Protein AF-0000000087743343 (afdb_homodimer)

Sequence (502 aa):
MPRVLLITAYDGTGYNGSAYQPEAVTIEGVLKKAIKGLTGHEPELIGASRTDAGVHACGNLFVFDTQASIPPDKFSYALNSMLPDDIRIMKSMEVDPSFHPRHCNSVKTYQYRIWNDDVMLPVKRYYAWHCSFNLDIEKMQQAAEYLVGTHDFTSFCNTATQTPDHVRTVISVNVFREGKEVVIEVKGKGFLYNMVRIMAGTLAMIGRSKGSPEDIQAMIEARNRSAAGPTAPANGLCLMKYEFPDKEVVIMPRVLLITAYDGTGYNGSAYQPEAVTIEGVLKKAIKGLTGHEPELIGASRTDAGVHACGNLFVFDTQASIPPDKFSYALNSMLPDDIRIMKSMEVDPSFHPRHCNSVKTYQYRIWNDDVMLPVKRYYAWHCSFNLDIEKMQQAAEYLVGTHDFTSFCNTATQTPDHVRTVISVNVFREGKEVVIEVKGKGFLYNMVRIMAGTLAMIGRSKGSPEDIQAMIEARNRSAAGPTAPANGLCLMKYEFPDKEVVI

InterPro domains:
  IPR001406 Pseudouridine synthase I, TruA [MF_00171] (2-244)
  IPR001406 Pseudouridine synthase I, TruA [PIRSF001430] (1-247)
  IPR001406 Pseudouridine synthase I, TruA [PTHR11142] (3-244)
  IPR001406 Pseudouridine synthase I, TruA [TIGR00071] (4-239)
  IPR001406 Pseudouridine synthase I, TruA [cd02570] (6-244)
  IPR020094 Pseudouridine synthase TruA/RsuA/RluB/E/F, N-terminal [G3DSA:3.30.70.580] (1-104)
  IPR020095 Pseudouridine synthase I, TruA, C-terminal [G3DSA:3.30.70.660] (106-242)
  IPR020097 Pseudouridine synthase I, TruA, alpha/beta domain [PF01416] (8-101)
  IPR020097 Pseudouridine synthase I, TruA, alpha/beta domain [PF01416] (143-245)
  IPR020103 Pseudouridine synthase, catalytic domain superfamily [SSF55120] (1-247)

Organism: Butyrivibrio fibrisolvens (NCBI:txid831)

Solvent-accessible surface area (backbone atoms only — not comparable to full-atom values): 25162 Å² total; per-residue (Å²): 109,56,23,32,38,34,34,30,19,25,42,19,71,86,25,63,13,31,53,68,45,98,90,50,62,15,52,42,44,54,49,40,52,44,46,19,70,73,61,74,45,80,55,67,73,45,65,46,67,78,42,53,49,24,25,28,26,63,29,41,42,37,35,32,60,45,84,56,86,69,54,42,60,45,45,19,63,60,44,44,75,66,43,57,78,43,40,34,40,70,40,26,31,70,49,62,76,81,66,45,72,72,78,47,74,40,38,39,34,36,39,34,30,28,36,48,39,83,53,70,52,25,82,41,58,70,54,24,35,72,33,59,59,73,64,39,54,65,49,23,33,57,21,33,55,64,60,42,40,77,43,52,41,41,16,36,26,49,84,84,54,82,67,92,68,49,68,38,38,28,72,42,49,48,52,48,74,61,86,56,28,39,37,41,35,39,29,23,63,54,76,54,55,59,18,69,33,18,49,52,23,27,35,50,38,31,15,58,62,61,60,54,43,72,48,45,51,55,22,42,72,59,54,32,44,85,61,39,46,54,72,38,66,39,34,12,33,30,37,50,32,38,32,26,81,87,64,83,44,76,86,109,55,24,32,38,34,35,29,19,25,42,19,72,86,24,64,12,30,54,68,44,96,89,50,62,15,52,42,44,55,48,39,52,44,47,18,70,74,60,72,45,80,55,67,71,45,66,44,65,79,42,53,49,23,26,29,26,64,26,41,41,38,34,31,60,44,82,55,85,70,54,41,62,46,45,20,61,60,45,45,75,67,44,57,77,44,42,33,41,70,41,26,31,69,49,61,76,82,66,44,72,74,78,47,74,42,37,38,34,35,38,34,29,31,38,48,39,82,53,70,54,26,82,42,58,71,53,24,34,73,34,56,59,72,65,38,55,66,51,24,31,56,22,33,54,63,60,41,41,77,42,52,41,40,15,35,28,49,84,85,54,84,68,92,68,49,68,38,40,29,72,42,47,48,51,49,74,60,86,56,29,39,36,42,37,39,31,25,64,55,78,55,54,58,19,69,33,17,49,48,24,28,35,50,37,30,14,59,62,60,60,54,43,70,49,46,51,54,22,40,72,59,54,33,44,84,61,40,45,56,72,39,66,39,34,12,33,30,37,50,32,37,32,26,80,89,65,81,44,78,83

Structure (mmCIF, N/CA/C/O backbone):
data_AF-0000000087743343-model_v1
#
loop_
_entity.id
_entity.type
_entity.pdbx_description
1 polymer 'tRNA pseudouridine synthase A'
#
loop_
_atom_site.group_PDB
_atom_site.id
_atom_site.type_symbol
_atom_site.label_atom_id
_atom_site.label_alt_id
_atom_site.label_comp_id
_atom_site.label_asym_id
_atom_site.label_entity_id
_atom_site.label_seq_id
_atom_site.pdbx_PDB_ins_code
_atom_site.Cartn_x
_atom_site.Cartn_y
_atom_site.Cartn_z
_atom_site.occupancy
_atom_site.B_iso_or_equiv
_atom_site.auth_seq_id
_atom_site.auth_comp_id
_atom_site.auth_asym_id
_atom_site.auth_atom_id
_atom_site.pdbx_PDB_model_num
ATOM 1 N N . MET A 1 1 ? -14.266 -36.812 -7.613 1 87.62 1 MET A N 1
ATOM 2 C CA . MET A 1 1 ? -13.883 -35.812 -6.629 1 87.62 1 MET A CA 1
ATOM 3 C C . MET A 1 1 ? -13.578 -34.469 -7.305 1 87.62 1 MET A C 1
ATOM 5 O O . MET A 1 1 ? -12.719 -34.406 -8.18 1 87.62 1 MET A O 1
ATOM 9 N N . PRO A 1 2 ? -14.359 -33.531 -7.012 1 93.62 2 PRO A N 1
ATOM 10 C CA . PRO A 1 2 ? -14.148 -32.25 -7.676 1 93.62 2 PRO A CA 1
ATOM 11 C C . PRO A 1 2 ? -12.789 -31.641 -7.348 1 93.62 2 PRO A C 1
ATOM 13 O O . PRO A 1 2 ? -12.297 -31.781 -6.227 1 93.62 2 PRO A O 1
ATOM 16 N N . ARG A 1 3 ? -12.188 -31.078 -8.398 1 96.31 3 ARG A N 1
ATOM 17 C CA . ARG A 1 3 ? -10.969 -30.312 -8.211 1 96.31 3 ARG A CA 1
ATOM 18 C C . ARG A 1 3 ? -11.273 -28.828 -8.047 1 96.31 3 ARG A C 1
ATOM 20 O O . ARG A 1 3 ? -11.922 -28.219 -8.906 1 96.31 3 ARG A O 1
ATOM 27 N N . VAL A 1 4 ? -10.82 -28.266 -6.934 1 97.12 4 VAL A N 1
ATOM 28 C CA . VAL A 1 4 ? -11.094 -26.875 -6.594 1 97.12 4 VAL A CA 1
ATOM 29 C C . VAL A 1 4 ? -9.836 -26.031 -6.789 1 97.12 4 VAL A C 1
ATOM 31 O O . VAL A 1 4 ? -8.758 -26.406 -6.324 1 97.12 4 VAL A O 1
ATOM 34 N N . LEU A 1 5 ? -9.977 -24.938 -7.535 1 97 5 LEU A N 1
ATOM 35 C CA . LEU A 1 5 ? -8.922 -23.938 -7.699 1 97 5 LEU A CA 1
ATOM 36 C C . LEU A 1 5 ? -9.172 -22.734 -6.809 1 97 5 LEU A C 1
ATOM 38 O O . LEU A 1 5 ? -10.289 -22.203 -6.77 1 97 5 LEU A O 1
ATOM 42 N N . LEU A 1 6 ? -8.18 -22.375 -6.086 1 98 6 LEU A N 1
ATOM 43 C CA . LEU A 1 6 ? -8.211 -21.172 -5.246 1 98 6 LEU A CA 1
ATOM 44 C C . LEU A 1 6 ? -7.301 -20.094 -5.812 1 98 6 LEU A C 1
ATOM 46 O O . LEU A 1 6 ? -6.102 -20.312 -6.004 1 98 6 LEU A O 1
ATOM 50 N N . ILE A 1 7 ? -7.84 -18.938 -6.168 1 98.25 7 ILE A N 1
ATOM 51 C CA . ILE A 1 7 ? -7.035 -17.75 -6.406 1 98.25 7 ILE A CA 1
ATOM 52 C C . ILE A 1 7 ? -6.727 -17.047 -5.082 1 98.25 7 ILE A C 1
ATOM 54 O O . ILE A 1 7 ? -7.617 -16.484 -4.445 1 98.25 7 ILE A O 1
ATOM 58 N N . THR A 1 8 ? -5.469 -17.062 -4.73 1 98.69 8 THR A N 1
ATOM 59 C CA . THR A 1 8 ? -5.09 -16.703 -3.365 1 98.69 8 THR A CA 1
ATOM 60 C C . THR A 1 8 ? -4.211 -15.461 -3.35 1 98.69 8 THR A C 1
ATOM 62 O O . THR A 1 8 ? -3.225 -15.383 -4.086 1 98.69 8 THR A O 1
ATOM 65 N N . ALA A 1 9 ? -4.617 -14.492 -2.57 1 98.88 9 ALA A N 1
ATOM 66 C CA . ALA A 1 9 ? -3.799 -13.312 -2.303 1 98.88 9 ALA A CA 1
ATOM 67 C C . ALA A 1 9 ? -3.234 -13.352 -0.885 1 98.88 9 ALA A C 1
ATOM 69 O O . ALA A 1 9 ? -3.861 -13.898 0.026 1 98.88 9 ALA A O 1
ATOM 70 N N . TYR A 1 10 ? -2.023 -12.812 -0.73 1 98.94 10 TYR A N 1
ATOM 71 C CA . TYR A 1 10 ? -1.461 -12.773 0.615 1 98.94 10 TYR A CA 1
ATOM 72 C C . TYR A 1 10 ? -0.402 -11.68 0.73 1 98.94 10 TYR A C 1
ATOM 74 O O . TYR A 1 10 ? 0.242 -11.32 -0.26 1 98.94 10 TYR A O 1
ATOM 82 N N . ASP A 1 11 ? -0.347 -11.086 1.895 1 98.88 11 ASP A N 1
ATOM 83 C CA . ASP A 1 11 ? 0.813 -10.352 2.389 1 98.88 11 ASP A CA 1
ATOM 84 C C . ASP A 1 11 ? 1.876 -11.305 2.93 1 98.88 11 ASP A C 1
ATOM 86 O O . ASP A 1 11 ? 1.701 -11.898 3.998 1 98.88 11 ASP A O 1
ATOM 90 N N . GLY A 1 12 ? 2.959 -11.43 2.205 1 98.88 12 GLY A N 1
ATOM 91 C CA . GLY A 1 12 ? 3.957 -12.438 2.527 1 98.88 12 GLY A CA 1
ATOM 92 C C . GLY A 1 12 ? 4.898 -12.008 3.635 1 98.88 12 GLY A C 1
ATOM 93 O O . GLY A 1 12 ? 5.789 -12.766 4.027 1 98.88 12 GLY A O 1
ATOM 94 N N . THR A 1 13 ? 4.738 -10.906 4.246 1 98.56 13 THR A N 1
ATOM 95 C CA . THR A 1 13 ? 5.66 -10.297 5.195 1 98.56 13 THR A CA 1
ATOM 96 C C . THR A 1 13 ? 5.953 -11.242 6.352 1 98.56 13 THR A C 1
ATOM 98 O O . THR A 1 13 ? 7.102 -11.375 6.781 1 98.56 13 THR A O 1
ATOM 101 N N . GLY A 1 14 ? 4.98 -11.914 6.82 1 98.06 14 GLY A N 1
ATOM 102 C CA . GLY A 1 14 ? 5.133 -12.711 8.023 1 98.06 14 GLY A CA 1
ATOM 103 C C . GLY A 1 14 ? 5.301 -14.195 7.738 1 98.06 14 GLY A C 1
ATOM 104 O O . GLY A 1 14 ? 5.148 -15.023 8.641 1 98.06 14 GLY A O 1
ATOM 105 N N . TYR A 1 15 ? 5.625 -14.539 6.496 1 98.75 15 TYR A N 1
ATOM 106 C CA . TYR A 1 15 ? 5.637 -15.953 6.129 1 98.75 15 TYR A CA 1
ATOM 107 C C . TYR A 1 15 ? 6.996 -16.359 5.578 1 98.75 15 TYR A C 1
ATOM 109 O O . TYR A 1 15 ? 7.719 -15.539 5.012 1 98.75 15 TYR A O 1
ATOM 117 N N . ASN A 1 16 ? 7.336 -17.578 5.711 1 98.44 16 ASN A N 1
ATOM 118 C CA . ASN A 1 16 ? 8.586 -18.156 5.219 1 98.44 16 ASN A CA 1
ATOM 119 C C . ASN A 1 16 ? 8.414 -18.75 3.826 1 98.44 16 ASN A C 1
ATOM 121 O O . ASN A 1 16 ? 8.828 -19.891 3.578 1 98.44 16 ASN A O 1
ATOM 125 N N . GLY A 1 17 ? 7.691 -17.969 2.969 1 98.19 17 GLY A N 1
ATOM 126 C CA . GLY A 1 17 ? 7.422 -18.438 1.615 1 98.19 17 GLY A CA 1
ATOM 127 C C . GLY A 1 17 ? 6.051 -19.062 1.461 1 98.19 17 GLY A C 1
ATOM 128 O O . GLY A 1 17 ? 5.297 -19.156 2.43 1 98.19 17 GLY A O 1
ATOM 129 N N . SER A 1 18 ? 5.746 -19.422 0.253 1 98.38 18 SER A N 1
ATOM 130 C CA . SER A 1 18 ? 4.422 -19.969 -0.001 1 98.38 18 SER A CA 1
ATOM 131 C C . SER A 1 18 ? 4.402 -21.484 0.21 1 98.38 18 SER A C 1
ATOM 133 O O . SER A 1 18 ? 3.42 -22.031 0.719 1 98.38 18 SER A O 1
ATOM 135 N N . ALA A 1 19 ? 5.504 -22.188 -0.153 1 97.12 19 ALA A N 1
ATOM 136 C CA . ALA A 1 19 ? 5.555 -23.641 -0.118 1 97.12 19 ALA A CA 1
ATOM 137 C C . ALA A 1 19 ? 5.602 -24.156 1.318 1 97.12 19 ALA A C 1
ATOM 139 O O . ALA A 1 19 ? 6.301 -23.594 2.162 1 97.12 19 ALA A O 1
ATOM 140 N N . TYR A 1 20 ? 4.992 -25.266 1.541 1 97.31 20 TYR A N 1
ATOM 141 C CA . TYR A 1 20 ? 4.875 -25.859 2.867 1 97.31 20 TYR A CA 1
ATOM 142 C C . TYR A 1 20 ? 6.246 -26.25 3.408 1 97.31 20 TYR A C 1
ATOM 144 O O . TYR A 1 20 ? 7.074 -26.812 2.682 1 97.31 20 TYR A O 1
ATOM 152 N N . GLN A 1 21 ? 6.484 -25.922 4.605 1 94.56 21 GLN A N 1
ATOM 153 C CA . GLN A 1 21 ? 7.621 -26.328 5.422 1 94.56 21 GLN A CA 1
ATOM 154 C C . GLN A 1 21 ? 7.18 -26.719 6.828 1 94.56 21 GLN A C 1
ATOM 156 O O . GLN A 1 21 ? 6.59 -25.906 7.551 1 94.56 21 GLN A O 1
ATOM 161 N N . PRO A 1 22 ? 7.477 -27.875 7.293 1 93.31 22 PRO A N 1
ATOM 162 C CA . PRO A 1 22 ? 6.965 -28.359 8.578 1 93.31 22 PRO A CA 1
ATOM 163 C C . PRO A 1 22 ? 7.398 -27.484 9.75 1 93.31 22 PRO A C 1
ATOM 165 O O . PRO A 1 22 ? 6.664 -27.359 10.734 1 93.31 22 PRO A O 1
ATOM 168 N N . GLU A 1 23 ? 8.492 -26.828 9.68 1 95.25 23 GLU A N 1
ATOM 169 C CA . GLU A 1 23 ? 9.062 -26.125 10.828 1 95.25 23 GLU A CA 1
ATOM 170 C C . GLU A 1 23 ? 8.844 -24.625 10.727 1 95.25 23 GLU A C 1
ATOM 172 O O . GLU A 1 23 ? 9.391 -23.859 11.523 1 95.25 23 GLU A O 1
ATOM 177 N N . ALA A 1 24 ? 8.109 -24.25 9.758 1 97.31 24 ALA A N 1
ATOM 178 C CA . ALA A 1 24 ? 7.949 -22.812 9.555 1 97.31 24 ALA A CA 1
ATOM 179 C C . ALA A 1 24 ? 6.52 -22.484 9.133 1 97.31 24 ALA A C 1
ATOM 181 O O . ALA A 1 24 ? 5.805 -23.344 8.602 1 97.31 24 ALA A O 1
ATOM 182 N N . VAL A 1 25 ? 6.09 -21.266 9.414 1 98.19 25 VAL A N 1
ATOM 183 C CA . VAL A 1 25 ? 4.781 -20.797 8.977 1 98.19 25 VAL A CA 1
ATOM 184 C C . VAL A 1 25 ? 4.852 -20.359 7.512 1 98.19 25 VAL A C 1
ATOM 186 O O . VAL A 1 25 ? 5.637 -19.484 7.152 1 98.19 25 VAL A O 1
ATOM 189 N N . THR A 1 26 ? 4.098 -21.031 6.664 1 98.69 26 THR A N 1
ATOM 190 C CA . THR A 1 26 ? 4.051 -20.75 5.23 1 98.69 26 THR A CA 1
ATOM 191 C C . THR A 1 26 ? 2.613 -20.531 4.77 1 98.69 26 THR A C 1
ATOM 193 O O . THR A 1 26 ? 1.667 -20.844 5.496 1 98.69 26 THR A O 1
ATOM 196 N N . ILE A 1 27 ? 2.432 -19.953 3.598 1 98.81 27 ILE A N 1
ATOM 197 C CA . ILE A 1 27 ? 1.108 -19.719 3.025 1 98.81 27 ILE A CA 1
ATOM 198 C C . ILE A 1 27 ? 0.376 -21.047 2.873 1 98.81 27 ILE A C 1
ATOM 200 O O . ILE A 1 27 ? -0.759 -21.203 3.332 1 98.81 27 ILE A O 1
ATOM 204 N N . GLU A 1 28 ? 1.084 -22 2.238 1 98.56 28 GLU A N 1
ATOM 205 C CA . GLU A 1 28 ? 0.5 -23.312 2.006 1 98.56 28 GLU A CA 1
ATOM 206 C C . GLU A 1 28 ? 0.12 -24 3.32 1 98.56 28 GLU A C 1
ATOM 208 O O . GLU A 1 28 ? -0.923 -24.641 3.41 1 98.56 28 GLU A O 1
ATOM 213 N N . GLY A 1 29 ? 1.007 -23.859 4.328 1 98.38 29 GLY A N 1
ATOM 214 C CA . GLY A 1 29 ? 0.703 -24.438 5.625 1 98.38 29 GLY A CA 1
ATOM 215 C C . GLY A 1 29 ? -0.584 -23.906 6.23 1 98.38 29 GLY A C 1
ATOM 216 O O . GLY A 1 29 ? -1.401 -24.688 6.734 1 98.38 29 GLY A O 1
ATOM 217 N N . VAL A 1 30 ? -0.794 -22.625 6.16 1 98.69 30 VAL A N 1
ATOM 218 C CA . VAL A 1 30 ? -1.994 -22 6.703 1 98.69 30 VAL A CA 1
ATOM 219 C C . VAL A 1 30 ? -3.215 -22.438 5.898 1 98.69 30 VAL A C 1
ATOM 221 O O . VAL A 1 30 ? -4.27 -22.734 6.469 1 98.69 30 VAL A O 1
ATOM 224 N N . LEU A 1 31 ? -3.064 -22.547 4.59 1 98.69 31 LEU A N 1
ATOM 225 C CA . LEU A 1 31 ? -4.156 -22.969 3.723 1 98.69 31 LEU A CA 1
ATOM 226 C C . LEU A 1 31 ? -4.562 -24.406 4.035 1 98.69 31 LEU A C 1
ATOM 228 O O . LEU A 1 31 ? -5.75 -24.719 4.133 1 98.69 31 LEU A O 1
ATOM 232 N N . LYS A 1 32 ? -3.551 -25.281 4.172 1 98.19 32 LYS A N 1
ATOM 233 C CA . LYS A 1 32 ? -3.822 -26.688 4.48 1 98.19 32 LYS A CA 1
ATOM 234 C C . LYS A 1 32 ? -4.613 -26.812 5.777 1 98.19 32 LYS A C 1
ATOM 236 O O . LYS A 1 32 ? -5.574 -27.594 5.852 1 98.19 32 LYS A O 1
ATOM 241 N N . LYS A 1 33 ? -4.199 -26.062 6.742 1 98.06 33 LYS A N 1
ATOM 242 C CA . LYS A 1 33 ? -4.883 -26.094 8.031 1 98.06 33 LYS A CA 1
ATOM 243 C C . LYS A 1 33 ? -6.336 -25.641 7.891 1 98.06 33 LYS A C 1
ATOM 245 O O . LYS A 1 33 ? -7.242 -26.266 8.438 1 98.06 33 LYS A O 1
ATOM 250 N N . ALA A 1 34 ? -6.562 -24.547 7.184 1 98.44 34 ALA A N 1
ATOM 251 C CA . ALA A 1 34 ? -7.91 -24.016 6.992 1 98.44 34 ALA A CA 1
ATOM 252 C C . ALA A 1 34 ? -8.781 -25.016 6.227 1 98.44 34 ALA A C 1
ATOM 254 O O . ALA A 1 34 ? -9.938 -25.234 6.59 1 98.44 34 ALA A O 1
ATOM 255 N N . ILE A 1 35 ? -8.25 -25.609 5.172 1 98.25 35 ILE A N 1
ATOM 256 C CA . ILE A 1 35 ? -9 -26.562 4.352 1 98.25 35 ILE A CA 1
ATOM 257 C C . ILE A 1 35 ? -9.344 -27.797 5.176 1 98.25 35 ILE A C 1
ATOM 259 O O . ILE A 1 35 ? -10.469 -28.297 5.113 1 98.25 35 ILE A O 1
ATOM 263 N N . LYS A 1 36 ? -8.383 -28.25 5.93 1 97.81 36 LYS A N 1
ATOM 264 C CA . LYS A 1 36 ? -8.633 -29.391 6.805 1 97.81 36 LYS A CA 1
ATOM 265 C C . LYS A 1 36 ? -9.758 -29.094 7.793 1 97.81 36 LYS A C 1
ATOM 267 O O . LYS A 1 36 ? -10.617 -29.938 8.031 1 97.81 36 LYS A O 1
ATOM 272 N N . GLY A 1 37 ? -9.68 -27.938 8.312 1 97.38 37 GLY A N 1
ATOM 273 C CA . GLY A 1 37 ? -10.727 -27.531 9.242 1 97.38 37 GLY A CA 1
ATOM 274 C C . GLY A 1 37 ? -12.102 -27.516 8.602 1 97.38 37 GLY A C 1
ATOM 275 O O . GLY A 1 37 ? -13.094 -27.859 9.25 1 97.38 37 GLY A O 1
ATOM 276 N N . LEU A 1 38 ? -12.18 -27.109 7.414 1 96.44 38 LEU A N 1
ATOM 277 C CA . LEU A 1 38 ? -13.438 -26.953 6.695 1 96.44 38 LEU A CA 1
ATOM 278 C C . LEU A 1 38 ? -13.945 -28.297 6.188 1 96.44 38 LEU A C 1
ATOM 280 O O . LEU A 1 38 ? -15.148 -28.562 6.234 1 96.44 38 LEU A O 1
ATOM 284 N N . THR A 1 39 ? -13.062 -29.188 5.734 1 96.19 39 THR A N 1
ATOM 285 C CA . THR A 1 39 ? -13.484 -30.391 5.008 1 96.19 39 THR A CA 1
ATOM 286 C C . THR A 1 39 ? -13.359 -31.625 5.883 1 96.19 39 THR A C 1
ATOM 288 O O . THR A 1 39 ? -13.922 -32.688 5.566 1 96.19 39 THR A O 1
ATOM 291 N N . GLY A 1 40 ? -12.484 -31.5 6.867 1 95.5 40 GLY A N 1
ATOM 292 C CA . GLY A 1 40 ? -12.25 -32.656 7.738 1 95.5 40 GLY A CA 1
ATOM 293 C C . GLY A 1 40 ? -11.117 -33.531 7.27 1 95.5 40 GLY A C 1
ATOM 294 O O . GLY A 1 40 ? -10.758 -34.5 7.945 1 95.5 40 GLY A O 1
ATOM 295 N N . HIS A 1 41 ? -10.539 -33.219 6.105 1 93.94 41 HIS A N 1
ATOM 296 C CA . HIS A 1 41 ? -9.445 -34.031 5.555 1 93.94 41 HIS A CA 1
ATOM 297 C C . HIS A 1 41 ? -8.258 -33.156 5.172 1 93.94 41 HIS A C 1
ATOM 299 O O . HIS A 1 41 ? -8.438 -32.031 4.73 1 93.94 41 HIS A O 1
ATOM 305 N N . GLU A 1 42 ? -7.105 -33.719 5.344 1 94.31 42 GLU A N 1
ATOM 306 C CA . GLU A 1 42 ? -5.898 -33.031 4.906 1 94.31 42 GLU A CA 1
ATOM 307 C C . GLU A 1 42 ? -5.809 -32.969 3.385 1 94.31 42 GLU A C 1
ATOM 309 O O . GLU A 1 42 ? -5.762 -34.031 2.723 1 94.31 42 GLU A O 1
ATOM 314 N N . PRO A 1 43 ? -5.758 -31.844 2.881 1 95.38 43 PRO A N 1
ATOM 315 C CA . PRO A 1 43 ? -5.707 -31.766 1.419 1 95.38 43 PRO A CA 1
ATOM 316 C C . PRO A 1 43 ? -4.305 -31.984 0.861 1 95.38 43 PRO A C 1
ATOM 318 O O . PRO A 1 43 ? -3.314 -31.672 1.521 1 95.38 43 PRO A O 1
ATOM 321 N N . GLU A 1 44 ? -4.238 -32.625 -0.24 1 95.75 44 GLU A N 1
ATOM 322 C CA . GLU A 1 44 ? -3.049 -32.5 -1.075 1 95.75 44 GLU A CA 1
ATOM 323 C C . GLU A 1 44 ? -3.082 -31.219 -1.89 1 95.75 44 GLU A C 1
ATOM 325 O O . GLU A 1 44 ? -3.709 -31.156 -2.949 1 95.75 44 GLU A O 1
ATOM 330 N N . LEU A 1 45 ? -2.455 -30.266 -1.394 1 96.81 45 LEU A N 1
ATOM 331 C CA . LEU A 1 45 ? -2.492 -28.938 -2.006 1 96.81 45 LEU A CA 1
ATOM 332 C C . LEU A 1 45 ? -1.368 -28.781 -3.025 1 96.81 45 LEU A C 1
ATOM 334 O O . LEU A 1 45 ? -0.213 -29.094 -2.736 1 96.81 45 LEU A O 1
ATOM 338 N N . ILE A 1 46 ? -1.731 -28.391 -4.223 1 95.75 46 ILE A N 1
ATOM 339 C CA . ILE A 1 46 ? -0.771 -28.141 -5.289 1 95.75 46 ILE A CA 1
ATOM 340 C C . ILE A 1 46 ? -0.708 -26.641 -5.582 1 95.75 46 ILE A C 1
ATOM 342 O O . ILE A 1 46 ? -1.699 -26.031 -6.012 1 95.75 46 ILE A O 1
ATOM 346 N N . GLY A 1 47 ? 0.409 -26.062 -5.363 1 95.81 47 GLY A N 1
ATOM 347 C CA . GLY A 1 47 ? 0.599 -24.656 -5.676 1 95.81 47 GLY A CA 1
ATOM 348 C C . GLY A 1 47 ? 1.138 -24.422 -7.074 1 95.81 47 GLY A C 1
ATOM 349 O O . GLY A 1 47 ? 1.939 -25.203 -7.578 1 95.81 47 GLY A O 1
ATOM 350 N N . ALA A 1 48 ? 0.761 -23.281 -7.633 1 95.5 48 ALA A N 1
ATOM 351 C CA . ALA A 1 48 ? 1.196 -22.953 -8.984 1 95.5 48 ALA A CA 1
ATOM 352 C C . ALA A 1 48 ? 2.584 -22.312 -8.977 1 95.5 48 ALA A C 1
ATOM 354 O O . ALA A 1 48 ? 3.396 -22.578 -9.867 1 95.5 48 ALA A O 1
ATOM 355 N N . SER A 1 49 ? 2.822 -21.453 -8.031 1 95.19 49 SER A N 1
ATOM 356 C CA . SER A 1 49 ? 4.102 -20.766 -7.914 1 95.19 49 SER A CA 1
ATOM 357 C C . SER A 1 49 ? 4.621 -20.797 -6.48 1 95.19 49 SER A C 1
ATOM 359 O O . S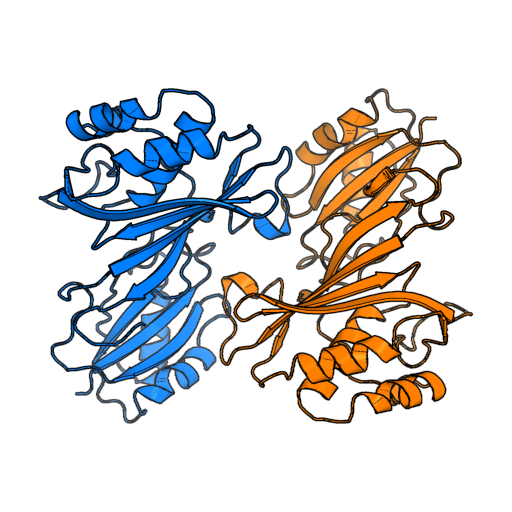ER A 1 49 ? 3.852 -20.656 -5.531 1 95.19 49 SER A O 1
ATOM 361 N N . ARG A 1 50 ? 5.875 -21 -6.371 1 94.5 50 ARG A N 1
ATOM 362 C CA . ARG A 1 50 ? 6.547 -20.891 -5.078 1 94.5 50 ARG A CA 1
ATOM 363 C C . ARG A 1 50 ? 7.137 -19.5 -4.883 1 94.5 50 ARG A C 1
ATOM 365 O O . ARG A 1 50 ? 7.988 -19.062 -5.66 1 94.5 50 ARG A O 1
ATOM 372 N N . THR A 1 51 ? 6.629 -18.781 -3.943 1 97.94 51 THR A N 1
ATOM 373 C CA . THR A 1 51 ? 7.172 -17.453 -3.635 1 97.94 51 THR A CA 1
ATOM 374 C C . THR A 1 51 ? 8.109 -17.531 -2.432 1 97.94 51 THR A C 1
ATOM 376 O O . THR A 1 51 ? 7.855 -18.266 -1.482 1 97.94 51 THR A O 1
ATOM 379 N N . ASP A 1 52 ? 9.141 -16.688 -2.418 1 97.38 52 ASP A N 1
ATOM 380 C CA . ASP A 1 52 ? 10.117 -16.609 -1.335 1 97.38 52 ASP A CA 1
ATOM 381 C C . ASP A 1 52 ? 9.5 -16 -0.079 1 97.38 52 ASP A C 1
ATOM 383 O O . ASP A 1 52 ? 8.414 -15.414 -0.136 1 97.38 52 ASP A O 1
ATOM 387 N N . ALA A 1 53 ? 10.242 -16.266 1.007 1 98.31 53 ALA A N 1
ATOM 388 C CA . ALA A 1 53 ? 9.891 -15.555 2.234 1 98.31 53 ALA A CA 1
ATOM 389 C C . ALA A 1 53 ? 9.805 -14.055 1.997 1 98.31 53 ALA A C 1
ATOM 391 O O . ALA A 1 53 ? 10.695 -13.461 1.379 1 98.31 53 ALA A O 1
ATOM 392 N N . GLY A 1 54 ? 8.664 -13.477 2.41 1 98.69 54 GLY A N 1
ATOM 393 C CA . GLY A 1 54 ? 8.516 -12.031 2.332 1 98.69 54 GLY A CA 1
ATOM 394 C C . GLY A 1 54 ? 7.859 -11.562 1.046 1 98.69 54 GLY A C 1
ATOM 395 O O . GLY A 1 54 ? 7.48 -10.398 0.923 1 98.69 54 GLY A O 1
ATOM 396 N N . VAL A 1 55 ? 7.727 -12.445 0.035 1 98.94 55 VAL A N 1
ATOM 397 C CA . VAL A 1 55 ? 7.145 -12.07 -1.249 1 98.94 55 VAL A CA 1
ATOM 398 C C . VAL A 1 55 ? 5.621 -12.148 -1.165 1 98.94 55 VAL A C 1
ATOM 400 O O . VAL A 1 55 ? 5.074 -13.039 -0.511 1 98.94 55 VAL A O 1
ATOM 403 N N . HIS A 1 56 ? 4.977 -11.234 -1.812 1 98.94 56 HIS A N 1
ATOM 404 C CA . HIS A 1 56 ? 3.525 -11.102 -1.77 1 98.94 56 HIS A CA 1
ATOM 405 C C . HIS A 1 56 ? 2.881 -11.719 -3.006 1 98.94 56 HIS A C 1
ATOM 407 O O . HIS A 1 56 ? 3.57 -12.055 -3.971 1 98.94 56 HIS A O 1
ATOM 413 N N . ALA A 1 57 ? 1.543 -11.82 -2.928 1 98.88 57 ALA A N 1
ATOM 414 C CA . ALA A 1 57 ? 0.793 -12.25 -4.105 1 98.88 57 ALA A CA 1
ATOM 415 C C . ALA A 1 57 ? -0.61 -11.648 -4.109 1 98.88 57 ALA A C 1
ATOM 417 O O . ALA A 1 57 ? -1.271 -11.594 -3.07 1 98.88 57 ALA A O 1
ATOM 418 N N . CYS A 1 58 ? -1.027 -11.203 -5.25 1 98.31 58 CYS A N 1
ATOM 419 C CA . CYS A 1 58 ? -2.408 -10.789 -5.473 1 98.31 58 CYS A CA 1
ATOM 420 C C . CYS A 1 58 ? -3.232 -11.922 -6.066 1 98.31 58 CYS A C 1
ATOM 422 O O . CYS A 1 58 ? -4.461 -11.922 -5.977 1 98.31 58 CYS A O 1
ATOM 424 N N . GLY A 1 59 ? -2.479 -12.914 -6.656 1 97.44 59 GLY A N 1
ATOM 425 C CA . GLY A 1 59 ? -3.184 -14.016 -7.293 1 97.44 59 GLY A CA 1
ATOM 426 C C . GLY A 1 59 ? -2.316 -15.242 -7.5 1 97.44 59 GLY A C 1
ATOM 427 O O . GLY A 1 59 ? -2.078 -15.656 -8.641 1 97.44 59 GLY A O 1
ATOM 428 N N . ASN A 1 60 ? -1.876 -15.906 -6.477 1 98.12 60 ASN A N 1
ATOM 429 C CA . ASN A 1 60 ? -1.283 -17.234 -6.578 1 98.12 60 ASN A CA 1
ATOM 430 C C . ASN A 1 60 ? -2.354 -18.328 -6.633 1 98.12 60 ASN A C 1
ATOM 432 O O . ASN A 1 60 ? -3.492 -18.094 -6.219 1 98.12 60 ASN A O 1
ATOM 436 N N . LEU A 1 61 ? -2.033 -19.438 -7.195 1 97.44 61 LEU A N 1
ATOM 437 C CA . LEU A 1 61 ? -3.049 -20.484 -7.379 1 97.44 61 LEU A CA 1
ATOM 438 C C . LEU A 1 61 ? -2.719 -21.719 -6.551 1 97.44 61 LEU A C 1
ATOM 440 O O . LEU A 1 61 ? -1.561 -22.125 -6.477 1 97.44 61 LEU A O 1
ATOM 444 N N . PHE A 1 62 ? -3.709 -22.234 -5.996 1 97.75 62 PHE A N 1
ATOM 445 C CA . PHE A 1 62 ? -3.65 -23.531 -5.32 1 97.75 62 PHE A CA 1
ATOM 446 C C . PHE A 1 62 ? -4.82 -24.406 -5.738 1 97.75 62 PHE A C 1
ATOM 448 O O . PHE A 1 62 ? -5.945 -23.938 -5.883 1 97.75 62 PHE A O 1
ATOM 455 N N . VAL A 1 63 ? -4.555 -25.688 -5.914 1 96.81 63 VAL A N 1
ATOM 456 C CA . VAL A 1 63 ? -5.617 -26.609 -6.293 1 96.81 63 VAL A CA 1
ATOM 457 C C . VAL A 1 63 ? -5.605 -27.812 -5.359 1 96.81 63 VAL A C 1
ATOM 459 O O . VAL A 1 63 ? -4.547 -28.219 -4.859 1 96.81 63 VAL A O 1
ATOM 462 N N . PHE A 1 64 ? -6.734 -28.328 -5.113 1 97.5 64 PHE A N 1
ATOM 463 C CA . PHE A 1 64 ? -6.879 -29.562 -4.328 1 97.5 64 PHE A CA 1
ATOM 464 C C . PHE A 1 64 ? -8.164 -30.281 -4.699 1 97.5 64 PHE A C 1
ATOM 466 O O . PHE A 1 64 ? -9.078 -29.688 -5.27 1 97.5 64 PHE A O 1
ATOM 473 N N . ASP A 1 65 ? -8.141 -31.547 -4.453 1 96.94 65 ASP A N 1
ATOM 474 C CA . ASP A 1 65 ? -9.336 -32.375 -4.629 1 96.94 65 ASP A CA 1
ATOM 475 C C . ASP A 1 65 ? -10.078 -32.562 -3.305 1 96.94 65 ASP A C 1
ATOM 477 O O . ASP A 1 65 ? -9.453 -32.625 -2.244 1 96.94 65 ASP A O 1
ATOM 481 N N . THR A 1 66 ? -11.383 -32.562 -3.445 1 95.75 66 THR A N 1
ATOM 482 C CA . THR A 1 66 ? -12.117 -32.719 -2.199 1 95.75 66 THR A CA 1
ATOM 483 C C . THR A 1 66 ? -13.445 -33.438 -2.445 1 95.75 66 THR A C 1
ATOM 485 O O . THR A 1 66 ? -14.031 -33.312 -3.52 1 95.75 66 THR A O 1
ATOM 488 N N . GLN A 1 67 ? -13.867 -34.219 -1.399 1 93.88 67 GLN A N 1
ATOM 489 C CA . GLN A 1 67 ? -15.164 -34.906 -1.436 1 93.88 67 GLN A CA 1
ATOM 490 C C . GLN A 1 67 ? -16.203 -34.125 -0.632 1 93.88 67 GLN A C 1
ATOM 492 O O . GLN A 1 67 ? -17.359 -34.562 -0.503 1 93.88 67 GLN A O 1
ATOM 497 N N . ALA A 1 68 ? -15.727 -33 -0.133 1 93.81 68 ALA A N 1
ATOM 498 C CA . ALA A 1 68 ? -16.641 -32.188 0.672 1 93.81 68 ALA A CA 1
ATOM 499 C C . ALA A 1 68 ? -17.828 -31.719 -0.158 1 93.81 68 ALA A C 1
ATOM 501 O O . ALA A 1 68 ? -17.719 -31.578 -1.378 1 93.81 68 ALA A O 1
ATOM 502 N N . SER A 1 69 ? -18.969 -31.422 0.5 1 94.25 69 SER A N 1
ATOM 503 C CA . SER A 1 69 ? -20.203 -31.031 -0.173 1 94.25 69 SER A CA 1
ATOM 504 C C . SER A 1 69 ? -20.219 -29.547 -0.481 1 94.25 69 SER A C 1
ATOM 506 O O . SER A 1 69 ? -21.109 -29.062 -1.193 1 94.25 69 SER A O 1
ATOM 508 N N . ILE A 1 70 ? -19.234 -28.828 0.002 1 95.5 70 ILE A N 1
ATOM 509 C CA . ILE A 1 70 ? -19.188 -27.406 -0.258 1 95.5 70 ILE A CA 1
ATOM 510 C C . ILE A 1 70 ? -19.016 -27.156 -1.755 1 95.5 70 ILE A C 1
ATOM 512 O O . ILE A 1 70 ? -18.094 -27.703 -2.381 1 95.5 70 ILE A O 1
ATOM 516 N N . PRO A 1 71 ? -19.938 -26.359 -2.295 1 97.25 71 PRO A N 1
ATOM 517 C CA . PRO A 1 71 ? -19.734 -26.031 -3.709 1 97.25 71 PRO A CA 1
ATOM 518 C C . PRO A 1 71 ? -18.391 -25.375 -3.98 1 97.25 71 PRO A C 1
ATOM 520 O O . PRO A 1 71 ? -17.953 -24.516 -3.211 1 97.25 71 PRO A O 1
ATOM 523 N N . PRO A 1 72 ? -17.703 -25.734 -5.066 1 97.06 72 PRO A N 1
ATOM 524 C CA . PRO A 1 72 ? -16.359 -25.219 -5.348 1 97.06 72 PRO A CA 1
ATOM 525 C C . PRO A 1 72 ? -16.297 -23.703 -5.359 1 97.06 72 PRO A C 1
ATOM 527 O O . PRO A 1 72 ? -15.305 -23.125 -4.906 1 97.06 72 PRO A O 1
ATOM 530 N N . ASP A 1 73 ? -17.312 -23.031 -5.82 1 97.06 73 ASP A N 1
ATOM 531 C CA . ASP A 1 73 ? -17.297 -21.578 -5.938 1 97.06 73 ASP A CA 1
ATOM 532 C C . ASP A 1 73 ? -17.594 -20.922 -4.594 1 97.06 73 ASP A C 1
ATOM 534 O O . ASP A 1 73 ? -17.531 -19.703 -4.473 1 97.06 73 ASP A O 1
ATOM 538 N N . LYS A 1 74 ? -17.844 -21.703 -3.58 1 97.88 74 LYS A N 1
ATOM 539 C CA . LYS A 1 74 ? -18.156 -21.156 -2.262 1 97.88 74 LYS A CA 1
ATOM 540 C C . LYS A 1 74 ? -17 -21.359 -1.29 1 97.88 74 LYS A C 1
ATOM 542 O O . LYS A 1 74 ? -17.031 -20.875 -0.158 1 97.88 74 LYS A O 1
ATOM 547 N N . PHE A 1 75 ? -15.984 -22.047 -1.747 1 97.94 75 PHE A N 1
ATOM 548 C CA . PHE A 1 75 ? -14.828 -22.297 -0.885 1 97.94 75 PHE A CA 1
ATOM 549 C C . PHE A 1 75 ? -14.156 -20.984 -0.498 1 97.94 75 PHE A C 1
ATOM 551 O O . PHE A 1 75 ? -13.625 -20.844 0.607 1 97.94 75 PHE A O 1
ATOM 558 N N . SER A 1 76 ? -14.156 -20.016 -1.43 1 98.12 76 SER A N 1
ATOM 559 C CA . SER A 1 76 ? -13.555 -18.719 -1.112 1 98.12 76 SER A CA 1
ATOM 560 C C . SER A 1 76 ? -14.203 -18.109 0.123 1 98.12 76 SER A C 1
ATOM 562 O O . SER A 1 76 ? -13.5 -17.688 1.051 1 98.12 76 SER A O 1
ATOM 564 N N . TYR A 1 77 ? -15.492 -18.141 0.144 1 97.44 77 TYR A N 1
ATOM 565 C CA . TYR A 1 77 ? -16.234 -17.594 1.27 1 97.44 77 TYR A CA 1
ATOM 566 C C . TYR A 1 77 ? -15.969 -18.375 2.545 1 97.44 77 TYR A C 1
ATOM 568 O O . TYR A 1 77 ? -15.633 -17.797 3.582 1 97.44 77 TYR A O 1
ATOM 576 N N . ALA A 1 78 ? -16.094 -19.641 2.453 1 98.12 78 ALA A N 1
ATOM 577 C CA . ALA A 1 78 ? -15.953 -20.5 3.615 1 98.12 78 ALA A CA 1
ATOM 578 C C . ALA A 1 78 ? -14.547 -20.422 4.203 1 98.12 78 ALA A C 1
ATOM 580 O O . ALA A 1 78 ? -14.375 -20.297 5.418 1 98.12 78 ALA A O 1
ATOM 581 N N . LEU A 1 79 ? -13.562 -20.453 3.395 1 98.62 79 LEU A N 1
ATOM 582 C CA . LEU A 1 79 ? -12.18 -20.422 3.859 1 98.62 79 LEU A CA 1
ATOM 583 C C . LEU A 1 79 ? -11.828 -19.062 4.445 1 98.62 79 LEU A C 1
ATOM 585 O O . LEU A 1 79 ? -11.078 -18.969 5.422 1 98.62 79 LEU A O 1
ATOM 589 N N . ASN A 1 80 ? -12.32 -18 3.824 1 98.62 80 ASN A N 1
ATOM 590 C CA . ASN A 1 80 ? -11.992 -16.641 4.281 1 98.62 80 ASN A CA 1
ATOM 591 C C . ASN A 1 80 ? -12.523 -16.391 5.688 1 98.62 80 ASN A C 1
ATOM 593 O O . ASN A 1 80 ? -12.023 -15.508 6.391 1 98.62 80 ASN A O 1
ATOM 597 N N . SER A 1 81 ? -13.469 -17.141 6.098 1 97.31 81 SER A N 1
ATOM 598 C CA . SER A 1 81 ? -13.961 -17.016 7.465 1 97.31 81 SER A CA 1
ATOM 599 C C . SER A 1 81 ? -12.977 -17.609 8.469 1 97.31 81 SER A C 1
ATOM 601 O O . SER A 1 81 ? -13.062 -17.328 9.664 1 97.31 81 SER A O 1
ATOM 603 N N . MET A 1 82 ? -12.023 -18.359 7.98 1 97.31 82 MET A N 1
ATOM 604 C CA . MET A 1 82 ? -11.078 -19.062 8.844 1 97.31 82 MET A CA 1
ATOM 605 C C . MET A 1 82 ? -9.672 -18.5 8.688 1 97.31 82 MET A C 1
ATOM 607 O O . MET A 1 82 ? -8.828 -18.656 9.57 1 97.31 82 MET A O 1
ATOM 611 N N . LEU A 1 83 ? -9.422 -17.922 7.652 1 98.75 83 LEU A N 1
ATOM 612 C CA . LEU A 1 83 ? -8.078 -17.453 7.32 1 98.75 83 LEU A CA 1
ATOM 613 C C . LEU A 1 83 ? -7.773 -16.125 8.008 1 98.75 83 LEU A C 1
ATOM 615 O O . LEU A 1 83 ? -8.68 -15.336 8.258 1 98.75 83 LEU A O 1
ATOM 619 N N . PRO A 1 84 ? -6.512 -15.953 8.336 1 98.62 84 PRO A N 1
ATOM 620 C CA . PRO A 1 84 ? -6.141 -14.625 8.812 1 98.62 84 PRO A CA 1
ATOM 621 C C . PRO A 1 84 ? -6.281 -13.547 7.738 1 98.62 84 PRO A C 1
ATOM 623 O O . PRO A 1 84 ? -6.43 -13.867 6.559 1 98.62 84 PRO A O 1
ATOM 626 N N . ASP A 1 85 ? -6.141 -12.258 8.125 1 98.44 85 ASP A N 1
ATOM 627 C CA . ASP A 1 85 ? -6.422 -11.133 7.227 1 98.44 85 ASP A CA 1
ATOM 628 C C . ASP A 1 85 ? -5.301 -10.961 6.203 1 98.44 85 ASP A C 1
ATOM 630 O O . ASP A 1 85 ? -5.473 -10.25 5.207 1 98.44 85 ASP A O 1
ATOM 634 N N . ASP A 1 86 ? -4.188 -11.578 6.461 1 98.81 86 ASP A N 1
ATOM 635 C CA . ASP A 1 86 ? -3.064 -11.398 5.547 1 98.81 86 ASP A CA 1
ATOM 636 C C . ASP A 1 86 ? -3.02 -12.523 4.512 1 98.81 86 ASP A C 1
ATOM 638 O O . ASP A 1 86 ? -2.102 -12.578 3.689 1 98.81 86 ASP A O 1
ATOM 642 N N . ILE A 1 87 ? -3.957 -13.43 4.5 1 98.94 87 ILE A N 1
ATOM 643 C CA . ILE A 1 87 ? -4.207 -14.414 3.455 1 98.94 87 ILE A CA 1
ATOM 644 C C . ILE A 1 87 ? -5.695 -14.438 3.107 1 98.94 87 ILE A C 1
ATOM 646 O O . ILE A 1 87 ? -6.543 -14.57 3.992 1 98.94 87 ILE A O 1
ATOM 650 N N . ARG A 1 88 ? -6.035 -14.344 1.844 1 98.88 88 ARG A N 1
ATOM 651 C CA . ARG A 1 88 ? -7.422 -14.359 1.392 1 98.88 88 ARG A CA 1
ATOM 652 C C . ARG A 1 88 ? -7.57 -15.172 0.111 1 98.88 88 ARG A C 1
ATOM 654 O O . ARG A 1 88 ? -6.684 -15.156 -0.746 1 98.88 88 ARG A O 1
ATOM 661 N N . ILE A 1 89 ? -8.664 -15.859 0.021 1 98.81 89 ILE A N 1
ATOM 662 C CA . ILE A 1 89 ? -9.078 -16.453 -1.245 1 98.81 89 ILE A CA 1
ATOM 663 C C . ILE A 1 89 ? -9.945 -15.469 -2.021 1 98.81 89 ILE A C 1
ATOM 665 O O . ILE A 1 89 ? -11.078 -15.18 -1.621 1 98.81 89 ILE A O 1
ATOM 669 N N . MET A 1 90 ? -9.438 -15.023 -3.09 1 98.25 90 MET A N 1
ATOM 670 C CA . MET A 1 90 ? -10.125 -14 -3.875 1 98.25 90 MET A CA 1
ATOM 671 C C . MET A 1 90 ? -11.281 -14.609 -4.66 1 98.25 90 MET A C 1
ATOM 673 O O . MET A 1 90 ? -12.312 -13.953 -4.863 1 98.25 90 MET A O 1
ATOM 677 N N . LYS A 1 91 ? -11.07 -15.797 -5.113 1 97.69 91 LYS A N 1
ATOM 678 C CA . LYS A 1 91 ? -12.062 -16.562 -5.863 1 97.69 91 LYS A CA 1
ATOM 679 C C . LYS A 1 91 ? -11.781 -18.062 -5.789 1 97.69 91 LYS A C 1
ATOM 681 O O . LYS A 1 91 ? -10.625 -18.469 -5.652 1 97.69 91 LYS A O 1
ATOM 686 N N . SER A 1 92 ? -12.773 -18.859 -5.797 1 97.5 92 SER A N 1
ATOM 687 C CA . SER A 1 92 ? -12.648 -20.312 -5.914 1 97.5 92 SER A CA 1
ATOM 688 C C . SER A 1 92 ? -13.562 -20.859 -7.008 1 97.5 92 SER A C 1
ATOM 690 O O . SER A 1 92 ? -14.625 -20.281 -7.281 1 97.5 92 SER A O 1
ATOM 692 N N . MET A 1 93 ? -13.133 -21.891 -7.637 1 96.62 93 MET A N 1
ATOM 693 C CA . MET A 1 93 ? -13.93 -22.484 -8.711 1 96.62 93 MET A CA 1
ATOM 694 C C . MET A 1 93 ? -13.547 -23.953 -8.93 1 96.62 93 MET A C 1
ATOM 696 O O . MET A 1 93 ? -12.477 -24.391 -8.5 1 96.62 93 MET A O 1
ATOM 700 N N . GLU A 1 94 ? -14.438 -24.641 -9.602 1 96.19 94 GLU A N 1
ATOM 701 C CA . GLU A 1 94 ? -14.109 -25.984 -10.055 1 96.19 94 GLU A CA 1
ATOM 702 C C . GLU A 1 94 ? -13.297 -25.953 -11.344 1 96.19 94 GLU A C 1
ATOM 704 O O . GLU A 1 94 ? -13.562 -25.141 -12.234 1 96.19 94 GLU A O 1
ATOM 709 N N . VAL A 1 95 ? -12.32 -26.812 -11.422 1 94 95 VAL A N 1
ATOM 710 C CA . VAL A 1 95 ? -11.562 -26.953 -12.664 1 94 95 VAL A CA 1
ATOM 711 C C . VAL A 1 95 ? -11.523 -28.422 -13.078 1 94 95 VAL A C 1
ATOM 713 O O . VAL A 1 95 ? -11.969 -29.297 -12.328 1 94 95 VAL A O 1
ATOM 716 N N . ASP A 1 96 ? -11.07 -28.672 -14.289 1 92.56 96 ASP A N 1
ATOM 717 C CA . ASP A 1 96 ? -10.953 -30.047 -14.797 1 92.56 96 ASP A CA 1
ATOM 718 C C . ASP A 1 96 ? -10.078 -30.891 -13.867 1 92.56 96 ASP A C 1
ATOM 720 O O . ASP A 1 96 ? -9.039 -30.438 -13.391 1 92.56 96 ASP A O 1
ATOM 724 N N . PRO A 1 97 ? -10.523 -32.094 -13.609 1 92.06 97 PRO A N 1
ATOM 725 C CA . PRO A 1 97 ? -9.758 -32.969 -12.711 1 92.06 97 PRO A CA 1
ATOM 726 C C . PRO A 1 97 ? -8.312 -33.156 -13.164 1 92.06 97 PRO A C 1
ATOM 728 O O . PRO A 1 97 ? -7.445 -33.5 -12.352 1 92.06 97 PRO A O 1
ATOM 731 N N . SER A 1 98 ? -8.031 -32.938 -14.391 1 90.88 98 SER A N 1
ATOM 732 C CA . SER A 1 98 ? -6.684 -33.125 -14.922 1 90.88 98 SER A CA 1
ATOM 733 C C . SER A 1 98 ? -5.887 -31.828 -14.852 1 90.88 98 SER A C 1
ATOM 735 O O . SER A 1 98 ? -4.684 -31.812 -15.133 1 90.88 98 SER A O 1
ATOM 737 N N . PHE A 1 99 ? -6.547 -30.781 -14.422 1 91.69 99 PHE A N 1
ATOM 738 C CA . PHE A 1 99 ? -5.891 -29.484 -14.375 1 91.69 99 PHE A CA 1
ATOM 739 C C . PHE A 1 99 ? -4.746 -29.5 -13.367 1 91.69 99 PHE A C 1
ATOM 741 O O . PHE A 1 99 ? -4.93 -29.891 -12.211 1 91.69 99 PHE A O 1
ATOM 748 N N . HIS A 1 100 ? -3.574 -29.141 -13.797 1 91.19 100 HIS A N 1
ATOM 749 C CA . HIS A 1 100 ? -2.381 -28.922 -12.984 1 91.19 100 HIS A CA 1
ATOM 750 C C . HIS A 1 100 ? -1.739 -27.578 -13.312 1 91.19 100 HIS A C 1
ATOM 752 O O . HIS A 1 100 ? -1.269 -27.359 -14.438 1 91.19 100 HIS A O 1
ATOM 758 N N . PRO A 1 101 ? -1.713 -26.703 -12.32 1 88.75 101 PRO A N 1
ATOM 759 C CA . PRO A 1 101 ? -1.312 -25.328 -12.625 1 88.75 101 PRO A CA 1
ATOM 760 C C . PRO A 1 101 ? 0.135 -25.234 -13.102 1 88.75 101 PRO A C 1
ATOM 762 O O . PRO A 1 101 ? 0.492 -24.281 -13.805 1 88.75 101 PRO A O 1
ATOM 765 N N . ARG A 1 102 ? 0.997 -26.219 -12.828 1 87.56 102 ARG A N 1
ATOM 766 C CA . ARG A 1 102 ? 2.4 -26.188 -13.227 1 87.56 102 ARG A CA 1
ATOM 767 C C . ARG A 1 102 ? 2.598 -26.844 -14.594 1 87.56 102 ARG A C 1
ATOM 769 O O . ARG A 1 102 ? 3.67 -26.719 -15.188 1 87.56 102 ARG A O 1
ATOM 776 N N . HIS A 1 103 ? 1.607 -27.547 -15.062 1 86.56 103 HIS A N 1
ATOM 777 C CA . HIS A 1 103 ? 1.738 -28.281 -16.312 1 86.56 103 HIS A CA 1
ATOM 778 C C . HIS A 1 103 ? 0.875 -27.672 -17.406 1 86.56 103 HIS A C 1
ATOM 780 O O . HIS A 1 103 ? 0.67 -28.281 -18.469 1 86.56 103 HIS A O 1
ATOM 786 N N . CYS A 1 104 ? 0.375 -26.516 -17.141 1 85.44 104 CYS A N 1
ATOM 787 C CA . CYS A 1 104 ? -0.412 -25.766 -18.125 1 85.44 104 CYS A CA 1
ATOM 788 C C . CYS A 1 104 ? 0.415 -24.656 -18.766 1 85.44 104 CYS A C 1
ATOM 790 O O . CYS A 1 104 ? 1.443 -24.266 -18.219 1 85.44 104 CYS A O 1
ATOM 792 N N . ASN A 1 105 ? -0.016 -24.375 -19.969 1 90.12 105 ASN A N 1
ATOM 793 C CA . ASN A 1 105 ? 0.523 -23.172 -20.578 1 90.12 105 ASN A CA 1
ATOM 794 C C . ASN A 1 105 ? 0.026 -21.906 -19.875 1 90.12 105 ASN A C 1
ATOM 796 O O . ASN A 1 105 ? -1.102 -21.469 -20.109 1 90.12 105 ASN A O 1
ATOM 800 N N . SER A 1 106 ? 0.844 -21.453 -18.953 1 93.44 106 SER A N 1
ATOM 801 C CA . SER A 1 106 ? 0.436 -20.281 -18.188 1 93.44 106 SER A CA 1
ATOM 802 C C . SER A 1 106 ? 1.441 -19.141 -18.344 1 93.44 106 SER A C 1
ATOM 804 O O . SER A 1 106 ? 2.602 -19.375 -18.688 1 93.44 106 SER A O 1
ATOM 806 N N . VAL A 1 107 ? 0.941 -17.984 -18.25 1 95.69 107 VAL A N 1
ATOM 807 C CA . VAL A 1 107 ? 1.743 -16.766 -18.203 1 95.69 107 VAL A CA 1
ATOM 808 C C . VAL A 1 107 ? 1.564 -16.094 -16.844 1 95.69 107 VAL A C 1
ATOM 810 O O . VAL A 1 107 ? 0.443 -15.969 -16.344 1 95.69 107 VAL A O 1
ATOM 813 N N . LYS A 1 108 ? 2.65 -15.773 -16.25 1 96.31 108 LYS A N 1
ATOM 814 C CA . LYS A 1 108 ? 2.637 -15.086 -14.961 1 96.31 108 LYS A CA 1
ATOM 815 C C . LYS A 1 108 ? 3.086 -13.633 -15.109 1 96.31 108 LYS A C 1
ATOM 817 O O . LYS A 1 108 ? 3.996 -13.336 -15.891 1 96.31 108 LYS A O 1
ATOM 822 N N . THR A 1 109 ? 2.488 -12.844 -14.383 1 98.12 109 THR A N 1
ATOM 823 C CA . THR A 1 109 ? 2.916 -11.453 -14.281 1 98.12 109 THR A CA 1
ATOM 824 C C . THR A 1 109 ? 3.365 -11.125 -12.867 1 98.12 109 THR A C 1
ATOM 826 O O . THR A 1 109 ? 2.645 -11.391 -11.898 1 98.12 109 THR A O 1
ATOM 829 N N . TYR A 1 110 ? 4.543 -10.617 -12.781 1 98.75 110 TYR A N 1
ATOM 830 C CA . TYR A 1 110 ? 5.078 -10.102 -11.531 1 98.75 110 TYR A CA 1
ATOM 831 C C . TYR A 1 110 ? 5.285 -8.594 -11.609 1 98.75 110 TYR A C 1
ATOM 833 O O . TYR A 1 110 ? 5.516 -8.047 -12.688 1 98.75 110 TYR A O 1
ATOM 841 N N . GLN A 1 111 ? 5.152 -7.961 -10.469 1 98.94 111 GLN A N 1
ATOM 842 C CA . GLN A 1 111 ? 5.602 -6.578 -10.328 1 98.94 111 GLN A CA 1
ATOM 843 C C . GLN A 1 111 ? 6.602 -6.441 -9.18 1 98.94 111 GLN A C 1
ATOM 845 O O . GLN A 1 111 ? 6.414 -7.023 -8.109 1 98.94 111 GLN A O 1
ATOM 850 N N . TYR A 1 112 ? 7.652 -5.82 -9.461 1 98.94 112 TYR A N 1
ATOM 851 C CA . TYR A 1 112 ? 8.609 -5.406 -8.438 1 98.94 112 TYR A CA 1
ATOM 852 C C . TYR A 1 112 ? 8.578 -3.895 -8.242 1 98.94 112 TYR A C 1
ATOM 854 O O . TYR A 1 112 ? 8.742 -3.137 -9.203 1 98.94 112 TYR A O 1
ATOM 862 N N . ARG A 1 113 ? 8.398 -3.449 -6.996 1 98.94 113 ARG A N 1
ATOM 863 C CA . ARG A 1 113 ? 8.289 -2.02 -6.73 1 98.94 113 ARG A CA 1
ATOM 864 C C . ARG A 1 113 ? 9.484 -1.516 -5.93 1 98.94 113 ARG A C 1
ATOM 866 O O . ARG A 1 113 ? 9.906 -2.154 -4.961 1 98.94 113 ARG A O 1
ATOM 873 N N . ILE A 1 114 ? 10.008 -0.416 -6.406 1 98.94 114 ILE A N 1
ATOM 874 C CA . ILE A 1 114 ? 11.117 0.271 -5.762 1 98.94 114 ILE A CA 1
ATOM 875 C C . ILE A 1 114 ? 10.68 1.67 -5.332 1 98.94 114 ILE A C 1
ATOM 877 O O . ILE A 1 114 ? 10.234 2.469 -6.156 1 98.94 114 ILE A O 1
ATOM 881 N N . TRP A 1 115 ? 10.688 1.914 -4.062 1 98.88 115 TRP A N 1
ATOM 882 C CA . TRP A 1 115 ? 10.523 3.291 -3.605 1 98.88 115 TRP A CA 1
ATOM 883 C C . TRP A 1 115 ? 11.812 4.082 -3.811 1 98.88 115 TRP A C 1
ATOM 885 O O . TRP A 1 115 ? 12.812 3.848 -3.125 1 98.88 115 TRP A O 1
ATOM 895 N N . ASN A 1 116 ? 11.781 4.977 -4.738 1 98.69 116 ASN A N 1
ATOM 896 C CA . ASN A 1 116 ? 12.977 5.672 -5.207 1 98.69 116 ASN A CA 1
ATOM 897 C C . ASN A 1 116 ? 13.008 7.121 -4.727 1 98.69 116 ASN A C 1
ATOM 899 O O . ASN A 1 116 ? 12.68 8.039 -5.48 1 98.69 116 ASN A O 1
ATOM 903 N N . ASP A 1 117 ? 13.336 7.324 -3.486 1 97.81 117 ASP A N 1
ATOM 904 C CA . ASP A 1 117 ? 13.445 8.609 -2.803 1 97.81 117 ASP A CA 1
ATOM 905 C C . ASP A 1 117 ? 14.445 8.539 -1.653 1 97.81 117 ASP A C 1
ATOM 907 O O . ASP A 1 117 ? 14.891 7.453 -1.273 1 97.81 117 ASP A O 1
ATOM 911 N N . ASP A 1 118 ? 14.812 9.664 -1.117 1 97.19 118 ASP A N 1
ATOM 912 C CA . ASP A 1 118 ? 15.828 9.719 -0.074 1 97.19 118 ASP A CA 1
ATOM 913 C C . ASP A 1 118 ? 15.391 8.945 1.166 1 97.19 118 ASP A C 1
ATOM 915 O O . ASP A 1 118 ? 16.203 8.258 1.795 1 97.19 118 ASP A O 1
ATOM 919 N N . VAL A 1 119 ? 14.117 9.094 1.46 1 98.25 119 VAL A N 1
ATOM 920 C CA . VAL A 1 119 ? 13.586 8.5 2.686 1 98.25 119 VAL A CA 1
ATOM 921 C C . VAL A 1 119 ? 12.469 7.52 2.344 1 98.25 119 VAL A C 1
ATOM 923 O O . VAL A 1 119 ? 11.617 7.801 1.493 1 98.25 119 VAL A O 1
ATOM 926 N N . MET A 1 120 ? 12.477 6.355 2.969 1 98.62 120 MET A N 1
ATOM 927 C CA . MET A 1 120 ? 11.422 5.359 2.785 1 98.62 120 MET A CA 1
ATOM 928 C C . MET A 1 120 ? 10.094 5.863 3.326 1 98.62 120 MET A C 1
ATOM 930 O O . MET A 1 120 ? 10.016 6.324 4.469 1 98.62 120 MET A O 1
ATOM 934 N N . LEU A 1 121 ? 9.109 5.875 2.51 1 98.69 121 LEU A N 1
ATOM 935 C CA . LEU A 1 121 ? 7.766 6.203 2.975 1 98.69 121 LEU A CA 1
ATOM 936 C C . LEU A 1 121 ? 7.199 5.082 3.84 1 98.69 121 LEU A C 1
ATOM 938 O O . LEU A 1 121 ? 7.078 3.941 3.385 1 98.69 121 LEU A O 1
ATOM 942 N N . PRO A 1 122 ? 6.801 5.379 5 1 98.81 122 PRO A N 1
ATOM 943 C CA . PRO A 1 122 ? 6.426 4.332 5.949 1 98.81 122 PRO A CA 1
ATOM 944 C C . PRO A 1 122 ? 5.305 3.436 5.43 1 98.81 122 PRO A C 1
ATOM 946 O O . PRO A 1 122 ? 5.344 2.217 5.613 1 98.81 122 PRO A O 1
ATOM 949 N N . VAL A 1 123 ? 4.336 3.947 4.758 1 98.69 123 VAL A N 1
ATOM 950 C CA . VAL A 1 123 ? 3.162 3.188 4.348 1 98.69 123 VAL A CA 1
ATOM 951 C C . VAL A 1 123 ? 3.516 2.287 3.166 1 98.69 123 VAL A C 1
ATOM 953 O O . VAL A 1 123 ? 2.707 1.459 2.744 1 98.69 123 VAL A O 1
ATOM 956 N N . LYS A 1 124 ? 4.691 2.408 2.607 1 98.56 124 LYS A N 1
ATOM 957 C CA . LYS A 1 124 ? 5.145 1.599 1.479 1 98.56 124 LYS A CA 1
ATOM 958 C C . LYS A 1 124 ? 6.176 0.565 1.926 1 98.56 124 LYS A C 1
ATOM 960 O O . LYS A 1 124 ? 6.555 -0.316 1.151 1 98.56 124 LYS A O 1
ATOM 965 N N . ARG A 1 125 ? 6.516 0.544 3.156 1 98.56 125 ARG A N 1
ATOM 966 C CA . ARG A 1 125 ? 7.734 -0.098 3.637 1 98.56 125 ARG A CA 1
ATOM 967 C C . ARG A 1 125 ? 7.652 -1.613 3.484 1 98.56 125 ARG A C 1
ATOM 969 O O . ARG A 1 125 ? 8.672 -2.287 3.352 1 98.56 125 ARG A O 1
ATOM 976 N N . TYR A 1 126 ? 6.508 -2.154 3.449 1 98.62 126 TYR A N 1
ATOM 977 C CA . TYR A 1 126 ? 6.371 -3.602 3.346 1 98.62 126 TYR A CA 1
ATOM 978 C C . TYR A 1 126 ? 6.246 -4.035 1.89 1 98.62 126 TYR A C 1
ATOM 980 O O . TYR A 1 126 ? 6.336 -5.227 1.579 1 98.62 126 TYR A O 1
ATOM 988 N N . TYR A 1 127 ? 6.145 -3.084 0.979 1 98.75 127 TYR A N 1
ATOM 989 C CA . TYR A 1 127 ? 5.684 -3.469 -0.351 1 98.75 127 TYR A CA 1
ATOM 990 C C . TYR A 1 127 ? 6.57 -2.861 -1.432 1 98.75 127 TYR A C 1
ATOM 992 O O . TYR A 1 127 ? 6.23 -2.895 -2.615 1 98.75 127 TYR A O 1
ATOM 1000 N N . ALA A 1 128 ? 7.672 -2.262 -1.023 1 98.88 128 ALA A N 1
ATOM 1001 C CA . ALA A 1 128 ? 8.617 -1.677 -1.969 1 98.88 128 ALA A CA 1
ATOM 1002 C C . ALA A 1 128 ? 10.039 -1.715 -1.416 1 98.88 128 ALA A C 1
ATOM 1004 O O . ALA A 1 128 ? 10.25 -1.533 -0.214 1 98.88 128 ALA A O 1
ATOM 1005 N N . TRP A 1 129 ? 10.953 -1.934 -2.307 1 98.88 129 TRP A N 1
ATOM 1006 C CA . TRP A 1 129 ? 12.375 -1.832 -1.992 1 98.88 129 TRP A CA 1
ATOM 1007 C C . TRP A 1 129 ? 12.82 -0.374 -1.965 1 98.88 129 TRP A C 1
ATOM 1009 O O . TRP A 1 129 ? 12.625 0.361 -2.936 1 98.88 129 TRP A O 1
ATOM 1019 N N . HIS A 1 130 ? 13.367 0.082 -0.864 1 98.81 130 HIS A N 1
ATOM 1020 C CA . HIS A 1 130 ? 13.844 1.457 -0.776 1 98.81 130 HIS A CA 1
ATOM 1021 C C . HIS A 1 130 ? 15.18 1.622 -1.49 1 98.81 130 HIS A C 1
ATOM 1023 O O . HIS A 1 130 ? 16.156 0.952 -1.149 1 98.81 130 HIS A O 1
ATOM 1029 N N . CYS A 1 131 ? 15.188 2.398 -2.447 1 98.31 131 CYS A N 1
ATOM 1030 C CA . CYS A 1 131 ? 16.406 2.826 -3.123 1 98.31 131 CYS A CA 1
ATOM 1031 C C . CYS A 1 131 ? 16.547 4.344 -3.08 1 98.31 131 CYS A C 1
ATOM 1033 O O . CYS A 1 131 ? 15.797 5.062 -3.738 1 98.31 131 CYS A O 1
ATOM 1035 N N . SER A 1 132 ? 17.516 4.82 -2.363 1 97.25 132 SER A N 1
ATOM 1036 C CA . SER A 1 132 ? 17.672 6.258 -2.162 1 97.25 132 SER A CA 1
ATOM 1037 C C . SER A 1 132 ? 18.453 6.898 -3.307 1 97.25 132 SER A C 1
ATOM 1039 O O . SER A 1 132 ? 18.516 8.125 -3.406 1 97.25 132 SER A O 1
ATOM 1041 N N . PHE A 1 133 ? 18.984 6.094 -4.195 1 96.44 133 PHE A N 1
ATOM 1042 C CA . PHE A 1 133 ? 19.719 6.637 -5.336 1 96.44 133 PHE A CA 1
ATOM 1043 C C . PHE A 1 133 ? 18.781 6.867 -6.516 1 96.44 133 PHE A C 1
ATOM 1045 O O . PHE A 1 133 ? 17.859 6.09 -6.738 1 96.44 133 PHE A O 1
ATOM 1052 N N . ASN A 1 134 ? 19.125 7.844 -7.262 1 96.62 134 ASN A N 1
ATOM 1053 C CA . ASN A 1 134 ? 18.328 8.102 -8.453 1 96.62 134 ASN A CA 1
ATOM 1054 C C . ASN A 1 134 ? 18.453 6.973 -9.477 1 96.62 134 ASN A C 1
ATOM 1056 O O . ASN A 1 134 ? 19.562 6.52 -9.758 1 96.62 134 ASN A O 1
ATOM 1060 N N . LEU A 1 135 ? 17.344 6.555 -9.984 1 98.62 135 LEU A N 1
ATOM 1061 C CA . LEU A 1 135 ? 17.328 5.492 -10.984 1 98.62 135 LEU A CA 1
ATOM 1062 C C . LEU A 1 135 ? 16.938 6.047 -12.352 1 98.62 135 LEU A C 1
ATOM 1064 O O . LEU A 1 135 ? 15.93 6.73 -12.492 1 98.62 135 LEU A O 1
ATOM 1068 N N . ASP A 1 136 ? 17.766 5.789 -13.32 1 98.56 136 ASP A N 1
ATOM 1069 C CA . ASP A 1 136 ? 17.469 6.152 -14.703 1 98.56 136 ASP A CA 1
ATOM 1070 C C . ASP A 1 136 ? 16.531 5.141 -15.344 1 98.56 136 ASP A C 1
ATOM 1072 O O . ASP A 1 136 ? 16.969 4.094 -15.828 1 98.56 136 ASP A O 1
ATOM 1076 N N . ILE A 1 137 ? 15.281 5.48 -15.453 1 98.44 137 ILE A N 1
ATOM 1077 C CA . ILE A 1 137 ? 14.219 4.574 -15.883 1 98.44 137 ILE A CA 1
ATOM 1078 C C . ILE A 1 137 ? 14.438 4.184 -17.344 1 98.44 137 ILE A C 1
ATOM 1080 O O . ILE A 1 137 ? 14.188 3.041 -17.734 1 98.44 137 ILE A O 1
ATOM 1084 N N . GLU A 1 138 ? 14.875 5.109 -18.125 1 98.25 138 GLU A N 1
ATOM 1085 C CA . GLU A 1 138 ? 15.117 4.828 -19.531 1 98.25 138 GLU A CA 1
ATOM 1086 C C . GLU A 1 138 ? 16.219 3.787 -19.703 1 98.25 138 GLU A C 1
ATOM 1088 O O . GLU A 1 138 ? 16.078 2.854 -20.5 1 98.25 138 GLU A O 1
ATOM 1093 N N . LYS A 1 139 ? 17.297 3.975 -18.984 1 98.38 139 LYS A N 1
ATOM 1094 C CA . LYS A 1 139 ? 18.391 3 -19.016 1 98.38 139 LYS A CA 1
ATOM 1095 C C . LYS A 1 139 ? 17.906 1.628 -18.547 1 98.38 139 LYS A C 1
ATOM 1097 O O . LYS A 1 139 ? 18.266 0.606 -19.141 1 98.38 139 LYS A O 1
ATOM 1102 N N . MET A 1 140 ? 17.172 1.646 -17.531 1 98.88 140 MET A N 1
ATOM 1103 C CA . MET A 1 140 ? 16.625 0.392 -17.016 1 98.88 140 MET A CA 1
ATOM 1104 C C . MET A 1 140 ? 15.75 -0.295 -18.062 1 98.88 140 MET A C 1
ATOM 1106 O O . MET A 1 140 ? 15.844 -1.51 -18.25 1 98.88 140 MET A O 1
ATOM 1110 N N . GLN A 1 141 ? 14.875 0.521 -18.703 1 98.88 141 GLN A N 1
ATOM 1111 C CA . GLN A 1 141 ? 13.992 -0.043 -19.719 1 98.88 141 GLN A CA 1
ATOM 1112 C C . GLN A 1 141 ? 14.797 -0.602 -20.891 1 98.88 141 GLN A C 1
ATOM 1114 O O . GLN A 1 141 ? 14.477 -1.671 -21.422 1 98.88 141 GLN A O 1
ATOM 1119 N N . GLN A 1 142 ? 15.781 0.122 -21.328 1 98.75 142 GLN A N 1
ATOM 1120 C CA . GLN A 1 142 ? 16.656 -0.367 -22.391 1 98.75 142 GLN A CA 1
ATOM 1121 C C . GLN A 1 142 ? 17.281 -1.7 -22.016 1 98.75 142 GLN A C 1
ATOM 1123 O O . GLN A 1 142 ? 17.312 -2.633 -22.828 1 98.75 142 GLN A O 1
ATOM 1128 N N . ALA A 1 143 ? 17.766 -1.79 -20.812 1 98.81 143 ALA A N 1
ATOM 1129 C CA . ALA A 1 143 ? 18.375 -3.023 -20.312 1 98.81 143 ALA A CA 1
ATOM 1130 C C . ALA A 1 143 ? 17.359 -4.16 -20.281 1 98.81 143 ALA A C 1
ATOM 1132 O O . ALA A 1 143 ? 17.688 -5.293 -20.656 1 98.81 143 ALA A O 1
ATOM 1133 N N . ALA A 1 144 ? 16.172 -3.85 -19.875 1 98.88 144 ALA A N 1
ATOM 1134 C CA . ALA A 1 144 ? 15.102 -4.828 -19.719 1 98.88 144 ALA A CA 1
ATOM 1135 C C . ALA A 1 144 ? 14.789 -5.496 -21.062 1 98.88 144 ALA A C 1
ATOM 1137 O O . ALA A 1 144 ? 14.391 -6.66 -21.094 1 98.88 144 ALA A O 1
ATOM 1138 N N . GLU A 1 145 ? 14.961 -4.773 -22.125 1 98.62 145 GLU A N 1
ATOM 1139 C CA . GLU A 1 145 ? 14.664 -5.289 -23.453 1 98.62 145 GLU A CA 1
ATOM 1140 C C . GLU A 1 145 ? 15.539 -6.492 -23.797 1 98.62 145 GLU A C 1
ATOM 1142 O O . GLU A 1 145 ? 15.102 -7.406 -24.5 1 98.62 145 GLU A O 1
ATOM 1147 N N . TYR A 1 146 ? 16.703 -6.523 -23.281 1 98.62 146 TYR A N 1
ATOM 1148 C CA . TYR A 1 146 ? 17.641 -7.613 -23.562 1 98.62 146 TYR A CA 1
ATOM 1149 C C . TYR A 1 146 ? 17.219 -8.883 -22.828 1 98.62 146 TYR A C 1
ATOM 1151 O O . TYR A 1 146 ? 17.703 -9.977 -23.156 1 98.62 146 TYR A O 1
ATOM 1159 N N . LEU A 1 147 ? 16.344 -8.727 -21.812 1 98.75 147 LEU A N 1
ATOM 1160 C CA . LEU A 1 147 ? 15.891 -9.875 -21.031 1 98.75 147 LEU A CA 1
ATOM 1161 C C . LEU A 1 147 ? 14.719 -10.57 -21.734 1 98.75 147 LEU A C 1
ATOM 1163 O O . LEU A 1 147 ? 14.367 -11.695 -21.375 1 98.75 147 LEU A O 1
ATOM 1167 N N . VAL A 1 148 ? 14.078 -9.883 -22.625 1 98.81 148 VAL A N 1
ATOM 1168 C CA . VAL A 1 148 ? 12.891 -10.391 -23.297 1 98.81 148 VAL A CA 1
ATOM 1169 C C . VAL A 1 148 ? 13.281 -11.492 -24.281 1 98.81 148 VAL A C 1
ATOM 1171 O O . VAL A 1 148 ? 14.266 -11.352 -25.016 1 98.81 148 VAL A O 1
ATOM 1174 N N . GLY A 1 149 ? 12.516 -12.578 -24.344 1 98.56 149 GLY A N 1
ATOM 1175 C CA . GLY A 1 149 ? 12.773 -13.719 -25.203 1 98.56 149 GLY A CA 1
ATOM 1176 C C . GLY A 1 149 ? 13.117 -14.984 -24.438 1 98.56 149 GLY A C 1
ATOM 1177 O O . GLY A 1 149 ? 12.883 -15.062 -23.234 1 98.56 149 GLY A O 1
ATOM 1178 N N . THR A 1 150 ? 13.461 -15.992 -25.188 1 98.56 150 THR A N 1
ATOM 1179 C CA . THR A 1 150 ? 13.852 -17.281 -24.594 1 98.56 150 THR A CA 1
ATOM 1180 C C . THR A 1 150 ? 15.367 -17.344 -24.422 1 98.56 150 THR A C 1
ATOM 1182 O O . THR A 1 150 ? 16.125 -17.234 -25.391 1 98.56 150 THR A O 1
ATOM 1185 N N . HIS A 1 151 ? 15.82 -17.406 -23.172 1 98.44 151 HIS A N 1
ATOM 1186 C CA . HIS A 1 151 ? 17.234 -17.406 -22.844 1 98.44 151 HIS A CA 1
ATOM 1187 C C . HIS A 1 151 ? 17.562 -18.438 -21.766 1 98.44 151 HIS A C 1
ATOM 1189 O O . HIS A 1 151 ? 16.656 -18.953 -21.109 1 98.44 151 HIS A O 1
ATOM 1195 N N . ASP A 1 152 ? 18.812 -18.828 -21.734 1 97.94 152 ASP A N 1
ATOM 1196 C CA . ASP A 1 152 ? 19.328 -19.469 -20.531 1 97.94 152 ASP A CA 1
ATOM 1197 C C . ASP A 1 152 ? 19.562 -18.453 -19.422 1 97.94 152 ASP A C 1
ATOM 1199 O O . ASP A 1 152 ? 20.469 -17.609 -19.516 1 97.94 152 ASP A O 1
ATOM 1203 N N . PHE A 1 153 ? 18.812 -18.516 -18.344 1 98.31 153 PHE A N 1
ATOM 1204 C CA . PHE A 1 153 ? 18.844 -17.5 -17.297 1 98.31 153 PHE A CA 1
ATOM 1205 C C . PHE A 1 153 ? 19.672 -17.984 -16.109 1 98.31 153 PHE A C 1
ATOM 1207 O O . PHE A 1 153 ? 19.375 -17.641 -14.961 1 98.31 153 PHE A O 1
ATOM 1214 N N . THR A 1 154 ? 20.641 -18.75 -16.312 1 97.31 154 THR A N 1
ATOM 1215 C CA . THR A 1 154 ? 21.531 -19.25 -15.266 1 97.31 154 THR A CA 1
ATOM 1216 C C . THR A 1 154 ? 22.109 -18.094 -14.453 1 97.31 154 THR A C 1
ATOM 1218 O O . THR A 1 154 ? 22.203 -18.172 -13.227 1 97.31 154 THR A O 1
ATOM 1221 N N . SER A 1 155 ? 22.516 -16.953 -15.141 1 98.06 155 SER A N 1
ATOM 1222 C CA . SER A 1 155 ? 23.078 -15.805 -14.453 1 98.06 155 SER A CA 1
ATOM 1223 C C . SER A 1 155 ? 22.047 -15.141 -13.547 1 98.06 155 SER A C 1
ATOM 1225 O O . SER A 1 155 ? 22.406 -14.336 -12.688 1 98.06 155 SER A O 1
ATOM 1227 N N . PHE A 1 156 ? 20.781 -15.453 -13.773 1 98.19 156 PHE A N 1
ATOM 1228 C CA . PHE A 1 156 ? 19.688 -14.828 -13.031 1 98.19 156 PHE A CA 1
ATOM 1229 C C . PHE A 1 156 ? 18.984 -15.852 -12.156 1 98.19 156 PHE A C 1
ATOM 1231 O O . PHE A 1 156 ? 17.766 -15.781 -11.984 1 98.19 156 PHE A O 1
ATOM 1238 N N . CYS A 1 157 ? 19.625 -16.75 -11.727 1 96.06 157 CYS A N 1
ATOM 1239 C CA . CYS A 1 157 ? 19.062 -17.797 -10.891 1 96.06 157 CYS A CA 1
ATOM 1240 C C . CYS A 1 157 ? 19.938 -18.047 -9.664 1 96.06 157 CYS A C 1
ATOM 1242 O O . CYS A 1 157 ? 21.156 -18.047 -9.758 1 96.06 157 CYS A O 1
ATOM 1244 N N . ASN A 1 158 ? 19.203 -18.172 -8.547 1 92.56 158 ASN A N 1
ATOM 1245 C CA . ASN A 1 158 ? 19.922 -18.578 -7.344 1 92.56 158 ASN A CA 1
ATOM 1246 C C . ASN A 1 158 ? 20.656 -19.906 -7.547 1 92.56 158 ASN A C 1
ATOM 1248 O O . ASN A 1 158 ? 20.094 -20.844 -8.102 1 92.56 158 ASN A O 1
ATOM 1252 N N . THR A 1 159 ? 21.844 -20.047 -7.07 1 85 159 THR A N 1
ATOM 1253 C CA . THR A 1 159 ? 22.703 -21.203 -7.32 1 85 159 THR A CA 1
ATOM 1254 C C . THR A 1 159 ? 22.172 -22.438 -6.613 1 85 159 THR A C 1
ATOM 1256 O O . THR A 1 159 ? 22.516 -23.562 -6.969 1 85 159 THR A O 1
ATOM 1259 N N . ALA A 1 160 ? 21.391 -22.25 -5.609 1 81.44 160 ALA A N 1
ATOM 1260 C CA . ALA A 1 160 ? 20.844 -23.391 -4.859 1 81.44 160 ALA A CA 1
ATOM 1261 C C . ALA A 1 160 ? 19.672 -24.031 -5.605 1 81.44 160 ALA A C 1
ATOM 1263 O O . ALA A 1 160 ? 19.125 -25.031 -5.148 1 81.44 160 ALA A O 1
ATOM 1264 N N . THR A 1 161 ? 19.469 -23.562 -6.801 1 80.06 161 THR A N 1
ATOM 1265 C CA . THR A 1 161 ? 18.328 -24.047 -7.555 1 80.06 161 THR A CA 1
ATOM 1266 C C . THR A 1 161 ? 18.5 -25.531 -7.918 1 80.06 161 THR A C 1
ATOM 1268 O O . THR A 1 161 ? 19.609 -25.969 -8.211 1 80.06 161 THR A O 1
ATOM 1271 N N . GLN A 1 162 ? 17.438 -26.297 -7.961 1 74 162 GLN A N 1
ATOM 1272 C CA . GLN A 1 162 ? 17.469 -27.734 -8.195 1 74 162 GLN A CA 1
ATOM 1273 C C . GLN A 1 162 ? 17.016 -28.078 -9.609 1 74 162 GLN A C 1
ATOM 1275 O O . GLN A 1 162 ? 17.109 -29.234 -10.031 1 74 162 GLN A O 1
ATOM 1280 N N . THR A 1 163 ? 16.688 -27.078 -10.344 1 78.38 163 THR A N 1
ATOM 1281 C CA . THR A 1 163 ? 16.156 -27.359 -11.672 1 78.38 163 THR A CA 1
ATOM 1282 C C . THR A 1 163 ? 17.266 -27.688 -12.656 1 78.38 163 THR A C 1
ATOM 1284 O O . THR A 1 163 ? 18.312 -27.016 -12.664 1 78.38 163 THR A O 1
ATOM 1287 N N . PRO A 1 164 ? 17.078 -28.656 -13.477 1 77.88 164 PRO A N 1
ATOM 1288 C CA . PRO A 1 164 ? 18.125 -29.094 -14.414 1 77.88 164 PRO A CA 1
ATOM 1289 C C . PRO A 1 164 ? 18.297 -28.141 -15.586 1 77.88 164 PRO A C 1
ATOM 1291 O O . PRO A 1 164 ? 19.375 -28.078 -16.188 1 77.88 164 PRO A O 1
ATOM 1294 N N . ASP A 1 165 ? 17.234 -27.391 -15.922 1 90.19 165 ASP A N 1
ATOM 1295 C CA . ASP A 1 165 ? 17.266 -26.469 -17.047 1 90.19 165 ASP A CA 1
ATOM 1296 C C . ASP A 1 165 ? 16.969 -25.031 -16.609 1 90.19 165 ASP A C 1
ATOM 1298 O O . ASP A 1 165 ? 16.125 -24.812 -15.742 1 90.19 165 ASP A O 1
ATOM 1302 N N . HIS A 1 166 ? 17.719 -24.141 -17.266 1 95.75 166 HIS A N 1
ATOM 1303 C CA . HIS A 1 166 ? 17.578 -22.75 -16.859 1 95.75 166 HIS A CA 1
ATOM 1304 C C . HIS A 1 166 ? 17.031 -21.891 -17.984 1 95.75 166 HIS A C 1
ATOM 1306 O O . HIS A 1 166 ? 17.141 -20.672 -17.953 1 95.75 166 HIS A O 1
ATOM 1312 N N . VAL A 1 167 ? 16.484 -22.609 -19 1 97.31 167 VAL A N 1
ATOM 1313 C CA . VAL A 1 167 ? 15.906 -21.875 -20.125 1 97.31 167 VAL A CA 1
ATOM 1314 C C . VAL A 1 167 ? 14.477 -21.453 -19.797 1 97.31 167 VAL A C 1
ATOM 1316 O O . VAL A 1 167 ? 13.664 -22.266 -19.359 1 97.31 167 VAL A O 1
ATOM 1319 N N . ARG A 1 168 ? 14.234 -20.219 -19.922 1 97.25 168 ARG A N 1
ATOM 1320 C CA . ARG A 1 168 ? 12.906 -19.641 -19.703 1 97.25 168 ARG A CA 1
ATOM 1321 C C . ARG A 1 168 ? 12.562 -18.625 -20.781 1 97.25 168 ARG A C 1
ATOM 1323 O O . ARG A 1 168 ? 13.445 -18.141 -21.484 1 97.25 168 ARG A O 1
ATOM 1330 N N . THR A 1 169 ? 11.281 -18.328 -20.859 1 98 169 THR A N 1
ATOM 1331 C CA . THR A 1 169 ? 10.805 -17.328 -21.797 1 98 169 THR A CA 1
ATOM 1332 C C . THR A 1 169 ? 10.188 -16.141 -21.062 1 98 169 THR A C 1
ATOM 1334 O O . THR A 1 169 ? 9.195 -16.297 -20.359 1 98 169 THR A O 1
ATOM 1337 N N . VAL A 1 170 ? 10.773 -14.992 -21.219 1 98.69 170 VAL A N 1
ATOM 1338 C CA . VAL A 1 170 ? 10.234 -13.727 -20.75 1 98.69 170 VAL A CA 1
ATOM 1339 C C . VAL A 1 170 ? 9.484 -13.023 -21.875 1 98.69 170 VAL A C 1
ATOM 1341 O O . VAL A 1 170 ? 10.055 -12.766 -22.938 1 98.69 170 VAL A O 1
ATOM 1344 N N . ILE A 1 171 ? 8.297 -12.766 -21.656 1 98.62 171 ILE A N 1
ATOM 1345 C CA . ILE A 1 171 ? 7.43 -12.211 -22.688 1 98.62 171 ILE A CA 1
ATOM 1346 C C . ILE A 1 171 ? 7.598 -10.695 -22.734 1 98.62 171 ILE A C 1
ATOM 1348 O O . ILE A 1 171 ? 7.672 -10.109 -23.812 1 98.62 171 ILE A O 1
ATOM 1352 N N . SER A 1 172 ? 7.625 -10.039 -21.625 1 98.81 172 SER A N 1
ATOM 1353 C CA . SER A 1 172 ? 7.824 -8.594 -21.562 1 98.81 172 SER A CA 1
ATOM 1354 C C . SER A 1 172 ? 8.406 -8.172 -20.219 1 98.81 172 SER A C 1
ATOM 1356 O O . SER A 1 172 ? 8.211 -8.852 -19.203 1 98.81 172 SER A O 1
ATOM 1358 N N . VAL A 1 173 ? 9.156 -7.16 -20.203 1 98.88 173 VAL A N 1
ATOM 1359 C CA . VAL A 1 173 ? 9.633 -6.449 -19.031 1 98.88 173 VAL A CA 1
ATOM 1360 C C . VAL A 1 173 ? 9.422 -4.945 -19.203 1 98.88 173 VAL A C 1
ATOM 1362 O O . VAL A 1 173 ? 10.008 -4.332 -20.094 1 98.88 173 VAL A O 1
ATOM 1365 N N . ASN A 1 174 ? 8.602 -4.398 -18.422 1 98.88 174 ASN A N 1
ATOM 1366 C CA . ASN A 1 174 ? 8.312 -2.969 -18.5 1 98.88 174 ASN A CA 1
ATOM 1367 C C . ASN A 1 174 ? 8.75 -2.246 -17.219 1 98.88 174 ASN A C 1
ATOM 1369 O O . ASN A 1 174 ? 8.453 -2.689 -16.109 1 98.88 174 ASN A O 1
ATOM 1373 N N . VAL A 1 175 ? 9.477 -1.207 -17.406 1 98.94 175 VAL A N 1
ATOM 1374 C CA . VAL A 1 175 ? 9.922 -0.365 -16.297 1 98.94 175 VAL A CA 1
ATOM 1375 C C . VAL A 1 175 ? 9.289 1.02 -16.406 1 98.94 175 VAL A C 1
ATOM 1377 O O . VAL A 1 175 ? 9.422 1.683 -17.453 1 98.94 175 VAL A O 1
ATOM 1380 N N . PHE A 1 176 ? 8.602 1.46 -15.414 1 98.69 176 PHE A N 1
ATOM 1381 C CA . PHE A 1 176 ? 7.961 2.77 -15.477 1 98.69 176 PHE A CA 1
ATOM 1382 C C . PHE A 1 176 ? 7.848 3.383 -14.086 1 98.69 176 PHE A C 1
ATOM 1384 O O . PHE A 1 176 ? 8.094 2.707 -13.086 1 98.69 176 PHE A O 1
ATOM 1391 N N . ARG A 1 177 ? 7.535 4.66 -14.094 1 98.06 177 ARG A N 1
ATOM 1392 C CA . ARG A 1 177 ? 7.434 5.395 -12.836 1 98.06 177 ARG A CA 1
ATOM 1393 C C . ARG A 1 177 ? 5.977 5.676 -12.484 1 98.06 177 ARG A C 1
ATOM 1395 O O . ARG A 1 177 ? 5.176 6.023 -13.352 1 98.06 177 ARG A O 1
ATOM 1402 N N . GLU A 1 178 ? 5.621 5.488 -11.273 1 96.88 178 GLU A N 1
ATOM 1403 C CA . GLU A 1 178 ? 4.398 5.961 -10.633 1 96.88 178 GLU A CA 1
ATOM 1404 C C . GLU A 1 178 ? 4.715 6.84 -9.422 1 96.88 178 GLU A C 1
ATOM 1406 O O . GLU A 1 178 ? 4.852 6.34 -8.305 1 96.88 178 GLU A O 1
ATOM 1411 N N . GLY A 1 179 ? 4.715 8.133 -9.656 1 95.56 179 GLY A N 1
ATOM 1412 C CA . GLY A 1 179 ? 5.203 9 -8.594 1 95.56 179 GLY A CA 1
ATOM 1413 C C . GLY A 1 179 ? 6.641 8.719 -8.211 1 95.56 179 GLY A C 1
ATOM 1414 O O . GLY A 1 179 ? 7.531 8.734 -9.062 1 95.56 179 GLY A O 1
ATOM 1415 N N . LYS A 1 180 ? 6.832 8.383 -6.961 1 97.25 180 LYS A N 1
ATOM 1416 C CA . LYS A 1 180 ? 8.172 8.109 -6.461 1 97.25 180 LYS A CA 1
ATOM 1417 C C . LYS A 1 180 ? 8.508 6.625 -6.566 1 97.25 180 LYS A C 1
ATOM 1419 O O . LYS A 1 180 ? 9.602 6.203 -6.176 1 97.25 180 LYS A O 1
ATOM 1424 N N . GLU A 1 181 ? 7.672 5.871 -7.141 1 98.44 181 GLU A N 1
ATOM 1425 C CA . GLU A 1 181 ? 7.938 4.441 -7.262 1 98.44 181 GLU A CA 1
ATOM 1426 C C . GLU A 1 181 ? 8.398 4.082 -8.672 1 98.44 181 GLU A C 1
ATOM 1428 O O . GLU A 1 181 ? 7.891 4.625 -9.656 1 98.44 181 GLU A O 1
ATOM 1433 N N . VAL A 1 182 ? 9.352 3.281 -8.727 1 98.88 182 VAL A N 1
ATOM 1434 C CA . VAL A 1 182 ? 9.727 2.611 -9.961 1 98.88 182 VAL A CA 1
ATOM 1435 C C . VAL A 1 182 ? 9.164 1.192 -9.977 1 98.88 182 VAL A C 1
ATOM 1437 O O . VAL A 1 182 ? 9.375 0.423 -9.039 1 98.88 182 VAL A O 1
ATOM 1440 N N . VAL A 1 183 ? 8.445 0.878 -10.992 1 98.94 183 VAL A N 1
ATOM 1441 C CA . VAL A 1 183 ? 7.797 -0.425 -11.102 1 98.94 183 VAL A CA 1
ATOM 1442 C C . VAL A 1 183 ? 8.43 -1.229 -12.234 1 98.94 183 VAL A C 1
ATOM 1444 O O . VAL A 1 183 ? 8.617 -0.715 -13.336 1 98.94 183 VAL A O 1
ATOM 1447 N N . ILE A 1 184 ? 8.867 -2.414 -11.945 1 98.94 184 ILE A N 1
ATOM 1448 C CA . ILE A 1 184 ? 9.32 -3.391 -12.93 1 98.94 184 ILE A CA 1
ATOM 1449 C C . ILE A 1 184 ? 8.273 -4.496 -13.086 1 98.94 184 ILE A C 1
ATOM 1451 O O . ILE A 1 184 ? 8.055 -5.277 -12.156 1 98.94 184 ILE A O 1
ATOM 1455 N N . GLU A 1 185 ? 7.613 -4.492 -14.164 1 98.94 185 GLU A N 1
ATOM 1456 C CA . GLU A 1 185 ? 6.621 -5.523 -14.453 1 98.94 185 GLU A CA 1
ATOM 1457 C C . GLU A 1 185 ? 7.188 -6.586 -15.398 1 98.94 185 GLU A C 1
ATOM 1459 O O . GLU A 1 185 ? 7.668 -6.266 -16.484 1 98.94 185 GLU A O 1
ATOM 1464 N N . VAL A 1 186 ? 7.156 -7.828 -15.008 1 98.88 186 VAL A N 1
ATOM 1465 C CA . VAL A 1 186 ? 7.727 -8.938 -15.766 1 98.88 186 VAL A CA 1
ATOM 1466 C C . VAL A 1 186 ? 6.641 -9.953 -16.094 1 98.88 186 VAL A C 1
ATOM 1468 O O . VAL A 1 186 ? 5.926 -10.414 -15.195 1 98.88 186 VAL A O 1
ATOM 1471 N N . LYS A 1 187 ? 6.488 -10.211 -17.297 1 98.38 187 LYS A N 1
ATOM 1472 C CA . LYS A 1 187 ? 5.594 -11.266 -17.766 1 98.38 187 LYS A CA 1
ATOM 1473 C C . LYS A 1 187 ? 6.375 -12.414 -18.391 1 98.38 187 LYS A C 1
ATOM 1475 O O . LYS A 1 187 ? 7.312 -12.188 -19.156 1 98.38 187 LYS A O 1
ATOM 1480 N N . GLY A 1 188 ? 6.027 -13.656 -18.031 1 97.62 188 GLY A N 1
ATOM 1481 C CA . GLY A 1 188 ? 6.754 -14.789 -18.578 1 97.62 188 GLY A CA 1
ATOM 1482 C C . GLY A 1 188 ? 6.066 -16.109 -18.328 1 97.62 188 GLY A C 1
ATOM 1483 O O . GLY A 1 188 ? 5.031 -16.172 -17.656 1 97.62 188 GLY A O 1
ATOM 1484 N N . LYS A 1 189 ? 6.594 -17.25 -18.859 1 93.12 189 LYS A N 1
ATOM 1485 C CA . LYS A 1 189 ? 6.004 -18.578 -18.797 1 93.12 189 LYS A CA 1
ATOM 1486 C C . LYS A 1 189 ? 6.578 -19.375 -17.625 1 93.12 189 LYS A C 1
ATOM 1488 O O . LYS A 1 189 ? 6.172 -20.516 -17.391 1 93.12 189 LYS A O 1
ATOM 1493 N N . GLY A 1 190 ? 7.355 -18.812 -16.875 1 92.56 190 GLY A N 1
ATOM 1494 C CA . GLY A 1 190 ? 8.016 -19.438 -15.727 1 92.56 190 GLY A CA 1
ATOM 1495 C C . GLY A 1 190 ? 9.297 -18.734 -15.32 1 92.56 190 GLY A C 1
ATOM 1496 O O . GLY A 1 190 ? 10 -18.172 -16.172 1 92.56 190 GLY A O 1
ATOM 1497 N N . PHE A 1 191 ? 9.531 -18.844 -14.102 1 96.12 191 PHE A N 1
ATOM 1498 C CA . PHE A 1 191 ? 10.711 -18.156 -13.586 1 96.12 191 PHE A CA 1
ATOM 1499 C C . PHE A 1 191 ? 11.523 -19.062 -12.672 1 96.12 191 PHE A C 1
ATOM 1501 O O . PHE A 1 191 ? 10.961 -19.922 -11.984 1 96.12 191 PHE A O 1
ATOM 1508 N N . LEU A 1 192 ? 12.781 -18.859 -12.703 1 96.5 192 LEU A N 1
ATOM 1509 C CA . LEU A 1 192 ? 13.688 -19.594 -11.836 1 96.5 192 LEU A CA 1
ATOM 1510 C C . LEU A 1 192 ? 13.711 -19 -10.438 1 96.5 192 LEU A C 1
ATOM 1512 O O . LEU A 1 192 ? 13.141 -17.922 -10.203 1 96.5 192 LEU A O 1
ATOM 1516 N N . TYR A 1 193 ? 14.383 -19.797 -9.516 1 96.31 193 TYR A N 1
ATOM 1517 C CA . TYR A 1 193 ? 14.531 -19.344 -8.141 1 96.31 193 TYR A CA 1
ATOM 1518 C C . TYR A 1 193 ? 15.211 -17.984 -8.078 1 96.31 193 TYR A C 1
ATOM 1520 O O . TYR A 1 193 ? 16.344 -17.828 -8.555 1 96.31 193 TYR A O 1
ATOM 1528 N N . ASN A 1 194 ? 14.516 -16.953 -7.539 1 97.94 194 ASN A N 1
ATOM 1529 C CA . ASN A 1 194 ? 14.992 -15.586 -7.336 1 97.94 194 ASN A CA 1
ATOM 1530 C C . ASN A 1 194 ? 15.109 -14.828 -8.656 1 97.94 194 ASN A C 1
ATOM 1532 O O . ASN A 1 194 ? 15.609 -13.703 -8.688 1 97.94 194 ASN A O 1
ATOM 1536 N N . MET A 1 195 ? 14.633 -15.359 -9.695 1 98.38 195 MET A N 1
ATOM 1537 C CA . MET A 1 195 ? 14.914 -14.82 -11.016 1 98.38 195 MET A CA 1
ATOM 1538 C C . MET A 1 195 ? 14.422 -13.383 -11.133 1 98.38 195 MET A C 1
ATOM 1540 O O . MET A 1 195 ? 15.188 -12.484 -11.484 1 98.38 195 MET A O 1
ATOM 1544 N N . VAL A 1 196 ? 13.156 -13.109 -10.797 1 98.81 196 VAL A N 1
ATOM 1545 C CA . VAL A 1 196 ? 12.57 -11.781 -10.953 1 98.81 196 VAL A CA 1
ATOM 1546 C C . VAL A 1 196 ? 13.281 -10.797 -10.023 1 98.81 196 VAL A C 1
ATOM 1548 O O . VAL A 1 196 ? 13.516 -9.648 -10.406 1 98.81 196 VAL A O 1
ATOM 1551 N N . ARG A 1 197 ? 13.633 -11.203 -8.859 1 98.88 197 ARG A N 1
ATOM 1552 C CA . ARG A 1 197 ? 14.328 -10.344 -7.906 1 98.88 197 ARG A CA 1
ATOM 1553 C C . ARG A 1 197 ? 15.734 -10.016 -8.391 1 98.88 197 ARG A C 1
ATOM 1555 O O . ARG A 1 197 ? 16.219 -8.898 -8.195 1 98.88 197 ARG A O 1
ATOM 1562 N N . ILE A 1 198 ? 16.406 -10.992 -8.969 1 98.81 198 ILE A N 1
ATOM 1563 C CA . ILE A 1 198 ? 17.734 -10.75 -9.516 1 98.81 198 ILE A CA 1
ATOM 1564 C C . ILE A 1 198 ? 17.625 -9.828 -10.734 1 98.81 198 ILE A C 1
ATOM 1566 O O . ILE A 1 198 ? 18.453 -8.938 -10.922 1 98.81 198 ILE A O 1
ATOM 1570 N N . MET A 1 199 ? 16.594 -10.062 -11.555 1 98.88 199 MET A N 1
ATOM 1571 C CA . MET A 1 199 ? 16.328 -9.133 -12.656 1 98.88 199 MET A CA 1
ATOM 1572 C C . MET A 1 199 ? 16.156 -7.711 -12.133 1 98.88 199 MET A C 1
ATOM 1574 O O . MET A 1 199 ? 16.781 -6.777 -12.648 1 98.88 199 MET A O 1
ATOM 1578 N N . ALA A 1 200 ? 15.383 -7.586 -11.078 1 98.94 200 ALA A N 1
ATOM 1579 C CA . ALA A 1 200 ? 15.117 -6.273 -10.492 1 98.94 200 ALA A CA 1
ATOM 1580 C C . ALA A 1 200 ? 16.391 -5.645 -9.953 1 98.94 200 ALA A C 1
ATOM 1582 O O . ALA A 1 200 ? 16.672 -4.473 -10.211 1 98.94 200 ALA A O 1
ATOM 1583 N N . GLY A 1 201 ? 17.156 -6.418 -9.195 1 98.81 201 GLY A N 1
ATOM 1584 C CA . GLY A 1 201 ? 18.422 -5.922 -8.672 1 98.81 201 GLY A CA 1
ATOM 1585 C C . GLY A 1 201 ? 19.406 -5.512 -9.75 1 98.81 201 GLY A C 1
ATOM 1586 O O . GLY A 1 201 ? 20.109 -4.508 -9.617 1 98.81 201 GLY A O 1
ATOM 1587 N N . THR A 1 202 ? 19.469 -6.27 -10.82 1 98.88 202 THR A N 1
ATOM 1588 C CA . THR A 1 202 ? 20.359 -5.992 -11.938 1 98.88 202 THR A CA 1
ATOM 1589 C C . THR A 1 202 ? 19.938 -4.719 -12.664 1 98.88 202 THR A C 1
ATOM 1591 O O . THR A 1 202 ? 20.781 -3.863 -12.961 1 98.88 202 THR A O 1
ATOM 1594 N N . LEU A 1 203 ? 18.672 -4.621 -12.922 1 98.88 203 LEU A N 1
ATOM 1595 C CA . LEU A 1 203 ? 18.156 -3.436 -13.609 1 98.88 203 LEU A CA 1
ATOM 1596 C C . LEU A 1 203 ? 18.391 -2.186 -12.766 1 98.88 203 LEU A C 1
ATOM 1598 O O . LEU A 1 203 ? 18.719 -1.123 -13.297 1 98.88 203 LEU A O 1
ATOM 1602 N N . ALA A 1 204 ? 18.188 -2.299 -11.453 1 98.81 204 ALA A N 1
ATOM 1603 C CA . ALA A 1 204 ? 18.453 -1.172 -10.562 1 98.81 204 ALA A CA 1
ATOM 1604 C C . ALA A 1 204 ? 19.922 -0.765 -10.609 1 98.81 204 ALA A C 1
ATOM 1606 O O . ALA A 1 204 ? 20.234 0.426 -10.594 1 98.81 204 ALA A O 1
ATOM 1607 N N . MET A 1 205 ? 20.797 -1.781 -10.633 1 98.44 205 MET A N 1
ATOM 1608 C CA . MET A 1 205 ? 22.234 -1.533 -10.75 1 98.44 205 MET A CA 1
ATOM 1609 C C . MET A 1 205 ? 22.547 -0.736 -12.016 1 98.44 205 MET A C 1
ATOM 1611 O O . MET A 1 205 ? 23.281 0.251 -11.961 1 98.44 205 MET A O 1
ATOM 1615 N N . ILE A 1 206 ? 21.938 -1.125 -13.109 1 98.44 206 ILE A N 1
ATOM 1616 C CA . ILE A 1 206 ? 22.125 -0.428 -14.383 1 98.44 206 ILE A CA 1
ATOM 1617 C C . ILE A 1 206 ? 21.531 0.974 -14.289 1 98.44 206 ILE A C 1
ATOM 1619 O O . ILE A 1 206 ? 22.125 1.941 -14.773 1 98.44 206 ILE A O 1
ATOM 1623 N N . GLY A 1 207 ? 20.375 1.071 -13.695 1 98.31 207 GLY A N 1
ATOM 1624 C CA . GLY A 1 207 ? 19.719 2.361 -13.523 1 98.31 207 GLY A CA 1
ATOM 1625 C C . GLY A 1 207 ? 20.562 3.34 -12.719 1 98.31 207 GLY A C 1
ATOM 1626 O O . GLY A 1 207 ? 20.406 4.555 -12.859 1 98.31 207 GLY A O 1
ATOM 1627 N N . ARG A 1 208 ? 21.406 2.85 -11.867 1 97.5 208 ARG A N 1
ATOM 1628 C CA . ARG A 1 208 ? 22.297 3.664 -11.047 1 97.5 208 ARG A CA 1
ATOM 1629 C C . ARG A 1 208 ? 23.594 3.957 -11.781 1 97.5 208 ARG A C 1
ATOM 1631 O O . ARG A 1 208 ? 24.547 4.484 -11.195 1 97.5 208 ARG A O 1
ATOM 1638 N N . SER A 1 209 ? 23.656 3.516 -12.992 1 94.81 209 SER A N 1
ATOM 1639 C CA . SER A 1 209 ? 24.781 3.736 -13.891 1 94.81 209 SER A CA 1
ATOM 1640 C C . SER A 1 209 ? 25.969 2.871 -13.5 1 94.81 209 SER A C 1
ATOM 1642 O O . SER A 1 209 ? 27.125 3.301 -13.617 1 94.81 209 SER A O 1
ATOM 1644 N N . LYS A 1 210 ? 25.609 1.843 -12.875 1 95.56 210 LYS A N 1
ATOM 1645 C CA . LYS A 1 210 ? 26.625 0.809 -12.664 1 95.56 210 LYS A CA 1
ATOM 1646 C C . LYS A 1 210 ? 26.547 -0.263 -13.742 1 95.56 210 LYS A C 1
ATOM 1648 O O . LYS A 1 210 ? 26.141 -1.396 -13.477 1 95.56 210 LYS A O 1
ATOM 1653 N N . GLY A 1 211 ? 27 0.062 -14.961 1 95.31 211 GLY A N 1
ATOM 1654 C CA . GLY A 1 211 ? 26.938 -0.749 -16.172 1 95.31 211 GLY A CA 1
ATOM 1655 C C . GLY A 1 211 ? 26.109 -0.118 -17.266 1 95.31 211 GLY A C 1
ATOM 1656 O O . GLY A 1 211 ? 25.547 0.967 -17.094 1 95.31 211 GLY A O 1
ATOM 1657 N N . SER A 1 212 ? 26.125 -0.734 -18.391 1 97.5 212 SER A N 1
ATOM 1658 C CA . SER A 1 212 ? 25.328 -0.297 -19.547 1 97.5 212 SER A CA 1
ATOM 1659 C C . SER A 1 212 ? 24.234 -1.304 -19.875 1 97.5 212 SER A C 1
ATOM 1661 O O . SER A 1 212 ? 24.312 -2.469 -19.469 1 97.5 212 SER A O 1
ATOM 1663 N N . PRO A 1 213 ? 23.141 -0.844 -20.484 1 97.88 213 PRO A N 1
ATOM 1664 C CA . PRO A 1 213 ? 22.062 -1.751 -20.875 1 97.88 213 PRO A CA 1
ATOM 1665 C C . PRO A 1 213 ? 22.562 -2.969 -21.656 1 97.88 213 PRO A C 1
ATOM 1667 O O . PRO A 1 213 ? 22.078 -4.082 -21.438 1 97.88 213 PRO A O 1
ATOM 1670 N N . GLU A 1 214 ? 23.594 -2.811 -22.453 1 97.44 214 GLU A N 1
ATOM 1671 C CA . GLU A 1 214 ? 24.109 -3.877 -23.312 1 97.44 214 GLU A CA 1
ATOM 1672 C C . GLU A 1 214 ? 24.781 -4.969 -22.484 1 97.44 214 GLU A C 1
ATOM 1674 O O . GLU A 1 214 ? 24.969 -6.09 -22.953 1 97.44 214 GLU A O 1
ATOM 1679 N N . ASP A 1 215 ? 25.109 -4.637 -21.281 1 98.06 215 ASP A N 1
ATOM 1680 C CA . ASP A 1 215 ? 25.766 -5.598 -20.406 1 98.06 215 ASP A CA 1
ATOM 1681 C C . ASP A 1 215 ? 24.859 -6.793 -20.109 1 98.06 215 ASP A C 1
ATOM 1683 O O . ASP A 1 215 ? 25.344 -7.879 -19.781 1 98.06 215 ASP A O 1
ATOM 1687 N N . ILE A 1 216 ? 23.578 -6.574 -20.188 1 98.5 216 ILE A N 1
ATOM 1688 C CA . ILE A 1 216 ? 22.609 -7.633 -19.906 1 98.5 216 ILE A CA 1
ATOM 1689 C C . ILE A 1 216 ? 22.875 -8.828 -20.812 1 98.5 216 ILE A C 1
ATOM 1691 O O . ILE A 1 216 ? 22.828 -9.977 -20.375 1 98.5 216 ILE A O 1
ATOM 1695 N N . GLN A 1 217 ? 23.125 -8.57 -22.078 1 97.75 217 GLN A N 1
ATOM 1696 C CA . GLN A 1 217 ? 23.406 -9.641 -23.031 1 97.75 217 GLN A CA 1
ATOM 1697 C C . GLN A 1 217 ? 24.609 -10.461 -22.594 1 97.75 217 GLN A C 1
ATOM 1699 O O . GLN A 1 217 ? 24.578 -11.695 -22.625 1 97.75 217 GLN A O 1
ATOM 1704 N N . ALA A 1 218 ? 25.625 -9.734 -22.203 1 97.81 218 ALA A N 1
ATOM 1705 C CA . ALA A 1 218 ? 26.828 -10.414 -21.703 1 97.81 218 ALA A CA 1
ATOM 1706 C C . ALA A 1 218 ? 26.531 -11.234 -20.469 1 97.81 218 ALA A C 1
ATOM 1708 O O . ALA A 1 218 ? 27.078 -12.328 -20.281 1 97.81 218 ALA A O 1
ATOM 1709 N N . MET A 1 219 ? 25.719 -10.695 -19.594 1 98.31 219 MET A N 1
ATOM 1710 C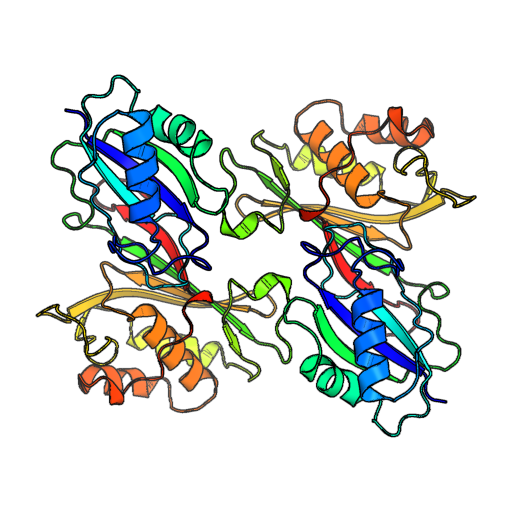 CA . MET A 1 219 ? 25.328 -11.414 -18.375 1 98.31 219 MET A CA 1
ATOM 1711 C C . MET A 1 219 ? 24.609 -12.711 -18.719 1 98.31 219 MET A C 1
ATOM 1713 O O . MET A 1 219 ? 24.891 -13.758 -18.125 1 98.31 219 MET A O 1
ATOM 1717 N N . ILE A 1 220 ? 23.672 -12.633 -19.656 1 98.12 220 ILE A N 1
ATOM 1718 C CA . ILE A 1 220 ? 22.922 -13.805 -20.094 1 98.12 220 ILE A CA 1
ATOM 1719 C C . ILE A 1 220 ? 23.891 -14.844 -20.672 1 98.12 220 ILE A C 1
ATOM 1721 O O . ILE A 1 220 ? 23.812 -16.031 -20.328 1 98.12 220 ILE A O 1
ATOM 1725 N N . GLU A 1 221 ? 24.844 -14.438 -21.453 1 97.75 221 GLU A N 1
ATOM 1726 C CA . GLU A 1 221 ? 25.781 -15.328 -22.141 1 97.75 221 GLU A CA 1
ATOM 1727 C C . GLU A 1 221 ? 26.766 -15.953 -21.156 1 97.75 221 GLU A C 1
ATOM 1729 O O . GLU A 1 221 ? 27.266 -17.062 -21.391 1 97.75 221 GLU A O 1
ATOM 1734 N N . ALA A 1 222 ? 26.969 -15.328 -20.109 1 97.81 222 ALA A N 1
ATOM 1735 C CA . ALA A 1 222 ? 27.969 -15.781 -19.141 1 97.81 222 ALA A CA 1
ATOM 1736 C C . ALA A 1 222 ? 27.516 -17.078 -18.453 1 97.81 222 ALA A C 1
ATOM 1738 O O . ALA A 1 222 ? 28.344 -17.891 -18.047 1 97.81 222 ALA A O 1
ATOM 1739 N N . ARG A 1 223 ? 26.188 -17.188 -18.266 1 96.62 223 ARG A N 1
ATOM 1740 C CA . ARG A 1 223 ? 25.609 -18.344 -17.578 1 96.62 223 ARG A CA 1
ATOM 1741 C C . ARG A 1 223 ? 26.312 -18.578 -16.234 1 96.62 223 ARG A C 1
ATOM 1743 O O . ARG A 1 223 ? 26.688 -19.719 -15.93 1 96.62 223 ARG A O 1
ATOM 1750 N N . ASN A 1 224 ? 26.469 -17.516 -15.539 1 96.19 224 ASN A N 1
ATOM 1751 C CA . ASN A 1 224 ? 27.141 -17.438 -14.242 1 96.19 224 ASN A CA 1
ATOM 1752 C C . ASN A 1 224 ? 26.469 -16.438 -13.32 1 96.19 224 ASN A C 1
ATOM 1754 O O . ASN A 1 224 ? 26.438 -15.242 -13.625 1 96.19 224 ASN A O 1
ATOM 1758 N N . ARG A 1 225 ? 26.031 -16.875 -12.188 1 96.75 225 ARG A N 1
ATOM 1759 C CA . ARG A 1 225 ? 25.266 -16.047 -11.266 1 96.75 225 ARG A CA 1
ATOM 1760 C C . ARG A 1 225 ? 26.047 -14.797 -10.859 1 96.75 225 ARG A C 1
ATOM 1762 O O . ARG A 1 225 ? 25.469 -13.734 -10.641 1 96.75 225 ARG A O 1
ATOM 1769 N N . SER A 1 226 ? 27.344 -14.82 -10.805 1 96.62 226 SER A N 1
ATOM 1770 C CA . SER A 1 226 ? 28.172 -13.711 -10.359 1 96.62 226 SER A CA 1
ATOM 1771 C C . SER A 1 226 ? 28.219 -12.602 -11.398 1 96.62 226 SER A C 1
ATOM 1773 O O . SER A 1 226 ? 28.672 -11.492 -11.109 1 96.62 226 SER A O 1
ATOM 1775 N N . ALA A 1 227 ? 27.734 -12.898 -12.555 1 97.5 227 ALA A N 1
ATOM 1776 C CA . ALA A 1 227 ? 27.797 -11.93 -13.648 1 97.5 227 ALA A CA 1
ATOM 1777 C C . ALA A 1 227 ? 26.688 -10.891 -13.523 1 97.5 227 ALA A C 1
ATOM 1779 O O . ALA A 1 227 ? 26.828 -9.758 -13.992 1 97.5 227 ALA A O 1
ATOM 1780 N N . ALA A 1 228 ? 25.547 -11.266 -12.906 1 97.62 228 ALA A N 1
ATOM 1781 C CA . ALA A 1 228 ? 24.391 -10.383 -12.805 1 97.62 228 ALA A CA 1
ATOM 1782 C C . ALA A 1 228 ? 24.391 -9.609 -11.492 1 97.62 228 ALA A C 1
ATOM 1784 O O . ALA A 1 228 ? 25.328 -9.727 -10.695 1 97.62 228 ALA A O 1
ATOM 1785 N N . GLY A 1 229 ? 23.469 -8.758 -11.359 1 97.69 229 GLY A N 1
ATOM 1786 C CA . GLY A 1 229 ? 23.375 -7.902 -10.18 1 97.69 229 GLY A CA 1
ATOM 1787 C C . GLY A 1 229 ? 22.875 -8.641 -8.953 1 97.69 229 GLY A C 1
ATOM 1788 O O . GLY A 1 229 ? 22.688 -9.859 -8.977 1 97.69 229 GLY A O 1
ATOM 1789 N N . PRO A 1 230 ? 22.766 -7.902 -7.828 1 97.94 230 PRO A N 1
ATOM 1790 C CA . PRO A 1 230 ? 22.344 -8.508 -6.566 1 97.94 230 PRO A CA 1
ATOM 1791 C C . PRO A 1 230 ? 20.906 -8.992 -6.602 1 97.94 230 PRO A C 1
ATOM 1793 O O . PRO A 1 230 ? 20.125 -8.586 -7.473 1 97.94 230 PRO A O 1
ATOM 1796 N N . THR A 1 231 ? 20.531 -9.891 -5.695 1 98.56 231 THR A N 1
ATOM 1797 C CA . THR A 1 231 ? 19.141 -10.273 -5.477 1 98.56 231 THR A CA 1
ATOM 1798 C C . THR A 1 231 ? 18.391 -9.188 -4.715 1 98.56 231 THR A C 1
ATOM 1800 O O . THR A 1 231 ? 18.703 -8.906 -3.557 1 98.56 231 THR A O 1
ATOM 1803 N N . ALA A 1 232 ? 17.438 -8.578 -5.379 1 98.81 232 ALA A N 1
ATOM 1804 C CA . ALA A 1 232 ? 16.672 -7.508 -4.754 1 98.81 232 ALA A CA 1
ATOM 1805 C C . ALA A 1 232 ? 15.844 -8.039 -3.584 1 98.81 232 ALA A C 1
ATOM 1807 O O . ALA A 1 232 ? 15.492 -9.219 -3.547 1 98.81 232 ALA A O 1
ATOM 1808 N N . PRO A 1 233 ? 15.523 -7.188 -2.6 1 98.81 233 PRO A N 1
ATOM 1809 C CA . PRO A 1 233 ? 14.758 -7.617 -1.426 1 98.81 233 PRO A CA 1
ATOM 1810 C C . PRO A 1 233 ? 13.391 -8.195 -1.79 1 98.81 233 PRO A C 1
ATOM 1812 O O . PRO A 1 233 ? 12.797 -7.801 -2.799 1 98.81 233 PRO A O 1
ATOM 1815 N N . ALA A 1 234 ? 12.859 -9.055 -0.948 1 98.81 234 ALA A N 1
ATOM 1816 C CA . ALA A 1 234 ? 11.641 -9.812 -1.238 1 98.81 234 ALA A CA 1
ATOM 1817 C C . ALA A 1 234 ? 10.414 -8.914 -1.175 1 98.81 234 ALA A C 1
ATOM 1819 O O . ALA A 1 234 ? 9.453 -9.117 -1.919 1 98.81 234 ALA A O 1
ATOM 1820 N N . ASN A 1 235 ? 10.438 -7.922 -0.274 1 98.75 235 ASN A N 1
ATOM 1821 C CA . ASN A 1 235 ? 9.242 -7.148 0.031 1 98.75 235 ASN A CA 1
ATOM 1822 C C . ASN A 1 235 ? 8.758 -6.363 -1.183 1 98.75 235 ASN A C 1
ATOM 1824 O O . ASN A 1 235 ? 7.594 -5.957 -1.242 1 98.75 235 ASN A O 1
ATOM 1828 N N . GLY A 1 236 ? 9.625 -6.172 -2.152 1 98.88 236 GLY A N 1
ATOM 1829 C CA . GLY A 1 236 ? 9.227 -5.41 -3.326 1 98.88 236 GLY A CA 1
ATOM 1830 C C . GLY A 1 236 ? 8.523 -6.254 -4.371 1 98.88 236 GLY A C 1
ATOM 1831 O O . GLY A 1 236 ? 7.961 -5.723 -5.328 1 98.88 236 GLY A O 1
ATOM 1832 N N . LEU A 1 237 ? 8.508 -7.547 -4.219 1 98.94 237 LEU A N 1
ATOM 1833 C CA . LEU A 1 237 ? 8.016 -8.438 -5.262 1 98.94 237 LEU A CA 1
ATOM 1834 C C . LEU A 1 237 ? 6.598 -8.906 -4.945 1 98.94 237 LEU A C 1
ATOM 1836 O O . LEU A 1 237 ? 6.297 -9.258 -3.801 1 98.94 237 LEU A O 1
ATOM 1840 N N . CYS A 1 238 ? 5.777 -8.891 -5.953 1 98.94 238 CYS A N 1
ATOM 1841 C CA . CYS A 1 238 ? 4.406 -9.375 -5.828 1 98.94 238 CYS A CA 1
ATOM 1842 C C . CYS A 1 238 ? 3.984 -10.148 -7.078 1 98.94 238 CYS A C 1
ATOM 1844 O O . CYS A 1 238 ? 4.148 -9.656 -8.195 1 98.94 238 CYS A O 1
ATOM 1846 N N . LEU A 1 239 ? 3.539 -11.359 -6.906 1 98.75 239 LEU A N 1
ATOM 1847 C CA . LEU A 1 239 ? 2.869 -12.086 -7.984 1 98.75 239 LEU A CA 1
ATOM 1848 C C . LEU A 1 239 ? 1.483 -11.508 -8.25 1 98.75 239 LEU A C 1
ATOM 1850 O O . LEU A 1 239 ? 0.6 -11.586 -7.391 1 98.75 239 LEU A O 1
ATOM 1854 N N . MET A 1 240 ? 1.281 -11.055 -9.43 1 98 240 MET A N 1
ATOM 1855 C CA . MET A 1 240 ? 0.063 -10.297 -9.695 1 98 240 MET A CA 1
ATOM 1856 C C . MET A 1 240 ? -1.054 -11.211 -10.188 1 98 240 MET A C 1
ATOM 1858 O O . MET A 1 240 ? -2.18 -11.148 -9.688 1 98 240 MET A O 1
ATOM 1862 N N . LYS A 1 241 ? -0.68 -12 -11.141 1 96.25 241 LYS A N 1
ATOM 1863 C CA . LYS A 1 241 ? -1.761 -12.797 -11.719 1 96.25 241 LYS A CA 1
ATOM 1864 C C . LYS A 1 241 ? -1.212 -13.898 -12.617 1 96.25 241 LYS A C 1
ATOM 1866 O O . LYS A 1 241 ? -0.034 -13.883 -12.977 1 96.25 241 LYS A O 1
ATOM 1871 N N . TYR A 1 242 ? -2.072 -14.828 -12.961 1 95.38 242 TYR A N 1
ATOM 1872 C CA . TYR A 1 242 ? -1.903 -15.875 -13.961 1 95.38 242 TYR A CA 1
ATOM 1873 C C . TYR A 1 242 ? -2.832 -15.648 -15.148 1 95.38 242 TYR A C 1
ATOM 1875 O O . TYR A 1 242 ? -3.945 -15.141 -14.984 1 95.38 242 TYR A O 1
ATOM 1883 N N . GLU A 1 243 ? -2.363 -15.977 -16.219 1 94.06 243 GLU A N 1
ATOM 1884 C CA . GLU A 1 243 ? -3.189 -16.094 -17.422 1 94.06 243 GLU A CA 1
ATOM 1885 C C . GLU A 1 243 ? -2.992 -17.453 -18.094 1 94.06 243 GLU A C 1
ATOM 1887 O O . GLU A 1 243 ? -1.884 -17.984 -18.094 1 94.06 243 GLU A O 1
ATOM 1892 N N . PHE A 1 244 ? -4.078 -17.969 -18.594 1 92.19 244 PHE A N 1
ATOM 1893 C CA . PHE A 1 244 ? -4.051 -19.219 -19.359 1 92.19 244 PHE A CA 1
ATOM 1894 C C . PHE A 1 244 ? -4.523 -19 -20.797 1 92.19 244 PHE A C 1
ATOM 1896 O O . PHE A 1 244 ? -5.707 -19.172 -2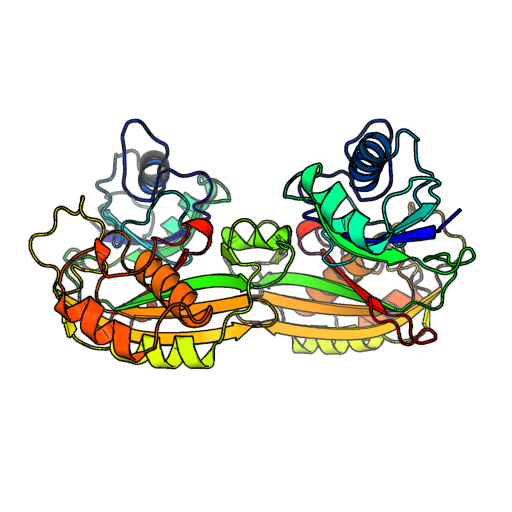1.094 1 92.19 244 PHE A O 1
ATOM 1903 N N . PRO A 1 245 ? -3.607 -18.672 -21.578 1 85.56 245 PRO A N 1
ATOM 1904 C CA . PRO A 1 245 ? -3.969 -18.281 -22.938 1 85.56 245 PRO A CA 1
ATOM 1905 C C . PRO A 1 245 ? -4.816 -19.328 -23.656 1 85.56 245 PRO A C 1
ATOM 1907 O O . PRO A 1 245 ? -5.637 -18.984 -24.516 1 85.56 245 PRO A O 1
ATOM 1910 N N . ASP A 1 246 ? -4.625 -20.578 -23.391 1 83.12 246 ASP A N 1
ATOM 1911 C CA . ASP A 1 246 ? -5.344 -21.656 -24.078 1 83.12 246 ASP A CA 1
ATOM 1912 C C . ASP A 1 246 ? -6.719 -21.875 -23.469 1 83.12 246 ASP A C 1
ATOM 1914 O O . ASP A 1 246 ? -7.547 -22.594 -24.031 1 83.12 246 ASP A O 1
ATOM 1918 N N . LYS A 1 247 ? -7 -21.422 -22.281 1 73.69 247 LYS A N 1
ATOM 1919 C CA . LYS A 1 247 ? -8.25 -21.703 -21.578 1 73.69 247 LYS A CA 1
ATOM 1920 C C . LYS A 1 247 ? -9.102 -20.438 -21.453 1 73.69 247 LYS A C 1
ATOM 1922 O O . LYS A 1 247 ? -10.273 -20.5 -21.078 1 73.69 247 LYS A O 1
ATOM 1927 N N . GLU A 1 248 ? -9.117 -19.5 -22.25 1 61.91 248 GLU A N 1
ATOM 1928 C CA . GLU A 1 248 ? -9.812 -18.219 -22.172 1 61.91 248 GLU A CA 1
ATOM 1929 C C . GLU A 1 248 ? -9.992 -17.766 -20.734 1 61.91 248 GLU A C 1
ATOM 1931 O O . GLU A 1 248 ? -10.922 -17.016 -20.422 1 61.91 248 GLU A O 1
ATOM 1936 N N . VAL A 1 249 ? -9.25 -18.484 -19.797 1 57.56 249 VAL A N 1
ATOM 1937 C CA . VAL A 1 249 ? -9.516 -18.094 -18.406 1 57.56 249 VAL A CA 1
ATOM 1938 C C . VAL A 1 249 ? -8.352 -17.281 -17.875 1 57.56 249 VAL A C 1
ATOM 1940 O O . VAL A 1 249 ? -7.188 -17.641 -18.047 1 57.56 249 VAL A O 1
ATOM 1943 N N . VAL A 1 250 ? -8.578 -15.891 -17.781 1 55.22 250 VAL A N 1
ATOM 1944 C CA . VAL A 1 250 ? -7.641 -15.094 -16.984 1 55.22 250 VAL A CA 1
ATOM 1945 C C . VAL A 1 250 ? -7.992 -15.195 -15.508 1 55.22 250 VAL A C 1
ATOM 1947 O O . VAL A 1 250 ? -9.148 -15 -15.117 1 55.22 250 VAL A O 1
ATOM 1950 N N . ILE A 1 251 ? -7.059 -15.828 -14.734 1 67 251 ILE A N 1
ATOM 1951 C CA . ILE A 1 251 ? -7.32 -15.914 -13.297 1 67 251 ILE A CA 1
ATOM 1952 C C . ILE A 1 251 ? -6.461 -14.891 -12.555 1 67 251 ILE A C 1
ATOM 1954 O O . ILE A 1 251 ? -5.281 -14.719 -12.875 1 67 251 ILE A O 1
ATOM 1958 N N . MET B 1 1 ? 16.859 31.188 18.859 1 87.62 1 MET B N 1
ATOM 1959 C CA . MET B 1 1 ? 16.719 29.734 18.766 1 87.62 1 MET B CA 1
ATOM 1960 C C . MET B 1 1 ? 16.047 29.344 17.453 1 87.62 1 MET B C 1
ATOM 1962 O O . MET B 1 1 ? 14.953 29.828 17.141 1 87.62 1 MET B O 1
ATOM 1966 N N . PRO B 1 2 ? 16.734 28.641 16.688 1 93.62 2 PRO B N 1
ATOM 1967 C CA . PRO B 1 2 ? 16.156 28.281 15.398 1 93.62 2 PRO B CA 1
ATOM 1968 C C . PRO B 1 2 ? 14.891 27.438 15.531 1 93.62 2 PRO B C 1
ATOM 1970 O O . PRO B 1 2 ? 14.789 26.609 16.438 1 93.62 2 PRO B O 1
ATOM 1973 N N . ARG B 1 3 ? 13.945 27.781 14.68 1 96.56 3 ARG B N 1
ATOM 1974 C CA . ARG B 1 3 ? 12.742 26.969 14.578 1 96.56 3 ARG B CA 1
ATOM 1975 C C . ARG B 1 3 ? 12.867 25.938 13.453 1 96.56 3 ARG B C 1
ATOM 1977 O O . ARG B 1 3 ? 13.125 26.297 12.305 1 96.56 3 ARG B O 1
ATOM 1984 N N . VAL B 1 4 ? 12.688 24.688 13.82 1 97.31 4 VAL B N 1
ATOM 1985 C CA . VAL B 1 4 ? 12.844 23.578 12.883 1 97.31 4 VAL B CA 1
ATOM 1986 C C . VAL B 1 4 ? 11.477 23 12.516 1 97.31 4 VAL B C 1
ATOM 1988 O O . VAL B 1 4 ? 10.656 22.734 13.398 1 97.31 4 VAL B O 1
ATOM 1991 N N . LEU B 1 5 ? 11.227 22.875 11.211 1 97.19 5 LEU B N 1
ATOM 1992 C CA . LEU B 1 5 ? 10.039 22.219 10.68 1 97.19 5 LEU B CA 1
ATOM 1993 C C . LEU B 1 5 ? 10.375 20.797 10.203 1 97.19 5 LEU B C 1
ATOM 1995 O O . LEU B 1 5 ? 11.359 20.594 9.492 1 97.19 5 LEU B O 1
ATOM 1999 N N . LEU B 1 6 ? 9.602 19.875 10.664 1 98.12 6 LEU B N 1
ATOM 2000 C CA . LEU B 1 6 ? 9.711 18.484 10.242 1 98.12 6 LEU B CA 1
ATOM 2001 C C . LEU B 1 6 ? 8.523 18.094 9.367 1 98.12 6 LEU B C 1
ATOM 2003 O O . LEU B 1 6 ? 7.371 18.203 9.789 1 98.12 6 LEU B O 1
ATOM 2007 N N . ILE B 1 7 ? 8.766 17.703 8.117 1 98.31 7 ILE B N 1
ATOM 2008 C CA . ILE B 1 7 ? 7.758 17 7.324 1 98.31 7 ILE B CA 1
ATOM 2009 C C . ILE B 1 7 ? 7.77 15.516 7.668 1 98.31 7 ILE B C 1
ATOM 2011 O O . ILE B 1 7 ? 8.719 14.805 7.336 1 98.31 7 ILE B O 1
ATOM 2015 N N . THR B 1 8 ? 6.695 15.07 8.258 1 98.69 8 THR B N 1
ATOM 2016 C CA . THR B 1 8 ? 6.699 13.758 8.906 1 98.69 8 THR B CA 1
ATOM 2017 C C . THR B 1 8 ? 5.695 12.82 8.242 1 98.69 8 THR B C 1
ATOM 2019 O O . THR B 1 8 ? 4.531 13.188 8.047 1 98.69 8 THR B O 1
ATOM 2022 N N . ALA B 1 9 ? 6.176 11.672 7.84 1 98.88 9 ALA B N 1
ATOM 2023 C CA . ALA B 1 9 ? 5.316 10.594 7.355 1 98.88 9 ALA B CA 1
ATOM 2024 C C . ALA B 1 9 ? 5.219 9.469 8.375 1 98.88 9 ALA B C 1
ATOM 2026 O O . ALA B 1 9 ? 6.164 9.219 9.133 1 98.88 9 ALA B O 1
ATOM 2027 N N . TYR B 1 10 ? 4.051 8.836 8.43 1 98.94 10 TYR B N 1
ATOM 2028 C CA . TYR B 1 10 ? 3.926 7.711 9.352 1 98.94 10 TYR B CA 1
ATOM 2029 C C . TYR B 1 10 ? 2.807 6.773 8.914 1 98.94 10 TYR B C 1
ATOM 2031 O O . TYR B 1 10 ? 1.849 7.195 8.266 1 98.94 10 TYR B O 1
ATOM 2039 N N . ASP B 1 11 ? 3.021 5.5 9.156 1 98.88 11 ASP B N 1
ATOM 2040 C CA . ASP B 1 11 ? 1.973 4.488 9.242 1 98.88 11 ASP B CA 1
ATOM 2041 C C . ASP B 1 11 ? 1.274 4.535 10.594 1 98.88 11 ASP B C 1
ATOM 2043 O O . ASP B 1 11 ? 1.851 4.137 11.609 1 98.88 11 ASP B O 1
ATOM 2047 N N . GLY B 1 12 ? 0.042 5.004 10.594 1 98.88 12 GLY B N 1
ATOM 2048 C CA . GLY B 1 12 ? -0.654 5.262 11.844 1 98.88 12 GLY B CA 1
ATOM 2049 C C . GLY B 1 12 ? -1.267 4.012 12.453 1 98.88 12 GLY B C 1
ATOM 2050 O O . GLY B 1 12 ? -1.87 4.07 13.531 1 98.88 12 GLY B O 1
ATOM 2051 N N . THR B 1 13 ? -1.087 2.865 11.922 1 98.56 13 THR B N 1
ATOM 2052 C CA . THR B 1 13 ? -1.756 1.622 12.297 1 98.56 13 THR B CA 1
ATOM 2053 C C . THR B 1 13 ? -1.542 1.312 13.773 1 98.56 13 THR B C 1
ATOM 2055 O O . THR B 1 13 ? -2.475 0.903 14.469 1 98.56 13 THR B O 1
ATOM 2058 N N . GLY B 1 14 ? -0.383 1.541 14.25 1 98.06 14 GLY B N 1
ATOM 2059 C CA . GLY B 1 14 ? -0.043 1.119 15.602 1 98.06 14 GLY B CA 1
ATOM 2060 C C . GLY B 1 14 ? -0.072 2.254 16.609 1 98.06 14 GLY B C 1
ATOM 2061 O O . GLY B 1 14 ? 0.469 2.131 17.703 1 98.06 14 GLY B O 1
ATOM 2062 N N . TYR B 1 15 ? -0.71 3.359 16.25 1 98.75 15 TYR B N 1
ATOM 2063 C CA . TYR B 1 15 ? -0.624 4.535 17.109 1 98.75 15 TYR B CA 1
ATOM 2064 C C . TYR B 1 15 ? -2.012 5.016 17.516 1 98.75 15 TYR B C 1
ATOM 2066 O O . TYR B 1 15 ? -2.982 4.82 16.781 1 98.75 15 TYR B O 1
ATOM 2074 N N . ASN B 1 16 ? -2.117 5.641 18.609 1 98.44 16 ASN B N 1
ATOM 2075 C CA . ASN B 1 16 ? -3.354 6.203 19.141 1 98.44 16 ASN B CA 1
ATOM 2076 C C . ASN B 1 16 ? -3.531 7.66 18.734 1 98.44 16 ASN B C 1
ATOM 2078 O O . ASN B 1 16 ? -3.834 8.516 19.562 1 98.44 16 ASN B O 1
ATOM 2082 N N . GLY B 1 17 ? -3.219 7.914 17.422 1 98.25 17 GLY B N 1
ATOM 2083 C CA . GLY B 1 17 ? -3.311 9.266 16.891 1 98.25 17 GLY B CA 1
ATOM 2084 C C . GLY B 1 17 ? -1.977 9.984 16.859 1 98.25 17 GLY B C 1
ATOM 2085 O O . GLY B 1 17 ? -0.956 9.43 17.281 1 98.25 17 GLY B O 1
ATOM 2086 N N . SER B 1 18 ? -2.012 11.18 16.359 1 98.44 18 SER B N 1
ATOM 2087 C CA . SER B 1 18 ? -0.76 11.914 16.219 1 98.44 18 SER B CA 1
ATOM 2088 C C . SER B 1 18 ? -0.459 12.727 17.469 1 98.44 18 SER B C 1
ATOM 2090 O O . SER B 1 18 ? 0.699 12.844 17.875 1 98.44 18 SER B O 1
ATOM 2092 N N . ALA B 1 19 ? -1.502 13.289 18.125 1 97.19 19 ALA B N 1
ATOM 2093 C CA . ALA B 1 19 ? -1.328 14.188 19.266 1 97.19 19 ALA B CA 1
ATOM 2094 C C . ALA B 1 19 ? -0.86 13.43 20.5 1 97.19 19 ALA B C 1
ATOM 2096 O O . ALA B 1 19 ? -1.334 12.32 20.781 1 97.19 19 ALA B O 1
ATOM 2097 N N . TYR B 1 20 ? -0.055 14.047 21.281 1 97.38 20 TYR B N 1
ATOM 2098 C CA . TYR B 1 20 ? 0.542 13.445 22.469 1 97.38 20 TYR B CA 1
ATOM 2099 C C . TYR B 1 20 ? -0.526 13.086 23.5 1 97.38 20 TYR B C 1
ATOM 2101 O O . TYR B 1 20 ? -1.45 13.859 23.734 1 97.38 20 TYR B O 1
ATOM 2109 N N . GLN B 1 21 ? -0.427 11.945 24.016 1 94.62 21 GLN B N 1
ATOM 2110 C CA . GLN B 1 21 ? -1.191 11.414 25.141 1 94.62 21 GLN B CA 1
ATOM 2111 C C . GLN B 1 21 ? -0.288 10.672 26.125 1 94.62 21 GLN B C 1
ATOM 2113 O O . GLN B 1 21 ? 0.374 9.695 25.75 1 94.62 21 GLN B O 1
ATOM 2118 N N . PRO B 1 22 ? -0.267 11.016 27.359 1 93.38 22 PRO B N 1
ATOM 2119 C CA . PRO B 1 22 ? 0.674 10.438 28.312 1 93.38 22 PRO B CA 1
ATOM 2120 C C . PRO B 1 22 ? 0.503 8.922 28.469 1 93.38 22 PRO B C 1
ATOM 2122 O O . PRO B 1 22 ? 1.476 8.211 28.734 1 93.38 22 PRO B O 1
ATOM 2125 N N . GLU B 1 23 ? -0.652 8.406 28.25 1 95.31 23 GLU B N 1
ATOM 2126 C CA . GLU B 1 23 ? -0.934 7.004 28.562 1 95.31 23 GLU B CA 1
ATOM 2127 C C . GLU B 1 23 ? -0.978 6.152 27.312 1 95.31 23 GLU B C 1
ATOM 2129 O O . GLU B 1 23 ? -1.358 4.98 27.359 1 95.31 23 GLU B O 1
ATOM 2134 N N . ALA B 1 24 ? -0.632 6.75 26.234 1 97.38 24 ALA B N 1
ATOM 2135 C CA . ALA B 1 24 ? -0.749 6.012 24.984 1 97.38 24 ALA B CA 1
ATOM 2136 C C . ALA B 1 24 ? 0.418 6.324 24.047 1 97.38 24 ALA B C 1
ATOM 2138 O O . ALA B 1 24 ? 1.055 7.371 24.172 1 97.38 24 ALA B O 1
ATOM 2139 N N . VAL B 1 25 ? 0.731 5.395 23.172 1 98.19 25 VAL B N 1
ATOM 2140 C CA . VAL B 1 25 ? 1.762 5.613 22.156 1 98.19 25 VAL B CA 1
ATOM 2141 C C . VAL B 1 25 ? 1.187 6.434 21.016 1 98.19 25 VAL B C 1
ATOM 2143 O O . VAL B 1 25 ? 0.209 6.023 20.375 1 98.19 25 VAL B O 1
ATOM 2146 N N . THR B 1 26 ? 1.732 7.613 20.781 1 98.69 26 THR B N 1
ATOM 2147 C CA . THR B 1 26 ? 1.3 8.516 19.719 1 98.69 26 THR B CA 1
ATOM 2148 C C . THR B 1 26 ? 2.48 8.938 18.859 1 98.69 26 THR B C 1
ATOM 2150 O O . THR B 1 26 ? 3.639 8.734 19.234 1 98.69 26 THR B O 1
ATOM 2153 N N . ILE B 1 27 ? 2.209 9.477 17.672 1 98.81 27 ILE B N 1
ATOM 2154 C CA . ILE B 1 27 ? 3.246 9.961 16.766 1 98.81 27 ILE B CA 1
ATOM 2155 C C . ILE B 1 27 ? 4.082 11.031 17.469 1 98.81 27 ILE B C 1
ATOM 2157 O O . ILE B 1 27 ? 5.312 10.945 17.5 1 98.81 27 ILE B O 1
ATOM 2161 N N . GLU B 1 28 ? 3.357 12.016 18.031 1 98.62 28 GLU B N 1
ATOM 2162 C CA . GLU B 1 28 ? 4.027 13.117 18.719 1 98.62 28 GLU B CA 1
ATOM 2163 C C . GLU B 1 28 ? 4.883 12.609 19.875 1 98.62 28 GLU B C 1
ATOM 2165 O O . GLU B 1 28 ? 5.984 13.109 20.109 1 98.62 28 GLU B O 1
ATOM 2170 N N . GLY B 1 29 ? 4.332 11.633 20.625 1 98.38 29 GLY B N 1
ATOM 2171 C CA . GLY B 1 29 ? 5.098 11.062 21.719 1 98.38 29 GLY B CA 1
ATOM 2172 C C . GLY B 1 29 ? 6.418 10.461 21.281 1 98.38 29 GLY B C 1
ATOM 2173 O O . GLY B 1 29 ? 7.449 10.688 21.922 1 98.38 29 GLY B O 1
ATOM 2174 N N . VAL B 1 30 ? 6.402 9.719 20.203 1 98.69 30 VAL B N 1
ATOM 2175 C CA . VAL B 1 30 ? 7.605 9.086 19.688 1 98.69 30 VAL B CA 1
ATOM 2176 C C . VAL B 1 30 ? 8.578 10.148 19.172 1 98.69 30 VAL B C 1
ATOM 2178 O O . VAL B 1 30 ? 9.781 10.062 19.422 1 98.69 30 VAL B O 1
ATOM 2181 N N . LEU B 1 31 ? 8.055 11.188 18.547 1 98.69 31 LEU B N 1
ATOM 2182 C CA . LEU B 1 31 ? 8.883 12.273 18.047 1 98.69 31 LEU B CA 1
ATOM 2183 C C . LEU B 1 31 ? 9.57 13.016 19.188 1 98.69 31 LEU B C 1
ATOM 2185 O O . LEU B 1 31 ? 10.766 13.305 19.109 1 98.69 31 LEU B O 1
ATOM 2189 N N . LYS B 1 32 ? 8.789 13.32 20.219 1 98.19 32 LYS B N 1
ATOM 2190 C CA . LYS B 1 32 ? 9.344 14.023 21.375 1 98.19 32 LYS B CA 1
ATOM 2191 C C . LYS B 1 32 ? 10.5 13.25 22 1 98.19 32 LYS B C 1
ATOM 2193 O O . LYS B 1 32 ? 11.539 13.828 22.328 1 98.19 32 LYS B O 1
ATOM 2198 N N . LYS B 1 33 ? 10.297 11.984 22.109 1 98 33 LYS B N 1
ATOM 2199 C CA . LYS B 1 33 ? 11.336 11.125 22.672 1 98 33 LYS B CA 1
ATOM 2200 C C . LYS B 1 33 ? 12.594 11.156 21.812 1 98 33 LYS B C 1
ATOM 2202 O O . LYS B 1 33 ? 13.703 11.281 22.328 1 98 33 LYS B O 1
ATOM 2207 N N . ALA B 1 34 ? 12.43 11.031 20.516 1 98.44 34 ALA B N 1
ATOM 2208 C CA . ALA B 1 34 ? 13.562 11.031 19.594 1 98.44 34 ALA B CA 1
ATOM 2209 C C . ALA B 1 34 ? 14.297 12.367 19.625 1 98.44 34 ALA B C 1
ATOM 2211 O O . ALA B 1 34 ? 15.523 12.406 19.672 1 98.44 34 ALA B O 1
ATOM 2212 N N . ILE B 1 35 ? 13.562 13.461 19.625 1 98.25 35 ILE B N 1
ATOM 2213 C CA . ILE B 1 35 ? 14.148 14.797 19.641 1 98.25 35 ILE B CA 1
ATOM 2214 C C . ILE B 1 35 ? 14.906 15.016 20.938 1 98.25 35 ILE B C 1
ATOM 2216 O O . ILE B 1 35 ? 16.016 15.547 20.938 1 98.25 35 ILE B O 1
ATOM 2220 N N . LYS B 1 36 ? 14.305 14.602 22.016 1 97.75 36 LYS B N 1
ATOM 2221 C CA . LYS B 1 36 ? 14.969 14.711 23.312 1 97.75 36 LYS B CA 1
ATOM 2222 C C . LYS B 1 36 ? 16.281 13.938 23.328 1 97.75 36 LYS B C 1
ATOM 2224 O O . LYS B 1 36 ? 17.297 14.422 23.844 1 97.75 36 LYS B O 1
ATOM 2229 N N . GLY B 1 37 ? 16.203 12.789 22.781 1 97.38 37 GLY B N 1
ATOM 2230 C CA . GLY B 1 37 ? 17.406 11.992 22.688 1 97.38 37 GLY B CA 1
ATOM 2231 C C . GLY B 1 37 ? 18.516 12.656 21.891 1 97.38 37 GLY B C 1
ATOM 2232 O O . GLY B 1 37 ? 19.688 12.539 22.219 1 97.38 37 GLY B O 1
ATOM 2233 N N . LEU B 1 38 ? 18.156 13.312 20.875 1 96.38 38 LEU B N 1
ATOM 2234 C CA . LEU B 1 38 ? 19.094 13.938 19.953 1 96.38 38 LEU B CA 1
ATOM 2235 C C . LEU B 1 38 ? 19.625 15.258 20.516 1 96.38 38 LEU B C 1
ATOM 2237 O O . LEU B 1 38 ? 20.797 15.57 20.391 1 96.38 38 LEU B O 1
ATOM 2241 N N . THR B 1 39 ? 18.781 16.031 21.203 1 96.19 39 THR B N 1
ATOM 2242 C CA . THR B 1 39 ? 19.125 17.406 21.562 1 96.19 39 THR B CA 1
ATOM 2243 C C . THR B 1 39 ? 19.453 17.516 23.047 1 96.19 39 THR B C 1
ATOM 2245 O O . THR B 1 39 ? 20.031 18.516 23.484 1 96.19 39 THR B O 1
ATOM 2248 N N . GLY B 1 40 ? 18.906 16.578 23.797 1 95.5 40 GLY B N 1
ATOM 2249 C CA . GLY B 1 40 ? 19.109 16.609 25.234 1 95.5 40 GLY B CA 1
ATOM 2250 C C . GLY B 1 40 ? 18.016 17.359 25.969 1 95.5 40 GLY B C 1
ATOM 2251 O O . GLY B 1 40 ? 18.016 17.406 27.203 1 95.5 40 GLY B O 1
ATOM 2252 N N . HIS B 1 41 ? 17.094 17.969 25.25 1 93.81 41 HIS B N 1
ATOM 2253 C CA . HIS B 1 41 ? 16.016 18.734 25.859 1 93.81 41 HIS B CA 1
ATOM 2254 C C . HIS B 1 41 ? 14.648 18.281 25.344 1 93.81 41 HIS B C 1
ATOM 2256 O O . HIS B 1 41 ? 14.516 17.922 24.172 1 93.81 41 HIS B O 1
ATOM 2262 N N . GLU B 1 42 ? 13.703 18.344 26.219 1 94.25 42 GLU B N 1
ATOM 2263 C CA . GLU B 1 42 ? 12.328 18.062 25.812 1 94.25 42 GLU B CA 1
ATOM 2264 C C . GLU B 1 42 ? 11.773 19.172 24.906 1 94.25 42 GLU B C 1
ATOM 2266 O O . GLU B 1 42 ? 11.672 20.312 25.328 1 94.25 42 GLU B O 1
ATOM 2271 N N . PRO B 1 43 ? 11.406 18.812 23.781 1 95.31 43 PRO B N 1
ATOM 2272 C CA . PRO B 1 43 ? 10.906 19.859 22.875 1 95.31 43 PRO B CA 1
ATOM 2273 C C . PRO B 1 43 ? 9.445 20.219 23.156 1 95.31 43 PRO B C 1
ATOM 2275 O O . PRO B 1 43 ? 8.664 19.359 23.594 1 95.31 43 PRO B O 1
ATOM 2278 N N . GLU B 1 44 ? 9.156 21.453 23.016 1 95.75 44 GLU B N 1
ATOM 2279 C CA . GLU B 1 44 ? 7.762 21.828 22.797 1 95.75 44 GLU B CA 1
ATOM 2280 C C . GLU B 1 44 ? 7.359 21.625 21.344 1 95.75 44 GLU B C 1
ATOM 2282 O O . GLU B 1 44 ? 7.609 22.484 20.5 1 95.75 44 GLU B O 1
ATOM 2287 N N . LEU B 1 45 ? 6.777 20.547 21.094 1 96.88 45 LEU B N 1
ATOM 2288 C CA . LEU B 1 45 ? 6.438 20.172 19.734 1 96.88 45 LEU B CA 1
ATOM 2289 C C . LEU B 1 45 ? 5.047 20.672 19.359 1 96.88 45 LEU B C 1
ATOM 2291 O O . LEU B 1 45 ? 4.09 20.484 20.109 1 96.88 45 LEU B O 1
ATOM 2295 N N . ILE B 1 46 ? 4.977 21.375 18.266 1 95.94 46 ILE B N 1
ATOM 2296 C CA . ILE B 1 46 ? 3.707 21.875 17.734 1 95.94 46 ILE B CA 1
ATOM 2297 C C . ILE B 1 46 ? 3.344 21.125 16.453 1 95.94 46 ILE B C 1
ATOM 2299 O O . ILE B 1 46 ? 4.066 21.203 15.461 1 95.94 46 ILE B O 1
ATOM 2303 N N . GLY B 1 47 ? 2.266 20.438 16.484 1 96 47 GLY B N 1
ATOM 2304 C CA . GLY B 1 47 ? 1.79 19.75 15.297 1 96 47 GLY B CA 1
ATOM 2305 C C . GLY B 1 47 ? 0.825 20.578 14.469 1 96 47 GLY B C 1
ATOM 2306 O O . GLY B 1 47 ? 0.032 21.344 15.023 1 96 47 GLY B O 1
ATOM 2307 N N . ALA B 1 48 ? 0.849 20.328 13.164 1 95.69 48 ALA B N 1
ATOM 2308 C CA . ALA B 1 48 ? -0.021 21.078 12.266 1 95.69 48 ALA B CA 1
ATOM 2309 C C . ALA B 1 48 ? -1.419 20.469 12.219 1 95.69 48 ALA B C 1
ATOM 2311 O O . ALA B 1 48 ? -2.418 21.188 12.156 1 95.69 48 ALA B O 1
ATOM 2312 N N . SER B 1 49 ? -1.476 19.172 12.188 1 95.31 49 SER B N 1
ATOM 2313 C CA . SER B 1 49 ? -2.744 18.453 12.117 1 95.31 49 SER B CA 1
ATOM 2314 C C . SER B 1 49 ? -2.797 17.312 13.133 1 95.31 49 SER B C 1
ATOM 2316 O O . SER B 1 49 ? -1.801 16.625 13.352 1 95.31 49 SER B O 1
ATOM 2318 N N . ARG B 1 50 ? -3.912 17.172 13.742 1 94.62 50 ARG B N 1
ATOM 2319 C CA . ARG B 1 50 ? -4.164 16.031 14.609 1 94.62 50 ARG B CA 1
ATOM 2320 C C . ARG B 1 50 ? -4.863 14.914 13.852 1 94.62 50 ARG B C 1
ATOM 2322 O O . ARG B 1 50 ? -5.973 15.094 13.344 1 94.62 50 ARG B O 1
ATOM 2329 N N . THR B 1 51 ? -4.207 13.812 13.695 1 98.06 51 THR B N 1
ATOM 2330 C CA . THR B 1 51 ? -4.816 12.656 13.047 1 98.06 51 THR B CA 1
ATOM 2331 C C . THR B 1 51 ? -5.324 11.656 14.078 1 98.06 51 THR B C 1
ATOM 2333 O O . THR B 1 51 ? -4.688 11.453 15.117 1 98.06 51 THR B O 1
ATOM 2336 N N . ASP B 1 52 ? -6.41 10.961 13.766 1 97.44 52 ASP B N 1
ATOM 2337 C CA . ASP B 1 52 ? -7.012 9.961 14.633 1 97.44 52 ASP B CA 1
ATOM 2338 C C . ASP B 1 52 ? -6.137 8.711 14.719 1 97.44 52 ASP B C 1
ATOM 2340 O O . ASP B 1 52 ? -5.223 8.531 13.914 1 97.44 52 ASP B O 1
ATOM 2344 N N . ALA B 1 53 ? -6.477 7.949 15.773 1 98.31 53 ALA B N 1
ATOM 2345 C CA . ALA B 1 53 ? -5.875 6.621 15.852 1 98.31 53 ALA B CA 1
ATOM 2346 C C . ALA B 1 53 ? -6.082 5.852 14.547 1 98.31 53 ALA B C 1
ATOM 2348 O O . ALA B 1 53 ? -7.191 5.809 14.016 1 98.31 53 ALA B O 1
ATOM 2349 N N . GLY B 1 54 ? -4.965 5.336 14 1 98.69 54 GLY B N 1
ATOM 2350 C CA . GLY B 1 54 ? -5.055 4.488 12.82 1 98.69 54 GLY B CA 1
ATOM 2351 C C . GLY B 1 54 ? -4.898 5.262 11.523 1 98.69 54 GLY B C 1
ATOM 2352 O O . GLY B 1 54 ? -4.75 4.664 10.453 1 98.69 54 GLY B O 1
ATOM 2353 N N . VAL B 1 55 ? -4.953 6.602 11.562 1 98.94 55 VAL B N 1
ATOM 2354 C CA . VAL B 1 55 ? -4.848 7.418 10.352 1 98.94 55 VAL B CA 1
ATOM 2355 C C . VAL B 1 55 ? -3.377 7.629 10 1 98.94 55 VAL B C 1
ATOM 2357 O O . VAL B 1 55 ? -2.533 7.785 10.883 1 98.94 55 VAL B O 1
ATOM 2360 N N . HIS B 1 56 ? -3.102 7.629 8.734 1 98.94 56 HIS B N 1
ATOM 2361 C CA . HIS B 1 56 ? -1.739 7.723 8.219 1 98.94 56 HIS B CA 1
ATOM 2362 C C . HIS B 1 56 ? -1.418 9.141 7.77 1 98.94 56 HIS B C 1
ATOM 2364 O O . HIS B 1 56 ? -2.314 9.984 7.672 1 98.94 56 HIS B O 1
ATOM 2370 N N . ALA B 1 57 ? -0.119 9.344 7.488 1 98.88 57 ALA B N 1
ATOM 2371 C CA . ALA B 1 57 ? 0.289 10.617 6.895 1 98.88 57 ALA B CA 1
ATOM 2372 C C . ALA B 1 57 ? 1.521 10.438 6.012 1 98.88 57 ALA B C 1
ATOM 2374 O O . ALA B 1 57 ? 2.451 9.711 6.371 1 98.88 57 ALA B O 1
ATOM 2375 N N . CYS B 1 58 ? 1.499 11.07 4.887 1 98.31 58 CYS B N 1
ATOM 2376 C CA . CYS B 1 58 ? 2.67 11.18 4.02 1 98.31 58 CYS B CA 1
ATOM 2377 C C . CYS B 1 58 ? 3.432 12.469 4.285 1 98.31 58 CYS B C 1
ATOM 2379 O O . CYS B 1 58 ? 4.613 12.578 3.961 1 98.31 58 CYS B O 1
ATOM 2381 N N . GLY B 1 59 ? 2.684 13.438 4.926 1 97.5 59 GLY B N 1
ATOM 2382 C CA . GLY B 1 59 ? 3.314 14.727 5.172 1 97.5 59 GLY B CA 1
ATOM 2383 C C . GLY B 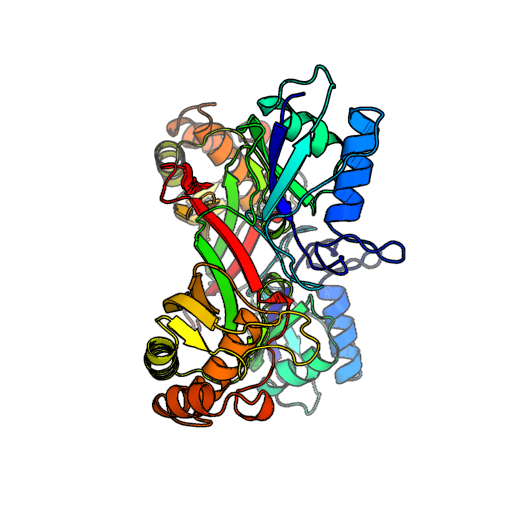1 59 ? 2.609 15.539 6.242 1 97.5 59 GLY B C 1
ATOM 2384 O O . GLY B 1 59 ? 2.092 16.625 5.969 1 97.5 59 GLY B O 1
ATOM 2385 N N . ASN B 1 60 ? 2.604 15.133 7.473 1 98.19 60 ASN B N 1
ATOM 2386 C CA . ASN B 1 60 ? 2.207 15.977 8.602 1 98.19 60 ASN B CA 1
ATOM 2387 C C . ASN B 1 60 ? 3.355 16.859 9.062 1 98.19 60 ASN B C 1
ATOM 2389 O O . ASN B 1 60 ? 4.52 16.578 8.797 1 98.19 60 ASN B O 1
ATOM 2393 N N . LEU B 1 61 ? 3.057 17.969 9.68 1 97.69 61 LEU B N 1
ATOM 2394 C CA . LEU B 1 61 ? 4.105 18.906 10.039 1 97.69 61 LEU B CA 1
ATOM 2395 C C . LEU B 1 61 ? 4.23 19.016 11.555 1 97.69 61 LEU B C 1
ATOM 2397 O O . LEU B 1 61 ? 3.221 19.062 12.266 1 97.69 61 LEU B O 1
ATOM 2401 N N . PHE B 1 62 ? 5.402 19.078 11.969 1 97.94 62 PHE B N 1
ATOM 2402 C CA . PHE B 1 62 ? 5.742 19.375 13.352 1 97.94 62 PHE B CA 1
ATOM 2403 C C . PHE B 1 62 ? 6.844 20.438 13.422 1 97.94 62 PHE B C 1
ATOM 2405 O O . PHE B 1 62 ? 7.789 20.391 12.641 1 97.94 62 PHE B O 1
ATOM 2412 N N . VAL B 1 63 ? 6.723 21.344 14.367 1 97.06 63 VAL B N 1
ATOM 2413 C CA . VAL B 1 63 ? 7.742 22.375 14.531 1 97.06 63 VAL B CA 1
ATOM 2414 C C . VAL B 1 63 ? 8.188 22.438 15.984 1 97.06 63 VAL B C 1
ATOM 2416 O O . VAL B 1 63 ? 7.406 22.156 16.891 1 97.06 63 VAL B O 1
ATOM 2419 N N . PHE B 1 64 ? 9.406 22.75 16.172 1 97.62 64 PHE B N 1
ATOM 2420 C CA . PHE B 1 64 ? 9.953 22.969 17.516 1 97.62 64 PHE B CA 1
ATOM 2421 C C . PHE B 1 64 ? 11.156 23.891 17.453 1 97.62 64 PHE B C 1
ATOM 2423 O O . PHE B 1 64 ? 11.758 24.078 16.391 1 97.62 64 PHE B O 1
ATOM 2430 N N . ASP B 1 65 ? 11.391 24.516 18.562 1 97.06 65 ASP B N 1
ATOM 2431 C CA . ASP B 1 65 ? 12.586 25.344 18.719 1 97.06 65 ASP B CA 1
ATOM 2432 C C . ASP B 1 65 ? 13.711 24.562 19.391 1 97.06 65 ASP B C 1
ATOM 2434 O O . ASP B 1 65 ? 13.461 23.719 20.25 1 97.06 65 ASP B O 1
ATOM 2438 N N . THR B 1 66 ? 14.891 24.859 18.922 1 95.69 66 THR B N 1
ATOM 2439 C CA . THR B 1 66 ? 15.992 24.141 19.547 1 95.69 66 THR B CA 1
ATOM 2440 C C . THR B 1 66 ? 17.266 24.984 19.547 1 95.69 66 THR B C 1
ATOM 2442 O O . THR B 1 66 ? 17.469 25.797 18.641 1 95.69 66 THR B O 1
ATOM 2445 N N . GLN B 1 67 ? 18.094 24.75 20.609 1 93.75 67 GLN B N 1
ATOM 2446 C CA . GLN B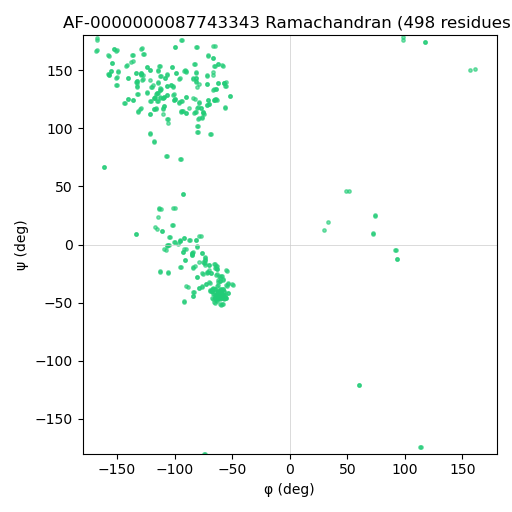 1 67 ? 19.406 25.406 20.703 1 93.75 67 GLN B CA 1
ATOM 2447 C C . GLN B 1 67 ? 20.516 24.453 20.266 1 93.75 67 GLN B C 1
ATOM 2449 O O . GLN B 1 67 ? 21.688 24.797 20.328 1 93.75 67 GLN B O 1
ATOM 2454 N N . ALA B 1 68 ? 20.047 23.281 19.859 1 93.75 68 ALA B N 1
ATOM 2455 C CA . ALA B 1 68 ? 21.031 22.297 19.438 1 93.75 68 ALA B CA 1
ATOM 2456 C C . ALA B 1 68 ? 21.828 22.797 18.234 1 93.75 68 ALA B C 1
ATOM 2458 O O . ALA B 1 68 ? 21.344 23.594 17.438 1 93.75 68 ALA B O 1
ATOM 2459 N N . SER B 1 69 ? 23.062 22.266 18.047 1 94.19 69 SER B N 1
ATOM 2460 C CA . SER B 1 69 ? 23.969 22.719 16.984 1 94.19 69 SER B CA 1
ATOM 2461 C C . SER B 1 69 ? 23.672 22 15.672 1 94.19 69 SER B C 1
ATOM 2463 O O . SER B 1 69 ? 24.219 22.359 14.625 1 94.19 69 SER B O 1
ATOM 2465 N N . ILE B 1 70 ? 22.797 21.031 15.727 1 95.38 70 ILE B N 1
ATOM 2466 C CA . ILE B 1 70 ? 22.453 20.297 14.508 1 95.38 70 ILE B CA 1
ATOM 2467 C C . ILE B 1 70 ? 21.797 21.25 13.5 1 95.38 70 ILE B C 1
ATOM 2469 O O . ILE B 1 70 ? 20.828 21.938 13.828 1 95.38 70 ILE B O 1
ATOM 2473 N N . PRO B 1 71 ? 22.406 21.281 12.32 1 97.19 71 PRO B N 1
ATOM 2474 C CA . PRO B 1 71 ? 21.734 22.109 11.305 1 97.19 71 PRO B CA 1
ATOM 2475 C C . PRO B 1 71 ? 20.297 21.688 11.062 1 97.19 71 PRO B C 1
ATOM 2477 O O . PRO B 1 71 ? 20 20.5 10.984 1 97.19 71 PRO B O 1
ATOM 2480 N N . PRO B 1 72 ? 19.375 22.641 10.906 1 97.19 72 PRO B N 1
ATOM 2481 C CA . PRO B 1 72 ? 17.953 22.328 10.766 1 97.19 72 PRO B CA 1
ATOM 2482 C C . PRO B 1 72 ? 17.656 21.359 9.633 1 97.19 72 PRO B C 1
ATOM 2484 O O . PRO B 1 72 ? 16.781 20.5 9.758 1 97.19 72 PRO B O 1
ATOM 2487 N N . ASP B 1 73 ? 18.375 21.438 8.562 1 97.12 73 ASP B N 1
ATOM 2488 C CA . ASP B 1 73 ? 18.125 20.594 7.395 1 97.12 73 ASP B CA 1
ATOM 2489 C C . ASP B 1 73 ? 18.719 19.203 7.586 1 97.12 73 ASP B C 1
ATOM 2491 O O . ASP B 1 73 ? 18.516 18.328 6.746 1 97.12 73 ASP B O 1
ATOM 2495 N N . LYS B 1 74 ? 19.359 18.969 8.688 1 97.88 74 LYS B N 1
ATOM 2496 C CA . LYS B 1 74 ? 19.984 17.672 8.945 1 97.88 74 LYS B CA 1
ATOM 2497 C C . LYS B 1 74 ? 19.219 16.906 10.023 1 97.88 74 LYS B C 1
ATOM 2499 O O . LYS B 1 74 ? 19.531 15.742 10.305 1 97.88 74 LYS B O 1
ATOM 2504 N N . PHE B 1 75 ? 18.219 17.531 10.57 1 98 75 PHE B N 1
ATOM 2505 C CA . PHE B 1 75 ? 17.438 16.875 11.609 1 98 75 PHE B CA 1
ATOM 2506 C C . PHE B 1 75 ? 16.734 15.641 11.047 1 98 75 PHE B C 1
ATOM 2508 O O . PHE B 1 75 ? 16.547 14.648 11.75 1 98 75 PHE B O 1
ATOM 2515 N N . SER B 1 76 ? 16.297 15.727 9.773 1 98.12 76 SER B N 1
ATOM 2516 C CA . SER B 1 76 ? 15.648 14.57 9.164 1 98.12 76 SER B CA 1
ATOM 2517 C C . SER B 1 76 ? 16.547 13.336 9.219 1 98.12 76 SER B C 1
ATOM 2519 O O . SER B 1 76 ? 16.109 12.266 9.656 1 98.12 76 SER B O 1
ATOM 2521 N N . TYR B 1 77 ? 17.766 13.531 8.875 1 97.44 77 TYR B N 1
ATOM 2522 C CA . TYR B 1 77 ? 18.734 12.43 8.883 1 97.44 77 TYR B CA 1
ATOM 2523 C C . TYR B 1 77 ? 18.984 11.938 10.297 1 97.44 77 TYR B C 1
ATOM 2525 O O . TYR B 1 77 ? 18.891 10.742 10.57 1 97.44 77 TYR B O 1
ATOM 2533 N N . ALA B 1 78 ? 19.25 12.836 11.156 1 98.12 78 ALA B N 1
ATOM 2534 C CA . ALA B 1 78 ? 19.609 12.492 12.531 1 98.12 78 ALA B CA 1
ATOM 2535 C C . ALA B 1 78 ? 18.438 11.789 13.227 1 98.12 78 ALA B C 1
ATOM 2537 O O . ALA B 1 78 ? 18.641 10.766 13.891 1 98.12 78 ALA B O 1
ATOM 2538 N N . LEU B 1 79 ? 17.281 12.273 13.078 1 98.62 79 LEU B N 1
ATOM 2539 C CA . LEU B 1 79 ? 16.109 11.703 13.75 1 98.62 79 LEU B CA 1
ATOM 2540 C C . LEU B 1 79 ? 15.766 10.336 13.172 1 98.62 79 LEU B C 1
ATOM 2542 O O . LEU B 1 79 ? 15.344 9.438 13.898 1 98.62 79 LEU B O 1
ATOM 2546 N N . ASN B 1 80 ? 15.883 10.203 11.859 1 98.62 80 ASN B N 1
ATOM 2547 C CA . ASN B 1 80 ? 15.516 8.953 11.211 1 98.62 80 ASN B CA 1
ATOM 2548 C C . ASN B 1 80 ? 16.406 7.801 11.672 1 98.62 80 ASN B C 1
ATOM 2550 O O . ASN B 1 80 ? 16.031 6.633 11.562 1 98.62 80 ASN B O 1
ATOM 2554 N N . SER B 1 81 ? 17.531 8.117 12.18 1 97.31 81 SER B N 1
ATOM 2555 C CA . SER B 1 81 ? 18.391 7.074 12.727 1 97.31 81 SER B CA 1
ATOM 2556 C C . SER B 1 81 ? 17.859 6.555 14.062 1 97.31 81 SER B C 1
ATOM 2558 O O . SER B 1 81 ? 18.266 5.488 14.523 1 97.31 81 SER B O 1
ATOM 2560 N N . MET B 1 82 ? 16.922 7.254 14.641 1 97.31 82 MET B N 1
ATOM 2561 C CA . MET B 1 82 ? 16.391 6.922 15.961 1 97.31 82 MET B CA 1
ATOM 2562 C C . MET B 1 82 ? 14.938 6.473 15.875 1 97.31 82 MET B C 1
ATOM 2564 O O . MET B 1 82 ? 14.438 5.785 16.766 1 97.31 82 MET B O 1
ATOM 2568 N N . LEU B 1 83 ? 14.312 6.844 14.914 1 98.81 83 LEU B N 1
ATOM 2569 C CA . LEU B 1 83 ? 12.875 6.605 14.781 1 98.81 83 LEU B CA 1
ATOM 2570 C C . LEU B 1 83 ? 12.609 5.195 14.266 1 98.81 83 LEU B C 1
ATOM 2572 O O . LEU B 1 83 ? 13.422 4.629 13.539 1 98.81 83 LEU B O 1
ATOM 2576 N N . PRO B 1 84 ? 11.477 4.66 14.703 1 98.62 84 PRO B N 1
ATOM 2577 C CA . PRO B 1 84 ? 11.086 3.391 14.086 1 98.62 84 PRO B CA 1
ATOM 2578 C C . PRO B 1 84 ? 10.734 3.535 12.609 1 98.62 84 PRO B C 1
ATOM 2580 O O . PRO B 1 84 ? 10.562 4.652 12.117 1 98.62 84 PRO B O 1
ATOM 2583 N N . ASP B 1 85 ? 10.539 2.393 11.898 1 98.5 85 ASP B N 1
ATOM 2584 C CA . ASP B 1 85 ? 10.367 2.393 10.445 1 98.5 85 ASP B CA 1
ATOM 2585 C C . ASP B 1 85 ? 8.977 2.895 10.062 1 98.5 85 ASP B C 1
ATOM 2587 O O . ASP B 1 85 ? 8.727 3.217 8.898 1 98.5 85 ASP B O 1
ATOM 2591 N N . ASP B 1 86 ? 8.102 2.932 11.008 1 98.88 86 ASP B N 1
ATOM 2592 C CA . ASP B 1 86 ? 6.738 3.348 10.68 1 98.88 86 ASP B CA 1
ATOM 2593 C C . ASP B 1 86 ? 6.543 4.84 10.945 1 98.88 86 ASP B C 1
ATOM 2595 O O . ASP B 1 86 ? 5.438 5.363 10.789 1 98.88 86 ASP B O 1
ATOM 2599 N N . ILE B 1 87 ? 7.555 5.566 11.344 1 98.94 87 ILE B N 1
ATOM 2600 C CA . ILE B 1 87 ? 7.617 7.023 11.406 1 98.94 87 ILE B CA 1
ATOM 2601 C C . ILE B 1 87 ? 8.914 7.512 10.766 1 98.94 87 ILE B C 1
ATOM 2603 O O . ILE B 1 87 ? 10 7.055 11.125 1 98.94 87 ILE B O 1
ATOM 2607 N N . ARG B 1 88 ? 8.828 8.461 9.859 1 98.88 88 ARG B N 1
ATOM 2608 C CA . ARG B 1 88 ? 10 9.016 9.188 1 98.88 88 ARG B CA 1
ATOM 2609 C C . ARG B 1 88 ? 9.875 10.523 9.008 1 98.88 88 ARG B C 1
ATOM 2611 O O . ARG B 1 88 ? 8.773 11.031 8.766 1 98.88 88 ARG B O 1
ATOM 2618 N N . ILE B 1 89 ? 10.984 11.172 9.148 1 98.88 89 ILE B N 1
ATOM 2619 C CA . ILE B 1 89 ? 11.07 12.57 8.734 1 98.88 89 ILE B CA 1
ATOM 2620 C C . ILE B 1 89 ? 11.508 12.648 7.273 1 98.88 89 ILE B C 1
ATOM 2622 O O . ILE B 1 89 ? 12.648 12.32 6.941 1 98.88 89 ILE B O 1
ATOM 2626 N N . MET B 1 90 ? 10.633 13.094 6.465 1 98.31 90 MET B N 1
ATOM 2627 C CA . MET B 1 90 ? 10.898 13.133 5.027 1 98.31 90 MET B CA 1
ATOM 2628 C C . MET B 1 90 ? 11.836 14.281 4.68 1 98.31 90 MET B C 1
ATOM 2630 O O . MET B 1 90 ? 12.648 14.164 3.758 1 98.31 90 MET B O 1
ATOM 2634 N N . LYS B 1 91 ? 11.672 15.359 5.387 1 97.81 91 LYS B N 1
ATOM 2635 C CA . LYS B 1 91 ? 12.492 16.562 5.227 1 97.81 91 LYS B CA 1
ATOM 2636 C C . LYS B 1 91 ? 12.461 17.422 6.488 1 97.81 91 LYS B C 1
ATOM 2638 O O . LYS B 1 91 ? 11.469 17.406 7.227 1 97.81 91 LYS B O 1
ATOM 2643 N N . SER B 1 92 ? 13.516 18.078 6.785 1 97.69 92 SER B N 1
ATOM 2644 C CA . SER B 1 92 ? 13.57 19.078 7.848 1 97.69 92 SER B CA 1
ATOM 2645 C C . SER B 1 92 ? 14.18 20.391 7.348 1 97.69 92 SER B C 1
ATOM 2647 O O . SER B 1 92 ? 15.008 20.375 6.434 1 97.69 92 SER B O 1
ATOM 2649 N N . MET B 1 93 ? 13.727 21.469 7.895 1 96.88 93 MET B N 1
ATOM 2650 C CA . MET B 1 93 ? 14.242 22.766 7.477 1 96.88 93 MET B CA 1
ATOM 2651 C C . MET B 1 93 ? 14.023 23.812 8.562 1 96.88 93 MET B C 1
ATOM 2653 O O . MET B 1 93 ? 13.211 23.609 9.469 1 96.88 93 MET B O 1
ATOM 2657 N N . GLU B 1 94 ? 14.758 24.891 8.422 1 96.5 94 GLU B N 1
ATOM 2658 C CA . GLU B 1 94 ? 14.508 26.047 9.281 1 96.5 94 GLU B CA 1
ATOM 2659 C C . GLU B 1 94 ? 13.344 26.875 8.75 1 96.5 94 GLU B C 1
ATOM 2661 O O . GLU B 1 94 ? 13.203 27.062 7.543 1 96.5 94 GLU B O 1
ATOM 2666 N N . VAL B 1 95 ? 12.531 27.359 9.641 1 94.44 95 VAL B N 1
ATOM 2667 C CA . VAL B 1 95 ? 11.461 28.266 9.258 1 94.44 95 VAL B CA 1
ATOM 2668 C C . VAL B 1 95 ? 11.508 29.516 10.141 1 94.44 95 VAL B C 1
ATOM 2670 O O . VAL B 1 95 ? 12.273 29.578 11.102 1 94.44 95 VAL B O 1
ATOM 2673 N N . ASP B 1 96 ? 10.758 30.547 9.766 1 93 96 ASP B N 1
ATOM 2674 C CA . ASP B 1 96 ? 10.688 31.781 10.539 1 93 96 ASP B CA 1
ATOM 2675 C C . ASP B 1 96 ? 10.273 31.5 11.984 1 93 96 ASP B C 1
ATOM 2677 O O . ASP B 1 96 ? 9.375 30.688 12.227 1 93 96 ASP B O 1
ATOM 2681 N N . PRO B 1 97 ? 10.93 32.125 12.914 1 92.44 97 PRO B N 1
ATOM 2682 C CA . PRO B 1 97 ? 10.609 31.891 14.32 1 92.44 97 PRO B CA 1
ATOM 2683 C C . PRO B 1 97 ? 9.141 32.125 14.648 1 92.44 97 PRO B C 1
ATOM 2685 O O . PRO B 1 97 ? 8.625 31.609 15.641 1 92.44 97 PRO B O 1
ATOM 2688 N N . SER B 1 98 ? 8.469 32.906 13.852 1 91.44 98 SER B N 1
ATOM 2689 C CA . SER B 1 98 ? 7.062 33.219 14.094 1 91.44 98 SER B CA 1
ATOM 2690 C C . SER B 1 98 ? 6.145 32.219 13.406 1 91.44 98 SER B C 1
ATOM 2692 O O . SER B 1 98 ? 4.926 32.25 13.602 1 91.44 98 SER B O 1
ATOM 2694 N N . PHE B 1 99 ? 6.754 31.312 12.664 1 91.94 99 PHE B N 1
ATOM 2695 C CA . PHE B 1 99 ? 5.961 30.344 11.914 1 91.94 99 PHE B CA 1
ATOM 2696 C C . PHE B 1 99 ? 5.195 29.438 12.859 1 91.94 99 PHE B C 1
ATOM 2698 O O . PHE B 1 99 ? 5.777 28.844 13.773 1 91.94 99 PHE B O 1
ATOM 2705 N N . HIS B 1 100 ? 3.914 29.375 12.703 1 91.81 100 HIS B N 1
ATOM 2706 C CA . HIS B 1 100 ? 3.002 28.438 13.367 1 91.81 100 HIS B CA 1
ATOM 2707 C C . HIS B 1 100 ? 2.104 27.734 12.359 1 91.81 100 HIS B C 1
ATOM 2709 O O . HIS B 1 100 ? 1.288 28.375 11.688 1 91.81 100 HIS B O 1
ATOM 2715 N N . PRO B 1 101 ? 2.256 26.422 12.289 1 89.06 101 PRO B N 1
ATOM 2716 C CA . PRO B 1 101 ? 1.59 25.719 11.195 1 89.06 101 PRO B CA 1
ATOM 2717 C C . PRO B 1 101 ? 0.068 25.797 11.273 1 89.06 101 PRO B C 1
ATOM 2719 O O . PRO B 1 101 ? -0.617 25.672 10.258 1 89.06 101 PRO B O 1
ATOM 2722 N N . ARG B 1 102 ? -0.517 26.094 12.438 1 87.75 102 ARG B N 1
ATOM 2723 C CA . ARG B 1 102 ? -1.966 26.172 12.602 1 87.75 102 ARG B CA 1
ATOM 2724 C C . ARG B 1 102 ? -2.471 27.578 12.359 1 87.75 102 ARG B C 1
ATOM 2726 O O . ARG B 1 102 ? -3.678 27.812 12.25 1 87.75 102 ARG B O 1
ATOM 2733 N N . HIS B 1 103 ? -1.582 28.547 12.32 1 86.94 103 HIS B N 1
ATOM 2734 C CA . HIS B 1 103 ? -1.978 29.938 12.195 1 86.94 103 HIS B CA 1
ATOM 2735 C C . HIS B 1 103 ? -1.59 30.5 10.828 1 86.94 103 HIS B C 1
ATOM 2737 O O . HIS B 1 103 ? -1.637 31.703 10.609 1 86.94 103 HIS B O 1
ATOM 2743 N N . CYS B 1 104 ? -1.21 29.625 9.961 1 85.69 104 CYS B N 1
ATOM 2744 C CA . CYS B 1 104 ? -0.877 30 8.594 1 85.69 104 CYS B CA 1
ATOM 2745 C C . CYS B 1 104 ? -2.018 29.656 7.641 1 85.69 104 CYS B C 1
ATOM 2747 O O . CYS B 1 104 ? -2.881 28.844 7.965 1 85.69 104 CYS B O 1
ATOM 2749 N N . ASN B 1 105 ? -2.008 30.453 6.586 1 90.56 105 ASN B N 1
ATOM 2750 C CA . ASN B 1 105 ? -2.881 30.062 5.48 1 90.56 105 ASN B CA 1
ATOM 2751 C C . ASN B 1 105 ? -2.385 28.812 4.785 1 90.56 105 ASN B C 1
ATOM 2753 O O . ASN B 1 105 ? -1.462 28.859 3.969 1 90.56 105 ASN B O 1
ATOM 2757 N N . SER B 1 106 ? -2.939 27.703 5.227 1 93.75 106 SER B N 1
ATOM 2758 C CA . SER B 1 106 ? -2.496 26.438 4.656 1 93.75 106 SER B CA 1
ATOM 2759 C C . SER B 1 106 ? -3.658 25.672 4.02 1 93.75 106 SER B C 1
ATOM 2761 O O . SER B 1 106 ? -4.82 25.922 4.348 1 93.75 106 SER B O 1
ATOM 2763 N N . VAL B 1 107 ? -3.332 24.938 3.043 1 96 107 VAL B N 1
ATOM 2764 C CA . VAL B 1 107 ? -4.25 24 2.402 1 96 107 VAL B CA 1
ATOM 2765 C C . VAL B 1 107 ? -3.764 22.562 2.623 1 96 107 VAL B C 1
ATOM 2767 O O . VAL B 1 107 ? -2.576 22.281 2.467 1 96 107 VAL B O 1
ATOM 2770 N N . LYS B 1 108 ? -4.648 21.766 3.057 1 96.44 108 LYS B N 1
ATOM 2771 C CA . LYS B 1 108 ? -4.344 20.344 3.277 1 96.44 108 LYS B CA 1
ATOM 2772 C C . LYS B 1 108 ? -5.023 19.469 2.234 1 96.44 108 LYS B C 1
ATOM 2774 O O . LYS B 1 108 ? -6.164 19.734 1.84 1 96.44 108 LYS B O 1
ATOM 2779 N N . THR B 1 109 ? -4.352 18.5 1.884 1 98.19 109 THR B N 1
ATOM 2780 C CA . THR B 1 109 ? -4.93 17.484 1.021 1 98.19 109 THR B CA 1
ATOM 2781 C C . THR B 1 109 ? -4.969 16.125 1.735 1 98.19 109 THR B C 1
ATOM 2783 O O . THR B 1 109 ? -3.957 15.68 2.277 1 98.19 109 THR B O 1
ATOM 2786 N N . TYR B 1 110 ? -6.125 15.57 1.761 1 98.75 110 TYR B N 1
ATOM 2787 C CA . TYR B 1 110 ? -6.32 14.219 2.262 1 98.75 110 TYR B CA 1
ATOM 2788 C C . TYR B 1 110 ? -6.762 13.281 1.145 1 98.75 110 TYR B C 1
ATOM 2790 O O . TYR B 1 110 ? -7.395 13.711 0.178 1 98.75 110 TYR B O 1
ATOM 2798 N N . GLN B 1 111 ? -6.387 12.047 1.29 1 98.94 111 GLN B N 1
ATOM 2799 C CA . GLN B 1 111 ? -6.965 10.984 0.47 1 98.94 111 GLN B CA 1
ATOM 2800 C C . GLN B 1 111 ? -7.574 9.891 1.337 1 98.94 111 GLN B C 1
ATOM 2802 O O . GLN B 1 111 ? -6.984 9.477 2.336 1 98.94 111 GLN B O 1
ATOM 2807 N N . TYR B 1 112 ? -8.742 9.547 1.029 1 98.94 112 TYR B N 1
ATOM 2808 C CA . TYR B 1 112 ? -9.391 8.375 1.603 1 98.94 112 TYR B CA 1
ATOM 2809 C C . TYR B 1 112 ? -9.523 7.262 0.567 1 98.94 112 TYR B C 1
ATOM 2811 O O . TYR B 1 112 ? -10.078 7.477 -0.512 1 98.94 112 TYR B O 1
ATOM 2819 N N . ARG B 1 113 ? -9.039 6.062 0.903 1 98.94 113 ARG B N 1
ATOM 2820 C CA . ARG B 1 113 ? -9.062 4.965 -0.055 1 98.94 113 ARG B CA 1
ATOM 2821 C C . ARG B 1 113 ? -10.016 3.861 0.396 1 98.94 113 ARG B C 1
ATOM 2823 O O . ARG B 1 113 ? -10.016 3.477 1.567 1 98.94 113 ARG B O 1
ATOM 2830 N N . ILE B 1 114 ? -10.812 3.445 -0.555 1 98.94 114 ILE B N 1
ATOM 2831 C CA . ILE B 1 114 ? -11.766 2.355 -0.359 1 98.94 114 ILE B CA 1
ATOM 2832 C C . ILE B 1 114 ? -11.422 1.201 -1.301 1 98.94 114 ILE B C 1
ATOM 2834 O O . ILE B 1 114 ? -11.375 1.379 -2.52 1 98.94 114 ILE B O 1
ATOM 2838 N N . TRP B 1 115 ? -11.078 0.079 -0.739 1 98.88 115 TRP B N 1
ATOM 2839 C CA . TRP B 1 115 ? -10.984 -1.121 -1.565 1 98.88 115 TRP B CA 1
ATOM 2840 C C . TRP B 1 115 ? -12.375 -1.662 -1.89 1 98.88 115 TRP B C 1
ATOM 2842 O O . TRP B 1 115 ? -13.07 -2.18 -1.01 1 98.88 115 TRP B O 1
ATOM 2852 N N . ASN B 1 116 ? -12.766 -1.518 -3.113 1 98.69 116 ASN B N 1
ATOM 2853 C CA . ASN B 1 116 ? -14.125 -1.787 -3.545 1 98.69 116 ASN B CA 1
ATOM 2854 C C . ASN B 1 116 ? -14.219 -3.082 -4.348 1 98.69 116 ASN B C 1
ATOM 2856 O O . ASN B 1 116 ? -14.273 -3.053 -5.578 1 98.69 116 ASN B O 1
ATOM 2860 N N . ASP B 1 117 ? -14.18 -4.203 -3.686 1 97.75 117 ASP B N 1
ATOM 2861 C CA . ASP B 1 117 ? -14.258 -5.559 -4.227 1 97.75 117 ASP B CA 1
ATOM 2862 C C . ASP B 1 117 ? -14.836 -6.527 -3.201 1 97.75 117 ASP B C 1
ATOM 2864 O O . ASP B 1 117 ? -14.977 -6.188 -2.025 1 97.75 117 ASP B O 1
ATOM 2868 N N . ASP B 1 118 ? -15.18 -7.691 -3.627 1 97.19 118 ASP B N 1
ATOM 2869 C CA . ASP B 1 118 ? -15.828 -8.664 -2.756 1 97.19 118 ASP B CA 1
ATOM 2870 C C . ASP B 1 118 ? -14.922 -9.039 -1.585 1 97.19 118 ASP B C 1
ATOM 2872 O O . ASP B 1 118 ? -15.398 -9.203 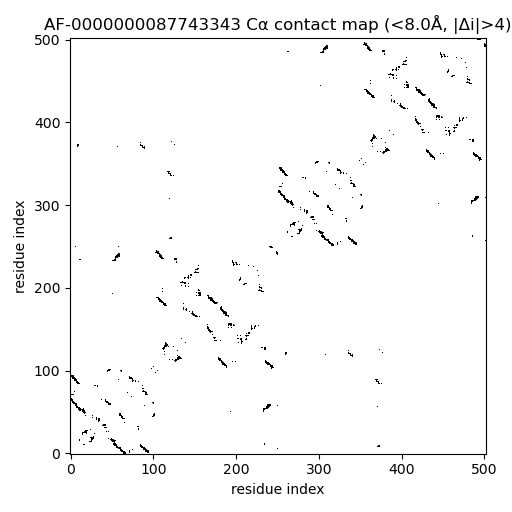-0.456 1 97.19 118 ASP B O 1
ATOM 2876 N N . VAL B 1 119 ? -13.656 -9.18 -1.917 1 98.25 119 VAL B N 1
ATOM 2877 C CA . VAL B 1 119 ? -12.695 -9.648 -0.923 1 98.25 119 VAL B CA 1
ATOM 2878 C C . VAL B 1 119 ? -11.609 -8.594 -0.718 1 98.25 119 VAL B C 1
ATOM 2880 O O . VAL B 1 119 ? -11.109 -8.008 -1.684 1 98.25 119 VAL B O 1
ATOM 2883 N N . MET B 1 120 ? -11.258 -8.32 0.526 1 98.62 120 MET B N 1
ATOM 2884 C CA . MET B 1 120 ? -10.18 -7.391 0.852 1 98.62 120 MET B CA 1
ATOM 2885 C C . MET B 1 120 ? -8.836 -7.93 0.375 1 98.62 120 MET B C 1
ATOM 2887 O O . MET B 1 120 ? -8.484 -9.078 0.661 1 98.62 120 MET B O 1
ATOM 2891 N N . LEU B 1 121 ? -8.156 -7.184 -0.398 1 98.69 121 LEU B N 1
ATOM 2892 C CA . LEU B 1 121 ? -6.797 -7.555 -0.783 1 98.69 121 LEU B CA 1
ATOM 2893 C C . LEU B 1 121 ? -5.836 -7.41 0.395 1 98.69 121 LEU B C 1
ATOM 2895 O O . LEU B 1 121 ? -5.691 -6.316 0.95 1 98.69 121 LEU B O 1
ATOM 2899 N N . PRO B 1 122 ? -5.16 -8.422 0.722 1 98.81 122 PRO B N 1
ATOM 2900 C CA . PRO B 1 122 ? -4.363 -8.414 1.951 1 98.81 122 PRO B CA 1
ATOM 2901 C C . PRO B 1 122 ? -3.336 -7.285 1.983 1 98.81 122 PRO B C 1
ATOM 2903 O O . PRO B 1 122 ? -3.143 -6.652 3.023 1 98.81 122 PRO B O 1
ATOM 2906 N N . VAL B 1 123 ? -2.701 -6.961 0.909 1 98.69 123 VAL B N 1
ATOM 2907 C CA . VAL B 1 123 ? -1.609 -5.992 0.885 1 98.69 123 VAL B CA 1
ATOM 2908 C C . VAL B 1 123 ? -2.17 -4.574 0.988 1 98.69 123 VAL B C 1
ATOM 2910 O O . VAL B 1 123 ? -1.415 -3.611 1.123 1 98.69 123 VAL B O 1
ATOM 2913 N N . LYS B 1 124 ? -3.463 -4.402 0.934 1 98.62 124 LYS B N 1
ATOM 2914 C CA . LYS B 1 124 ? -4.117 -3.1 1.028 1 98.62 124 LYS B CA 1
ATOM 2915 C C . LYS B 1 124 ? -4.805 -2.926 2.379 1 98.62 124 LYS B C 1
ATOM 2917 O O . LYS B 1 124 ? -5.273 -1.834 2.707 1 98.62 124 LYS B O 1
ATOM 2922 N N . ARG B 1 125 ? -4.746 -3.889 3.213 1 98.56 125 ARG B N 1
ATOM 2923 C CA . ARG B 1 125 ? -5.656 -4.02 4.348 1 98.56 125 ARG B CA 1
ATOM 2924 C C . ARG B 1 125 ? -5.406 -2.92 5.379 1 98.56 125 ARG B C 1
ATOM 2926 O O . ARG B 1 125 ? -6.312 -2.539 6.121 1 98.56 125 ARG B O 1
ATOM 2933 N N . TYR B 1 126 ? -4.258 -2.381 5.422 1 98.62 126 TYR B N 1
ATOM 2934 C CA . TYR B 1 126 ? -3.953 -1.354 6.41 1 98.62 126 TYR B CA 1
ATOM 2935 C C . TYR B 1 126 ? -4.211 0.038 5.848 1 98.62 126 TYR B C 1
ATOM 2937 O O . TYR B 1 126 ? -4.219 1.023 6.59 1 98.62 126 TYR B O 1
ATOM 2945 N N . TYR B 1 127 ? -4.535 0.127 4.566 1 98.75 127 TYR B N 1
ATOM 2946 C CA . TYR B 1 127 ? -4.449 1.442 3.939 1 98.75 127 TYR B CA 1
ATOM 2947 C C . TYR B 1 127 ? -5.699 1.74 3.123 1 98.75 127 TYR B C 1
ATOM 2949 O O . TYR B 1 127 ? -5.73 2.705 2.355 1 98.75 127 TYR B O 1
ATOM 2957 N N . ALA B 1 128 ? -6.699 0.896 3.246 1 98.88 128 ALA B N 1
ATOM 2958 C CA . ALA B 1 128 ? -7.965 1.098 2.547 1 98.88 128 ALA B CA 1
ATOM 2959 C C . ALA B 1 128 ? -9.133 0.496 3.33 1 98.88 128 ALA B C 1
ATOM 2961 O O . ALA B 1 128 ? -8.984 -0.561 3.949 1 98.88 128 ALA B O 1
ATOM 2962 N N . TRP B 1 129 ? -10.227 1.174 3.266 1 98.88 129 TRP B N 1
ATOM 2963 C CA . TRP B 1 129 ? -11.477 0.664 3.807 1 98.88 129 TRP B CA 1
ATOM 2964 C C . TRP B 1 129 ? -12.109 -0.355 2.861 1 98.88 129 TRP B C 1
ATOM 2966 O O . TRP B 1 129 ? -12.336 -0.061 1.685 1 98.88 129 TRP B O 1
ATOM 2976 N N . HIS B 1 130 ? -12.344 -1.563 3.324 1 98.81 130 HIS B N 1
ATOM 2977 C CA . HIS B 1 130 ? -12.969 -2.578 2.484 1 98.81 130 HIS B CA 1
ATOM 2978 C C . HIS B 1 130 ? -14.469 -2.338 2.354 1 98.81 130 HIS B C 1
ATOM 2980 O O . HIS B 1 130 ? -15.188 -2.309 3.355 1 98.81 130 HIS B O 1
ATOM 2986 N N . CYS B 1 131 ? -14.883 -2.105 1.207 1 98.31 131 CYS B N 1
ATOM 2987 C CA . CYS B 1 131 ? -16.297 -2.041 0.865 1 98.31 131 CYS B CA 1
ATOM 2988 C C . CYS B 1 131 ? -16.641 -3.062 -0.212 1 98.31 131 CYS B C 1
ATOM 2990 O O . CYS B 1 131 ? -16.25 -2.914 -1.368 1 98.31 131 CYS B O 1
ATOM 2992 N N . SER B 1 132 ? -17.406 -4.059 0.138 1 97.25 132 SER B N 1
ATOM 2993 C CA . SER B 1 132 ? -17.703 -5.152 -0.787 1 97.25 132 SER B CA 1
ATOM 2994 C C . SER B 1 132 ? -18.875 -4.809 -1.691 1 97.25 132 SER B C 1
ATOM 2996 O O . SER B 1 132 ? -19.156 -5.527 -2.65 1 97.25 132 SER B O 1
ATOM 2998 N N . PHE B 1 133 ? -19.547 -3.705 -1.429 1 96.56 133 PHE B N 1
ATOM 2999 C CA . PHE B 1 133 ? -20.656 -3.301 -2.271 1 96.56 133 PHE B CA 1
ATOM 3000 C C . PHE B 1 133 ? -20.188 -2.416 -3.416 1 96.56 133 PHE B C 1
ATOM 3002 O O . PHE B 1 133 ? -19.266 -1.607 -3.244 1 96.56 133 PHE B O 1
ATOM 3009 N N . ASN B 1 134 ? -20.875 -2.533 -4.488 1 96.75 134 ASN B N 1
ATOM 3010 C CA . ASN B 1 134 ? -20.531 -1.683 -5.621 1 96.75 134 ASN B CA 1
ATOM 3011 C C . ASN B 1 134 ? -20.797 -0.211 -5.324 1 96.75 134 ASN B C 1
ATOM 3013 O O . ASN B 1 134 ? -21.844 0.137 -4.797 1 96.75 134 ASN B O 1
ATOM 3017 N N . LEU B 1 135 ? -19.844 0.604 -5.652 1 98.62 135 LEU B N 1
ATOM 3018 C CA . LEU B 1 135 ? -19.969 2.043 -5.441 1 98.62 135 LEU B CA 1
ATOM 3019 C C . LEU B 1 135 ? -20.109 2.775 -6.77 1 98.62 135 LEU B C 1
ATOM 3021 O O . LEU B 1 135 ? -19.297 2.59 -7.68 1 98.62 135 LEU B O 1
ATOM 3025 N N . ASP B 1 136 ? -21.141 3.553 -6.879 1 98.56 136 ASP B N 1
ATOM 3026 C CA . ASP B 1 136 ? -21.344 4.41 -8.047 1 98.56 136 ASP B CA 1
ATOM 3027 C C . ASP B 1 136 ? -20.5 5.68 -7.945 1 98.56 136 ASP B C 1
ATOM 3029 O O . ASP B 1 136 ? -20.906 6.652 -7.309 1 98.56 136 ASP B O 1
ATOM 3033 N N . ILE B 1 137 ? -19.406 5.719 -8.648 1 98.44 137 ILE B N 1
ATOM 3034 C CA . ILE B 1 137 ? -18.406 6.777 -8.539 1 98.44 137 ILE B CA 1
ATOM 3035 C C . ILE B 1 137 ? -19 8.094 -9.031 1 98.44 137 ILE B C 1
ATOM 3037 O O . ILE B 1 137 ? -18.719 9.156 -8.469 1 98.44 137 ILE B O 1
ATOM 3041 N N . GLU B 1 138 ? -19.797 8.031 -10.039 1 98.25 138 GLU B N 1
ATOM 3042 C CA . GLU B 1 138 ? -20.406 9.242 -10.57 1 98.25 138 GLU B CA 1
ATOM 3043 C C . GLU B 1 138 ? -21.344 9.883 -9.555 1 98.25 138 GLU B C 1
ATOM 3045 O O . GLU B 1 138 ? -21.312 11.102 -9.352 1 98.25 138 GLU B O 1
ATOM 3050 N N . LYS B 1 139 ? -22.172 9.055 -8.945 1 98.44 139 LYS B N 1
ATOM 3051 C CA . LYS B 1 139 ? -23.062 9.555 -7.898 1 98.44 139 LYS B CA 1
ATOM 3052 C C . LYS B 1 139 ? -22.266 10.148 -6.738 1 98.44 139 LYS B C 1
ATOM 3054 O O . LYS B 1 139 ? -22.641 11.195 -6.199 1 98.44 139 LYS B O 1
ATOM 3059 N N . MET B 1 140 ? -21.25 9.469 -6.387 1 98.88 140 MET B N 1
ATOM 3060 C CA . MET B 1 140 ? -20.391 9.953 -5.309 1 98.88 140 MET B CA 1
ATOM 3061 C C . MET B 1 140 ? -19.797 11.312 -5.664 1 98.88 140 MET B C 1
ATOM 3063 O O . MET B 1 140 ? -19.766 12.219 -4.832 1 98.88 140 MET B O 1
ATOM 3067 N N . GLN B 1 141 ? -19.281 11.398 -6.914 1 98.88 141 GLN B N 1
ATOM 3068 C CA . GLN B 1 141 ? -18.688 12.656 -7.352 1 98.88 141 GLN B CA 1
ATOM 3069 C C . GLN B 1 141 ? -19.719 13.781 -7.367 1 98.88 141 GLN B C 1
ATOM 3071 O O . GLN B 1 141 ? -19.422 14.906 -6.965 1 98.88 141 GLN B O 1
ATOM 3076 N N . GLN B 1 142 ? -20.875 13.516 -7.863 1 98.75 142 GLN B N 1
ATOM 3077 C CA . GLN B 1 142 ? -21.953 14.5 -7.852 1 98.75 142 GLN B CA 1
ATOM 3078 C C . GLN B 1 142 ? -22.234 14.977 -6.43 1 98.75 142 GLN B C 1
ATOM 3080 O O . GLN B 1 142 ? -22.375 16.188 -6.188 1 98.75 142 GLN B O 1
ATOM 3085 N N . ALA B 1 143 ? -22.312 14.055 -5.52 1 98.81 143 ALA B N 1
ATOM 3086 C CA . ALA B 1 143 ? -22.562 14.383 -4.121 1 98.81 143 ALA B CA 1
ATOM 3087 C C . ALA B 1 143 ? -21.422 15.234 -3.553 1 98.81 143 ALA B C 1
ATOM 3089 O O . ALA B 1 143 ? -21.672 16.188 -2.816 1 98.81 143 ALA B O 1
ATOM 3090 N N . ALA B 1 144 ? -20.234 14.898 -3.91 1 98.81 144 ALA B N 1
ATOM 3091 C CA . ALA B 1 144 ? -19.031 15.57 -3.416 1 98.81 144 ALA B CA 1
ATOM 3092 C C . ALA B 1 144 ? -19.047 17.047 -3.787 1 98.81 144 ALA B C 1
ATOM 3094 O O . ALA B 1 144 ? -18.516 17.891 -3.051 1 98.81 144 ALA B O 1
ATOM 3095 N N . GLU B 1 145 ? -19.641 17.359 -4.883 1 98.62 145 GLU B N 1
ATOM 3096 C CA . GLU B 1 145 ? -19.688 18.734 -5.363 1 98.62 145 GLU B CA 1
ATOM 3097 C C . GLU B 1 145 ? -20.422 19.641 -4.383 1 98.62 145 GLU B C 1
ATOM 3099 O O . GLU B 1 145 ? -20.094 20.812 -4.238 1 98.62 145 GLU B O 1
ATOM 3104 N N . TYR B 1 146 ? -21.375 19.109 -3.705 1 98.62 146 TYR B N 1
ATOM 3105 C CA . TYR B 1 146 ? -22.172 19.891 -2.764 1 98.62 146 TYR B CA 1
ATOM 3106 C C . TYR B 1 146 ? -21.375 20.203 -1.503 1 98.62 146 TYR B C 1
ATOM 3108 O O . TYR B 1 146 ? -21.766 21.062 -0.714 1 98.62 146 TYR B O 1
ATOM 3116 N N . LEU B 1 147 ? -20.266 19.469 -1.302 1 98.75 147 LEU B N 1
ATOM 3117 C CA . LEU B 1 147 ? -19.422 19.672 -0.127 1 98.75 147 LEU B CA 1
ATOM 3118 C C . LEU B 1 147 ? -18.438 20.812 -0.359 1 98.75 147 LEU B C 1
ATOM 3120 O O . LEU B 1 147 ? -17.828 21.312 0.589 1 98.75 147 LEU B O 1
ATOM 3124 N N . VAL B 1 148 ? -18.203 21.141 -1.59 1 98.81 148 VAL B N 1
ATOM 3125 C CA . VAL B 1 148 ? -17.219 22.156 -1.96 1 98.81 148 VAL B CA 1
ATOM 3126 C C . VAL B 1 148 ? -17.734 23.547 -1.579 1 98.81 148 VAL B C 1
ATOM 3128 O O . VAL B 1 148 ? -18.891 23.859 -1.812 1 98.81 148 VAL B O 1
ATOM 3131 N N . GLY B 1 149 ? -16.875 24.391 -1.032 1 98.56 149 GLY B N 1
ATOM 3132 C CA . GLY B 1 149 ? -17.219 25.734 -0.597 1 98.56 149 GLY B CA 1
ATOM 3133 C C . GLY B 1 149 ? -17.109 25.906 0.905 1 98.56 149 GLY B C 1
ATOM 3134 O O . GLY B 1 149 ? -16.5 25.094 1.597 1 98.56 149 GLY B O 1
ATOM 3135 N N . THR B 1 150 ? -17.516 27.062 1.353 1 98.56 150 THR B N 1
ATOM 3136 C CA . THR B 1 150 ? -17.531 27.391 2.775 1 98.56 150 THR B CA 1
ATOM 3137 C C . THR B 1 150 ? -18.891 27.078 3.393 1 98.56 150 THR B C 1
ATOM 3139 O O . THR B 1 150 ? -19.906 27.641 2.975 1 98.56 150 THR B O 1
ATOM 3142 N N . HIS B 1 151 ? -18.906 26.109 4.312 1 98.44 151 HIS B N 1
ATOM 3143 C CA . HIS B 1 151 ? -20.156 25.656 4.934 1 98.44 151 HIS B CA 1
ATOM 3144 C C . HIS B 1 151 ? -19.969 25.438 6.43 1 98.44 151 HIS B C 1
ATOM 3146 O O . HIS B 1 151 ? -18.844 25.406 6.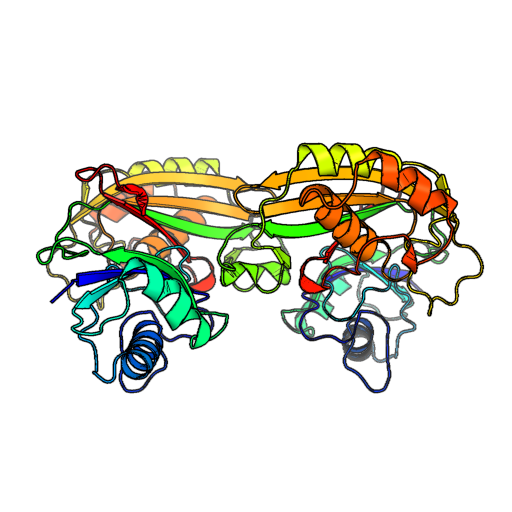926 1 98.44 151 HIS B O 1
ATOM 3152 N N . ASP B 1 152 ? -21.094 25.5 7.129 1 98 152 ASP B N 1
ATOM 3153 C CA . ASP B 1 152 ? -21.109 24.922 8.469 1 98 152 ASP B CA 1
ATOM 3154 C C . ASP B 1 152 ? -21.141 23.406 8.422 1 98 152 ASP B C 1
ATOM 3156 O O . ASP B 1 152 ? -22.141 22.797 8.008 1 98 152 ASP B O 1
ATOM 3160 N N . PHE B 1 153 ? -20.094 22.75 8.844 1 98.31 153 PHE B N 1
ATOM 3161 C CA . PHE B 1 153 ? -19.953 21.297 8.703 1 98.31 153 PHE B CA 1
ATOM 3162 C C . PHE B 1 153 ? -20.297 20.594 10.008 1 98.31 153 PHE B C 1
ATOM 3164 O O . PHE B 1 153 ? -19.719 19.547 10.32 1 98.31 153 PHE B O 1
ATOM 3171 N N . THR B 1 154 ? -21.156 21.094 10.781 1 97.44 154 THR B N 1
ATOM 3172 C CA . THR B 1 154 ? -21.594 20.5 12.039 1 97.44 154 THR B CA 1
ATOM 3173 C C . THR B 1 154 ? -22.062 19.062 11.812 1 97.44 154 THR B C 1
ATOM 3175 O O . THR B 1 154 ? -21.75 18.172 12.609 1 97.44 154 THR B O 1
ATOM 3178 N N . SER B 1 155 ? -22.828 18.797 10.68 1 98.12 155 SER B N 1
ATOM 3179 C CA . SER B 1 155 ? -23.312 17.453 10.383 1 98.12 155 SER B CA 1
ATOM 3180 C C . SER B 1 155 ? -22.172 16.484 10.094 1 98.12 155 SER B C 1
ATOM 3182 O O . SER B 1 155 ? -22.359 15.273 10.102 1 98.12 155 SER B O 1
ATOM 3184 N N . PHE B 1 156 ? -21 17.047 9.805 1 98.25 156 PHE B N 1
ATOM 3185 C CA . PHE B 1 156 ? -19.844 16.25 9.43 1 98.25 156 PHE B CA 1
ATOM 3186 C C . PHE B 1 156 ? -18.75 16.344 10.492 1 98.25 156 PHE B C 1
ATOM 3188 O O . PHE B 1 156 ? -17.562 16.359 10.164 1 98.25 156 PHE B O 1
ATOM 3195 N N . CYS B 1 157 ? -19.094 16.5 11.617 1 96.25 157 CYS B N 1
ATOM 3196 C CA . CYS B 1 157 ? -18.156 16.625 12.727 1 96.25 157 CYS B CA 1
ATOM 3197 C C . CYS B 1 157 ? -18.562 15.727 13.891 1 96.25 157 CYS B C 1
ATOM 3199 O O . CYS B 1 157 ? -19.75 15.625 14.219 1 96.25 157 CYS B O 1
ATOM 3201 N N . ASN B 1 158 ? -17.516 15.062 14.414 1 92.88 158 ASN B N 1
ATOM 3202 C CA . ASN B 1 158 ? -17.766 14.312 15.641 1 92.88 158 ASN B CA 1
ATOM 3203 C C . ASN B 1 158 ? -18.344 15.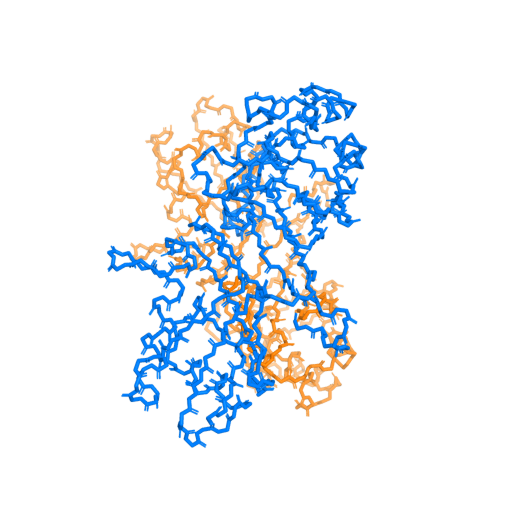203 16.734 1 92.88 158 ASN B C 1
ATOM 3205 O O . ASN B 1 158 ? -17.844 16.312 16.953 1 92.88 158 ASN B O 1
ATOM 3209 N N . THR B 1 159 ? -19.281 14.758 17.484 1 85.69 159 THR B N 1
ATOM 3210 C CA . THR B 1 159 ? -20.016 15.555 18.469 1 85.69 159 THR B CA 1
ATOM 3211 C C . THR B 1 159 ? -19.109 15.891 19.656 1 85.69 159 THR B C 1
ATOM 3213 O O . THR B 1 159 ? -19.406 16.828 20.406 1 85.69 159 THR B O 1
ATOM 3216 N N . ALA B 1 160 ? -18.125 15.117 19.859 1 82.69 160 ALA B N 1
ATOM 3217 C CA . ALA B 1 160 ? -17.219 15.344 21 1 82.69 160 ALA B CA 1
ATOM 3218 C C . ALA B 1 160 ? -16.25 16.484 20.703 1 82.69 160 ALA B C 1
ATOM 3220 O O . ALA B 1 160 ? -15.438 16.844 21.562 1 82.69 160 ALA B O 1
ATOM 3221 N N . THR B 1 161 ? -16.484 17.125 19.594 1 81.44 161 THR B N 1
ATOM 3222 C CA . THR B 1 161 ? -15.555 18.172 19.188 1 81.44 161 THR B CA 1
ATOM 3223 C C . THR B 1 161 ? -15.594 19.359 20.156 1 81.44 161 THR B C 1
ATOM 3225 O O . THR B 1 161 ? -16.656 19.688 20.688 1 81.44 161 THR B O 1
ATOM 3228 N N . GLN B 1 162 ? -14.484 20.047 20.344 1 75.25 162 GLN B N 1
ATOM 3229 C CA . GLN B 1 162 ? -14.367 21.141 21.312 1 75.25 162 GLN B CA 1
ATOM 3230 C C . GLN B 1 162 ? -14.336 22.484 20.609 1 75.25 162 GLN B C 1
ATOM 3232 O O . GLN B 1 162 ? -14.398 23.531 21.266 1 75.25 162 GLN B O 1
ATOM 3237 N N . THR B 1 163 ? -14.406 22.453 19.344 1 79.31 163 THR B N 1
ATOM 3238 C CA . THR B 1 163 ? -14.281 23.703 18.594 1 79.31 163 THR B CA 1
ATOM 3239 C C . THR B 1 163 ? -15.602 24.469 18.594 1 79.31 163 THR B C 1
ATOM 3241 O O . THR B 1 163 ? -16.672 23.875 18.359 1 79.31 163 THR B O 1
ATOM 3244 N N . PRO B 1 164 ? -15.562 25.75 18.812 1 78.56 164 PRO B N 1
ATOM 3245 C CA . PRO B 1 164 ? -16.797 26.547 18.906 1 78.56 164 PRO B CA 1
ATOM 3246 C C . PRO B 1 164 ? -17.422 26.812 17.531 1 78.56 164 PRO B C 1
ATOM 3248 O O . PRO B 1 164 ? -18.625 27.047 17.438 1 78.56 164 PRO B O 1
ATOM 3251 N N . ASP B 1 165 ? -16.594 26.781 16.484 1 89.94 165 ASP B N 1
ATOM 3252 C CA . ASP B 1 165 ? -17.047 27.078 15.125 1 89.94 165 ASP B CA 1
ATOM 3253 C C . ASP B 1 165 ? -16.844 25.875 14.203 1 89.94 165 ASP B C 1
ATOM 3255 O O . ASP B 1 165 ? -15.812 25.203 14.266 1 89.94 165 ASP B O 1
ATOM 3259 N N . HIS B 1 166 ? -17.891 25.688 13.414 1 95.75 166 HIS B N 1
ATOM 3260 C CA . HIS B 1 166 ? -17.844 24.5 12.562 1 95.75 166 HIS B CA 1
ATOM 3261 C C . HIS B 1 166 ? -17.797 24.891 11.086 1 95.75 166 HIS B C 1
ATOM 3263 O O . HIS B 1 166 ? -18.062 24.062 10.211 1 95.75 166 HIS B O 1
ATOM 3269 N N . VAL B 1 167 ? -17.516 26.203 10.867 1 97.38 167 VAL B N 1
ATOM 3270 C CA . VAL B 1 167 ? -17.422 26.672 9.492 1 97.38 167 VAL B CA 1
ATOM 3271 C C . VAL B 1 167 ? -16.031 26.359 8.922 1 97.38 167 VAL B C 1
ATOM 3273 O O . VAL B 1 167 ? -15.016 26.672 9.547 1 97.38 167 VAL B O 1
ATOM 3276 N N . ARG B 1 168 ? -16.031 25.688 7.836 1 97.38 168 ARG B N 1
ATOM 3277 C CA . ARG B 1 168 ? -14.797 25.344 7.129 1 97.38 168 ARG B CA 1
ATOM 3278 C C . ARG B 1 168 ? -14.953 25.562 5.625 1 97.38 168 ARG B C 1
ATOM 3280 O O . ARG B 1 168 ? -16.078 25.656 5.117 1 97.38 168 ARG B O 1
ATOM 3287 N N . THR B 1 169 ? -13.805 25.625 4.969 1 98.06 169 THR B N 1
ATOM 3288 C CA . THR B 1 169 ? -13.789 25.781 3.52 1 98.06 169 THR B CA 1
ATOM 3289 C C . THR B 1 169 ? -13.164 24.547 2.859 1 98.06 169 THR B C 1
ATOM 3291 O O . THR B 1 169 ? -11.992 24.25 3.088 1 98.06 169 THR B O 1
ATOM 3294 N N . VAL B 1 170 ? -13.93 23.844 2.076 1 98.69 170 VAL B N 1
ATOM 3295 C CA . VAL B 1 170 ? -13.461 22.75 1.229 1 98.69 170 VAL B CA 1
ATOM 3296 C C . VAL B 1 170 ? -13.211 23.266 -0.185 1 98.69 170 VAL B C 1
ATOM 3298 O O . VAL B 1 170 ? -14.109 23.812 -0.82 1 98.69 170 VAL B O 1
ATOM 3301 N N . ILE B 1 171 ? -12.055 23.094 -0.61 1 98.62 171 ILE B N 1
ATOM 3302 C CA . ILE B 1 171 ? -11.641 23.641 -1.896 1 98.62 171 ILE B CA 1
ATOM 3303 C C . ILE B 1 171 ? -12.039 22.688 -3.018 1 98.62 171 ILE B C 1
ATOM 3305 O O . ILE B 1 171 ? -12.523 23.125 -4.066 1 98.62 171 ILE B O 1
ATOM 3309 N N . SER B 1 172 ? -11.82 21.438 -2.865 1 98.81 172 SER B N 1
ATOM 3310 C CA . SER B 1 172 ? -12.195 20.438 -3.857 1 98.81 172 SER B CA 1
ATOM 3311 C C . SER B 1 172 ? -12.398 19.062 -3.215 1 98.81 172 SER B C 1
ATOM 3313 O O . SER B 1 172 ? -11.805 18.766 -2.174 1 98.81 172 SER B O 1
ATOM 3315 N N . VAL B 1 173 ? -13.25 18.297 -3.748 1 98.88 173 VAL B N 1
ATOM 3316 C CA . VAL B 1 173 ? -13.438 16.875 -3.451 1 98.88 173 VAL B CA 1
ATOM 3317 C C . VAL B 1 173 ? -13.516 16.094 -4.75 1 98.88 173 VAL B C 1
ATOM 3319 O O . VAL B 1 173 ? -14.43 16.297 -5.559 1 98.88 173 VAL B O 1
ATOM 3322 N N . ASN B 1 174 ? -12.586 15.266 -4.965 1 98.88 174 ASN B N 1
ATOM 3323 C CA . ASN B 1 174 ? -12.547 14.438 -6.168 1 98.88 174 ASN B CA 1
ATOM 3324 C C . ASN B 1 174 ? -12.688 12.961 -5.836 1 98.88 174 ASN B C 1
ATOM 3326 O O . ASN B 1 174 ? -12 12.453 -4.945 1 98.88 174 ASN B O 1
ATOM 3330 N N . VAL B 1 175 ? -13.562 12.32 -6.504 1 98.88 175 VAL B N 1
ATOM 3331 C CA . VAL B 1 175 ? -13.766 10.883 -6.359 1 98.88 175 VAL B CA 1
ATOM 3332 C C . VAL B 1 175 ? -13.414 10.18 -7.668 1 98.88 175 VAL B C 1
ATOM 3334 O O . VAL B 1 175 ? -13.953 10.516 -8.727 1 98.88 175 VAL B O 1
ATOM 3337 N N . PHE B 1 176 ? -12.523 9.25 -7.625 1 98.69 176 PHE B N 1
ATOM 3338 C CA . PHE B 1 176 ? -12.133 8.547 -8.844 1 98.69 176 PHE B CA 1
ATOM 3339 C C . PHE B 1 176 ? -11.695 7.125 -8.531 1 98.69 176 PHE B C 1
ATOM 3341 O O . PHE B 1 176 ? -11.523 6.762 -7.367 1 98.69 176 PHE B O 1
ATOM 3348 N N . ARG B 1 177 ? -11.586 6.352 -9.602 1 98.06 177 ARG B N 1
ATOM 3349 C CA . ARG B 1 177 ? -11.211 4.949 -9.453 1 98.06 177 ARG B CA 1
ATOM 3350 C C . ARG B 1 177 ? -9.773 4.715 -9.914 1 98.06 177 ARG B C 1
ATOM 3352 O O . ARG B 1 177 ? -9.336 5.262 -10.93 1 98.06 177 ARG B O 1
ATOM 3359 N N . GLU B 1 178 ? -9.031 3.979 -9.188 1 96.94 178 GLU B N 1
ATOM 3360 C CA . GLU B 1 178 ? -7.754 3.369 -9.547 1 96.94 178 GLU B CA 1
ATOM 3361 C C . GLU B 1 178 ? -7.809 1.85 -9.414 1 96.94 178 GLU B C 1
ATOM 3363 O O . GLU B 1 178 ? -7.523 1.307 -8.344 1 96.94 178 GLU B O 1
ATOM 3368 N N . GLY B 1 179 ? -8.078 1.199 -10.523 1 95.56 179 GLY B N 1
ATOM 3369 C CA . GLY B 1 179 ? -8.336 -0.228 -10.414 1 95.56 179 GLY B CA 1
ATOM 3370 C C . GLY B 1 179 ? -9.531 -0.55 -9.531 1 95.56 179 GLY B C 1
ATOM 3371 O O . GLY B 1 179 ? -10.633 -0.052 -9.766 1 95.56 179 GLY B O 1
ATOM 3372 N N . LYS B 1 180 ? -9.273 -1.306 -8.5 1 97.31 180 LYS B N 1
ATOM 3373 C CA . LYS B 1 180 ? -10.344 -1.705 -7.59 1 97.31 180 LYS B CA 1
ATOM 3374 C C . LYS B 1 180 ? -10.477 -0.724 -6.43 1 97.31 180 LYS B C 1
ATOM 3376 O O . LYS B 1 180 ? -11.32 -0.908 -5.547 1 97.31 180 LYS B O 1
ATOM 3381 N N . GLU B 1 181 ? -9.766 0.315 -6.441 1 98.44 181 GLU B N 1
ATOM 3382 C CA . GLU B 1 181 ? -9.844 1.281 -5.352 1 98.44 181 GLU B CA 1
ATOM 3383 C C . GLU B 1 181 ? -10.656 2.508 -5.758 1 98.44 181 GLU B C 1
ATOM 3385 O O . GLU B 1 181 ? -10.555 2.977 -6.895 1 98.44 181 GLU B O 1
ATOM 3390 N N . VAL B 1 182 ? -11.453 2.922 -4.887 1 98.88 182 VAL B N 1
ATOM 3391 C CA . VAL B 1 182 ? -12.086 4.23 -4.98 1 98.88 182 VAL B CA 1
ATOM 3392 C C . VAL B 1 182 ? -11.352 5.23 -4.094 1 98.88 182 VAL B C 1
ATOM 3394 O O . VAL B 1 182 ? -11.156 4.98 -2.902 1 98.88 182 VAL B O 1
ATOM 3397 N N . VAL B 1 183 ? -10.945 6.297 -4.672 1 98.94 183 VAL B N 1
ATOM 3398 C CA . VAL B 1 183 ? -10.172 7.305 -3.947 1 98.94 183 VAL B CA 1
ATOM 3399 C C . VAL B 1 183 ? -11 8.586 -3.805 1 98.94 183 VAL B C 1
ATOM 3401 O O . VAL B 1 183 ? -11.586 9.062 -4.777 1 98.94 183 VAL B O 1
ATOM 3404 N N . ILE B 1 184 ? -11.141 9.07 -2.617 1 98.94 184 ILE B N 1
ATOM 3405 C CA . ILE B 1 184 ? -11.727 10.375 -2.312 1 98.94 184 ILE B CA 1
ATOM 3406 C C . ILE B 1 184 ? -10.633 11.344 -1.889 1 98.94 184 ILE B C 1
ATOM 3408 O O . ILE B 1 184 ? -10.023 11.18 -0.829 1 98.94 184 ILE B O 1
ATOM 3412 N N . GLU B 1 185 ? -10.344 12.25 -2.715 1 98.94 185 GLU B N 1
ATOM 3413 C CA . GLU B 1 185 ? -9.344 13.273 -2.41 1 98.94 185 GLU B CA 1
ATOM 3414 C C . GLU B 1 185 ? -10.008 14.578 -1.981 1 98.94 185 GLU B C 1
ATOM 3416 O O . GLU B 1 185 ? -10.844 15.117 -2.705 1 98.94 185 GLU B O 1
ATOM 3421 N N . VAL B 1 186 ? -9.672 15.094 -0.832 1 98.88 186 VAL B N 1
ATOM 3422 C CA . VAL B 1 186 ? -10.281 16.297 -0.268 1 98.88 186 VAL B CA 1
ATOM 3423 C C . VAL B 1 186 ? -9.211 17.344 -0.018 1 98.88 186 VAL B C 1
ATOM 3425 O O . VAL B 1 186 ? -8.195 17.078 0.627 1 98.88 186 VAL B O 1
ATOM 3428 N N . LYS B 1 187 ? -9.398 18.438 -0.567 1 98.44 187 LYS B N 1
ATOM 3429 C CA . LYS B 1 187 ? -8.539 19.594 -0.321 1 98.44 187 LYS B CA 1
ATOM 3430 C C . LYS B 1 187 ? -9.305 20.688 0.423 1 98.44 187 LYS B C 1
ATOM 3432 O O . LYS B 1 187 ? -10.453 21 0.092 1 98.44 187 LYS B O 1
ATOM 3437 N N . GLY B 1 188 ? -8.68 21.266 1.459 1 97.69 188 GLY B N 1
ATOM 3438 C CA . GLY B 1 188 ? -9.359 22.297 2.219 1 97.69 188 GLY B CA 1
ATOM 3439 C C . GLY B 1 188 ? -8.43 23.062 3.152 1 97.69 188 GLY B C 1
ATOM 3440 O O . GLY B 1 188 ? -7.25 22.734 3.256 1 97.69 188 GLY B O 1
ATOM 3441 N N . LYS B 1 189 ? -8.922 24.078 3.881 1 93.38 189 LYS B N 1
ATOM 3442 C CA . LYS B 1 189 ? -8.141 24.969 4.73 1 93.38 189 LYS B CA 1
ATOM 3443 C C . LYS B 1 189 ? -8.18 24.516 6.188 1 93.38 189 LYS B C 1
ATOM 3445 O O . LYS B 1 189 ? -7.48 25.078 7.035 1 93.38 189 LYS B O 1
ATOM 3450 N N . GLY B 1 190 ? -8.836 23.5 6.438 1 92.81 190 GLY B N 1
ATOM 3451 C CA . GLY B 1 190 ? -9 22.938 7.766 1 92.81 190 GLY B CA 1
ATOM 3452 C C . GLY B 1 190 ? -10.188 22 7.871 1 92.81 190 GLY B C 1
ATOM 3453 O O . GLY B 1 190 ? -11.195 22.188 7.188 1 92.81 190 GLY B O 1
ATOM 3454 N N . PHE B 1 191 ? -10.016 21.109 8.734 1 96.19 191 PHE B N 1
ATOM 3455 C CA . PHE B 1 191 ? -11.07 20.109 8.867 1 96.19 191 PHE B CA 1
ATOM 3456 C C . PHE B 1 191 ? -11.422 19.891 10.336 1 96.19 191 PHE B C 1
ATOM 3458 O O . PHE B 1 191 ? -10.562 20 11.211 1 96.19 191 PHE B O 1
ATOM 3465 N N . LEU B 1 192 ? -12.641 19.594 10.555 1 96.62 192 LEU B N 1
ATOM 3466 C CA . LEU B 1 192 ? -13.125 19.281 11.891 1 96.62 192 LEU B CA 1
ATOM 3467 C C . LEU B 1 192 ? -12.812 17.828 12.258 1 96.62 192 LEU B C 1
ATOM 3469 O O . LEU B 1 192 ? -12.359 17.047 11.414 1 96.62 192 LEU B O 1
ATOM 3473 N N . TYR B 1 193 ? -13.055 17.547 13.609 1 96.31 193 TYR B N 1
ATOM 3474 C CA . TYR B 1 193 ? -12.844 16.203 14.117 1 96.31 193 TYR B CA 1
ATOM 3475 C C . TYR B 1 193 ? -13.664 15.188 13.328 1 96.31 193 TYR B C 1
ATOM 3477 O O . TYR B 1 193 ? -14.891 15.289 13.266 1 96.31 193 TYR B O 1
ATOM 3485 N N . ASN B 1 194 ? -12.992 14.219 12.641 1 98 194 ASN B N 1
ATOM 3486 C CA . ASN B 1 194 ? -13.57 13.125 11.867 1 98 194 ASN B CA 1
ATOM 3487 C C . ASN B 1 194 ? -14.188 13.617 10.562 1 98 194 ASN B C 1
ATOM 3489 O O . ASN B 1 194 ? -14.828 12.852 9.844 1 98 194 ASN B O 1
ATOM 3493 N N . MET B 1 195 ? -13.977 14.812 10.219 1 98.38 195 MET B N 1
ATOM 3494 C CA . MET B 1 195 ? -14.734 15.422 9.133 1 98.38 195 MET B CA 1
ATOM 3495 C C . MET B 1 195 ? -14.516 14.664 7.824 1 98.38 195 MET B C 1
ATOM 3497 O O . MET B 1 195 ? -15.477 14.234 7.188 1 98.38 195 MET B O 1
ATOM 3501 N N . VAL B 1 196 ? -13.266 14.414 7.434 1 98.81 196 VAL B N 1
ATOM 3502 C CA . VAL B 1 196 ? -12.953 13.766 6.16 1 98.81 196 VAL B CA 1
ATOM 3503 C C . VAL B 1 196 ? -13.484 12.336 6.168 1 98.81 196 VAL B C 1
ATOM 3505 O O . VAL B 1 196 ? -13.992 11.852 5.156 1 98.81 196 VAL B O 1
ATOM 3508 N N . ARG B 1 197 ? -13.406 11.656 7.262 1 98.88 197 ARG B N 1
ATOM 3509 C CA . ARG B 1 197 ? -13.898 10.289 7.375 1 98.88 197 ARG B CA 1
ATOM 3510 C C . ARG B 1 197 ? -15.422 10.242 7.273 1 98.88 197 ARG B C 1
ATOM 3512 O O . ARG B 1 197 ? -15.984 9.305 6.695 1 98.88 197 ARG B O 1
ATOM 3519 N N . ILE B 1 198 ? -16.062 11.211 7.902 1 98.88 198 ILE B N 1
ATOM 3520 C CA . ILE B 1 198 ? -17.531 11.273 7.805 1 98.88 198 ILE B CA 1
ATOM 3521 C C . ILE B 1 198 ? -17.938 11.617 6.375 1 98.88 198 ILE B C 1
ATOM 3523 O O . ILE B 1 198 ? -18.906 11.07 5.848 1 98.88 198 ILE B O 1
ATOM 3527 N N . MET B 1 199 ? -17.188 12.539 5.746 1 98.88 199 MET B N 1
ATOM 3528 C CA . MET B 1 199 ? -17.406 12.812 4.332 1 98.88 199 MET B CA 1
ATOM 3529 C C . MET B 1 199 ? -17.297 11.539 3.506 1 98.88 199 MET B C 1
ATOM 3531 O O . MET B 1 199 ? -18.172 11.234 2.693 1 98.88 199 MET B O 1
ATOM 3535 N N . ALA B 1 200 ? -16.25 10.773 3.783 1 98.94 200 ALA B N 1
ATOM 3536 C CA . ALA B 1 200 ? -16.016 9.531 3.049 1 98.94 200 ALA B CA 1
ATOM 3537 C C . ALA B 1 200 ? -17.156 8.531 3.281 1 98.94 200 ALA B C 1
ATOM 3539 O O . ALA B 1 200 ? -17.672 7.934 2.332 1 98.94 200 ALA B O 1
ATOM 3540 N N . GLY B 1 201 ? -17.516 8.344 4.543 1 98.81 201 GLY B N 1
ATOM 3541 C CA . GLY B 1 201 ? -18.625 7.445 4.859 1 98.81 201 GLY B CA 1
ATOM 3542 C C . GLY B 1 201 ? -19.938 7.859 4.219 1 98.81 201 GLY B C 1
ATOM 3543 O O . GLY B 1 201 ? -20.703 7.012 3.758 1 98.81 201 GLY B O 1
ATOM 3544 N N . THR B 1 202 ? -20.219 9.133 4.195 1 98.88 202 THR B N 1
ATOM 3545 C CA . THR B 1 202 ? -21.438 9.672 3.609 1 98.88 202 THR B CA 1
ATOM 3546 C C . THR B 1 202 ? -21.453 9.469 2.098 1 98.88 202 THR B C 1
ATOM 3548 O O . THR B 1 202 ? -22.453 9.023 1.533 1 98.88 202 THR B O 1
ATOM 3551 N N . LEU B 1 203 ? -20.344 9.789 1.481 1 98.88 203 LEU B N 1
ATOM 3552 C CA . LEU B 1 203 ? -20.25 9.617 0.035 1 98.88 203 LEU B CA 1
ATOM 3553 C C . LEU B 1 203 ? -20.391 8.148 -0.351 1 98.88 203 LEU B C 1
ATOM 3555 O O . LEU B 1 203 ? -21.016 7.828 -1.36 1 98.88 203 LEU B O 1
ATOM 3559 N N . ALA B 1 204 ? -19.797 7.266 0.433 1 98.81 204 ALA B N 1
ATOM 3560 C CA . ALA B 1 204 ? -19.922 5.836 0.18 1 98.81 204 ALA B CA 1
ATOM 3561 C C . ALA B 1 204 ? -21.391 5.398 0.295 1 98.81 204 ALA B C 1
ATOM 3563 O O . ALA B 1 204 ? -21.859 4.578 -0.495 1 98.81 204 ALA B O 1
ATOM 3564 N N . MET B 1 205 ? -22.062 5.938 1.317 1 98.44 205 MET B N 1
ATOM 3565 C CA . MET B 1 205 ? -23.484 5.66 1.499 1 98.44 205 MET B CA 1
ATOM 3566 C C . MET B 1 205 ? -24.281 6.059 0.261 1 98.44 205 MET B C 1
ATOM 3568 O O . MET B 1 205 ? -25.094 5.285 -0.231 1 98.44 205 MET B O 1
ATOM 3572 N N . ILE B 1 206 ? -24 7.227 -0.268 1 98.44 206 ILE B N 1
ATOM 3573 C CA . ILE B 1 206 ? -24.656 7.711 -1.474 1 98.44 206 ILE B CA 1
ATOM 3574 C C . ILE B 1 206 ? -24.281 6.832 -2.662 1 98.44 206 ILE B C 1
ATOM 3576 O O . ILE B 1 206 ? -25.125 6.492 -3.49 1 98.44 206 ILE B O 1
ATOM 3580 N N . GLY B 1 207 ? -23.016 6.484 -2.742 1 98.38 207 GLY B N 1
ATOM 3581 C CA . GLY B 1 207 ? -22.547 5.613 -3.809 1 98.38 207 GLY B CA 1
ATOM 3582 C C . GLY B 1 207 ? -23.234 4.262 -3.826 1 98.38 207 GLY B C 1
ATOM 3583 O O . GLY B 1 207 ? -23.312 3.617 -4.875 1 98.38 207 GLY B O 1
ATOM 3584 N N . ARG B 1 208 ? -23.688 3.811 -2.707 1 97.56 208 ARG B N 1
ATOM 3585 C CA . ARG B 1 208 ? -24.406 2.545 -2.574 1 97.56 208 ARG B CA 1
ATOM 3586 C C . ARG B 1 208 ? -25.891 2.73 -2.826 1 97.56 208 ARG B C 1
ATOM 3588 O O . ARG B 1 208 ? -26.688 1.815 -2.59 1 97.56 208 ARG B O 1
ATOM 3595 N N . SER B 1 209 ? -26.25 3.922 -3.18 1 95 209 SER B N 1
ATOM 3596 C CA . SER B 1 209 ? -27.625 4.297 -3.523 1 95 209 SER B CA 1
ATOM 3597 C C . SER B 1 209 ? -28.5 4.387 -2.281 1 95 209 SER B C 1
ATOM 3599 O O . SER B 1 209 ? -29.688 4.031 -2.322 1 95 209 SER B O 1
ATOM 3601 N N . LYS B 1 210 ? -27.828 4.613 -1.251 1 95.62 210 LYS B N 1
ATOM 3602 C CA . LYS B 1 210 ? -28.562 4.965 -0.036 1 95.62 210 LYS B CA 1
ATOM 3603 C C . LYS B 1 210 ? -28.672 6.477 0.121 1 95.62 210 LYS B C 1
ATOM 3605 O O . LYS B 1 210 ? -28.031 7.062 1.004 1 95.62 210 LYS B O 1
ATOM 3610 N N . GLY B 1 211 ? -29.531 7.125 -0.703 1 95.38 211 GLY B N 1
ATOM 3611 C CA . GLY B 1 211 ? -29.719 8.562 -0.812 1 95.38 211 GLY B CA 1
ATOM 3612 C C . GLY B 1 211 ? -29.359 9.109 -2.182 1 95.38 211 GLY B C 1
ATOM 3613 O O . GLY B 1 211 ? -28.953 8.359 -3.068 1 95.38 211 GLY B O 1
ATOM 3614 N N . SER B 1 212 ? -29.609 10.352 -2.359 1 97.56 212 SER B N 1
ATOM 3615 C CA . SER B 1 212 ? -29.266 11.055 -3.596 1 97.56 212 SER B CA 1
ATOM 3616 C C . SER B 1 212 ? -28.188 12.102 -3.365 1 97.56 212 SER B C 1
ATOM 3618 O O . SER B 1 212 ? -27.969 12.531 -2.232 1 97.56 212 SER B O 1
ATOM 3620 N N . PRO B 1 213 ? -27.406 12.422 -4.402 1 97.94 213 PRO B N 1
ATOM 3621 C CA . PRO B 1 213 ? -26.375 13.453 -4.277 1 97.94 213 PRO B CA 1
ATOM 3622 C C . PRO B 1 213 ? -26.906 14.742 -3.65 1 97.94 213 PRO B C 1
ATOM 3624 O O . PRO B 1 213 ? -26.219 15.359 -2.828 1 97.94 213 PRO B O 1
ATOM 3627 N N . GLU B 1 214 ? -28.141 15.102 -3.92 1 97.5 214 GLU B N 1
ATOM 3628 C CA . GLU B 1 214 ? -28.719 16.359 -3.449 1 97.5 214 GLU B CA 1
ATOM 3629 C C . GLU B 1 214 ? -28.938 16.328 -1.941 1 97.5 214 GLU B C 1
ATOM 3631 O O . GLU B 1 214 ? -29.094 17.375 -1.311 1 97.5 214 GLU B O 1
ATOM 3636 N N . ASP B 1 215 ? -28.938 15.164 -1.397 1 98.12 215 ASP B N 1
ATOM 3637 C CA . ASP B 1 215 ? -29.156 15.016 0.038 1 98.12 215 ASP B CA 1
ATOM 3638 C C . ASP B 1 215 ? -28.047 15.688 0.835 1 98.12 215 ASP B C 1
ATOM 3640 O O . ASP B 1 215 ? -28.234 16.062 1.992 1 98.12 215 ASP B O 1
ATOM 3644 N N . ILE B 1 216 ? -26.891 15.805 0.224 1 98.5 216 ILE B N 1
ATOM 3645 C CA . ILE B 1 216 ? -25.734 16.406 0.895 1 98.5 216 ILE B CA 1
ATOM 3646 C C . ILE B 1 216 ? -26.094 17.812 1.347 1 98.5 216 ILE B C 1
ATOM 3648 O O . ILE B 1 216 ? -25.734 18.234 2.453 1 98.5 216 ILE B O 1
ATOM 3652 N N . GLN B 1 217 ? -26.75 18.562 0.503 1 97.75 217 GLN B N 1
ATOM 3653 C CA . GLN B 1 217 ? -27.156 19.922 0.842 1 97.75 217 GLN B CA 1
ATOM 3654 C C . GLN B 1 217 ? -28.031 19.953 2.09 1 97.75 217 GLN B C 1
ATOM 3656 O O . GLN B 1 217 ? -27.828 20.766 2.986 1 97.75 217 GLN B O 1
ATOM 3661 N N . ALA B 1 218 ? -28.969 19.047 2.074 1 97.81 218 ALA B N 1
ATOM 3662 C CA . ALA B 1 218 ? -29.844 18.938 3.234 1 97.81 218 ALA B CA 1
ATOM 3663 C C . ALA B 1 218 ? -29.062 18.562 4.488 1 97.81 218 ALA B C 1
ATOM 3665 O O . ALA B 1 218 ? -29.359 19.047 5.582 1 97.81 218 ALA B O 1
ATOM 3666 N N . MET B 1 219 ? -28.125 17.672 4.344 1 98.31 219 MET B N 1
ATOM 3667 C CA . MET B 1 219 ? -27.281 17.266 5.473 1 98.31 219 MET B CA 1
ATOM 3668 C C . MET B 1 219 ? -26.516 18.469 6.031 1 98.31 219 MET B C 1
ATOM 3670 O O . MET B 1 219 ? -26.453 18.656 7.25 1 98.31 219 MET B O 1
ATOM 3674 N N . ILE B 1 220 ? -25.922 19.266 5.137 1 98.12 220 ILE B N 1
ATOM 3675 C CA . ILE B 1 220 ? -25.188 20.453 5.539 1 98.12 220 ILE B CA 1
ATOM 3676 C C . ILE B 1 220 ? -26.109 21.406 6.285 1 98.12 220 ILE B C 1
ATOM 3678 O O . ILE B 1 220 ? -25.766 21.922 7.348 1 98.12 220 ILE B O 1
ATOM 3682 N N . GLU B 1 221 ? -27.312 21.594 5.82 1 97.75 221 GLU B N 1
ATOM 3683 C CA . GLU B 1 221 ? -28.266 22.547 6.379 1 97.75 221 GLU B CA 1
ATOM 3684 C C . GLU B 1 221 ? -28.812 22.078 7.727 1 97.75 221 GLU B C 1
ATOM 3686 O O . GLU B 1 221 ? -29.188 22.891 8.57 1 97.75 221 GLU B O 1
ATOM 3691 N N . ALA B 1 222 ? -28.766 20.844 7.926 1 97.81 222 ALA B N 1
ATOM 3692 C CA . ALA B 1 222 ? -29.344 20.266 9.141 1 97.81 222 ALA B CA 1
ATOM 3693 C C . ALA B 1 222 ? -28.516 20.641 10.367 1 97.81 222 ALA B C 1
ATOM 3695 O O . ALA B 1 222 ? -29.047 20.75 11.477 1 97.81 222 ALA B O 1
ATOM 3696 N N . ARG B 1 223 ? -27.188 20.781 10.156 1 96.75 223 ARG B N 1
ATOM 3697 C CA . ARG B 1 223 ? -26.266 21.062 11.25 1 96.75 223 ARG B CA 1
ATOM 3698 C C . ARG B 1 223 ? -26.484 20.125 12.422 1 96.75 223 ARG B C 1
ATOM 3700 O O . ARG B 1 223 ? -26.578 20.562 13.57 1 96.75 223 ARG B O 1
ATOM 3707 N N . ASN B 1 224 ? -26.594 18.891 12.078 1 96.31 224 ASN B N 1
ATOM 3708 C CA . ASN B 1 224 ? -26.828 17.766 12.984 1 96.31 224 ASN B CA 1
ATOM 3709 C C . ASN B 1 224 ? -26.078 16.516 12.547 1 96.31 224 ASN B C 1
ATOM 3711 O O . ASN B 1 224 ? -26.297 15.992 11.461 1 96.31 224 ASN B O 1
ATOM 3715 N N . ARG B 1 225 ? -25.25 16.016 13.414 1 96.81 225 ARG B N 1
ATOM 3716 C CA . ARG B 1 225 ? -24.375 14.898 13.078 1 96.81 225 ARG B CA 1
ATOM 3717 C C . ARG B 1 225 ? -25.172 13.68 12.617 1 96.81 225 ARG B C 1
ATOM 3719 O O . ARG B 1 225 ? -24.719 12.914 11.766 1 96.81 225 ARG B O 1
ATOM 3726 N N . SER B 1 226 ? -26.359 13.461 13.062 1 96.69 226 SER B N 1
ATOM 3727 C CA . SER B 1 226 ? -27.172 12.289 12.742 1 96.69 226 SER B CA 1
ATOM 3728 C C . SER B 1 226 ? -27.703 12.359 11.312 1 96.69 226 SER B C 1
ATOM 3730 O O . SER B 1 226 ? -28.203 11.367 10.781 1 96.69 226 SER B O 1
ATOM 3732 N N . ALA B 1 227 ? -27.547 13.484 10.711 1 97.5 227 ALA B N 1
ATOM 3733 C CA . ALA B 1 227 ? -28.078 13.672 9.367 1 97.5 227 ALA B CA 1
ATOM 3734 C C . ALA B 1 227 ? -27.156 13.078 8.312 1 97.5 227 ALA B C 1
ATOM 3736 O O . ALA B 1 227 ? -27.594 12.688 7.23 1 97.5 227 ALA B O 1
ATOM 3737 N N . ALA B 1 228 ? -25.828 13.023 8.602 1 97.62 228 ALA B N 1
ATOM 3738 C CA . ALA B 1 228 ? -24.844 12.555 7.633 1 97.62 228 ALA B CA 1
ATOM 3739 C C . ALA B 1 228 ? -24.562 11.062 7.816 1 97.62 228 ALA B C 1
ATOM 3741 O O . ALA B 1 228 ? -25.188 10.406 8.656 1 97.62 228 ALA B O 1
ATOM 3742 N N . GLY B 1 229 ? -23.781 10.555 6.973 1 97.75 229 GLY B N 1
ATOM 3743 C CA . GLY B 1 229 ? -23.453 9.133 6.984 1 97.75 229 GLY B CA 1
ATOM 3744 C C . GLY B 1 229 ? -22.516 8.75 8.102 1 97.75 229 GLY B C 1
ATOM 3745 O O . GLY B 1 229 ? -22.156 9.578 8.945 1 97.75 229 GLY B O 1
ATOM 3746 N N . PRO B 1 230 ? -22.172 7.438 8.164 1 98 230 PRO B N 1
ATOM 3747 C CA . PRO B 1 230 ? -21.297 6.934 9.227 1 98 230 PRO B CA 1
ATOM 3748 C C . PRO B 1 230 ? -19.875 7.48 9.125 1 98 230 PRO B C 1
ATOM 3750 O O . PRO B 1 230 ? -19.484 7.992 8.07 1 98 230 PRO B O 1
ATOM 3753 N N . THR B 1 231 ? -19.125 7.422 10.219 1 98.56 231 THR B N 1
ATOM 3754 C CA . THR B 1 231 ? -17.688 7.707 10.211 1 98.56 231 THR B CA 1
ATOM 3755 C C . THR B 1 231 ? -16.906 6.547 9.602 1 98.56 231 THR B C 1
ATOM 3757 O O . THR B 1 231 ? -16.891 5.445 10.156 1 98.56 231 THR B O 1
ATOM 3760 N N . ALA B 1 232 ? -16.297 6.801 8.469 1 98.81 232 ALA B N 1
ATOM 3761 C CA . ALA B 1 232 ? -15.547 5.754 7.789 1 98.81 232 ALA B CA 1
ATOM 3762 C C . ALA B 1 232 ? -14.328 5.328 8.609 1 98.81 232 ALA B C 1
ATOM 3764 O O . ALA B 1 232 ? -13.812 6.109 9.414 1 98.81 232 ALA B O 1
ATOM 3765 N N . PRO B 1 233 ? -13.852 4.09 8.445 1 98.81 233 PRO B N 1
ATOM 3766 C CA . PRO B 1 233 ? -12.711 3.59 9.211 1 98.81 233 PRO B CA 1
ATOM 3767 C C . PRO B 1 233 ? -11.453 4.434 9.023 1 98.81 233 PRO B C 1
ATOM 3769 O O . PRO B 1 233 ? -11.266 5.027 7.957 1 98.81 233 PRO B O 1
ATOM 3772 N N . ALA B 1 234 ? -10.57 4.43 10 1 98.81 234 ALA B N 1
ATOM 3773 C CA . ALA B 1 234 ? -9.406 5.309 10.031 1 98.81 234 ALA B CA 1
ATOM 3774 C C . ALA B 1 234 ? -8.359 4.863 9.008 1 98.81 234 ALA B C 1
ATOM 3776 O O . ALA B 1 234 ? -7.648 5.695 8.438 1 98.81 234 ALA B O 1
ATOM 3777 N N . ASN B 1 235 ? -8.25 3.547 8.797 1 98.75 235 ASN B N 1
ATOM 3778 C CA . ASN B 1 235 ? -7.141 2.994 8.023 1 98.75 235 ASN B CA 1
ATOM 3779 C C . ASN B 1 235 ? -7.168 3.48 6.578 1 98.75 235 ASN B C 1
ATOM 3781 O O . ASN B 1 235 ? -6.148 3.439 5.883 1 98.75 235 ASN B O 1
ATOM 3785 N N . GLY B 1 236 ? -8.32 3.967 6.141 1 98.88 236 GLY B N 1
ATOM 3786 C CA . GLY B 1 236 ? -8.414 4.426 4.762 1 98.88 236 GLY B CA 1
ATOM 3787 C C . GLY B 1 236 ? -7.945 5.855 4.578 1 98.88 236 GLY B C 1
ATOM 3788 O O . GLY B 1 236 ? -7.785 6.32 3.447 1 98.88 236 GLY B O 1
ATOM 3789 N N . LEU B 1 237 ? -7.695 6.57 5.637 1 98.94 237 LEU B N 1
ATOM 3790 C CA . LEU B 1 237 ? -7.418 8 5.551 1 98.94 237 LEU B CA 1
ATOM 3791 C C . LEU B 1 237 ? -5.918 8.273 5.66 1 98.94 237 LEU B C 1
ATOM 3793 O O . LEU B 1 237 ? -5.234 7.68 6.496 1 98.94 237 LEU B O 1
ATOM 3797 N N . CYS B 1 238 ? -5.453 9.141 4.805 1 98.94 238 CYS B N 1
ATOM 3798 C CA . CYS B 1 238 ? -4.055 9.555 4.824 1 98.94 238 CYS B CA 1
ATOM 3799 C C . CYS B 1 238 ? -3.926 11.047 4.551 1 98.94 238 CYS B C 1
ATOM 3801 O O . CYS B 1 238 ? -4.492 11.555 3.58 1 98.94 238 CYS B O 1
ATOM 3803 N N . LEU B 1 239 ? -3.277 11.773 5.43 1 98.81 239 LEU B N 1
ATOM 3804 C CA . LEU B 1 239 ? -2.871 13.141 5.145 1 98.81 239 LEU B CA 1
ATOM 3805 C C . LEU B 1 239 ? -1.729 13.172 4.133 1 98.81 239 LEU B C 1
ATOM 3807 O O . LEU B 1 239 ? -0.625 12.703 4.422 1 98.81 239 LEU B O 1
ATOM 3811 N N . MET B 1 240 ? -1.958 13.797 3.045 1 98.06 240 MET B N 1
ATOM 3812 C CA . MET B 1 240 ? -1.004 13.688 1.945 1 98.06 240 MET B CA 1
ATOM 3813 C C . MET B 1 240 ? 0.031 14.805 2.006 1 98.06 240 MET B C 1
ATOM 3815 O O . MET B 1 240 ? 1.232 14.547 1.9 1 98.06 240 MET B O 1
ATOM 3819 N N . LYS B 1 241 ? -0.5 15.977 2.152 1 96.31 241 LYS B N 1
ATOM 3820 C CA . LYS B 1 241 ? 0.456 17.078 2.084 1 96.31 241 LYS B CA 1
ATOM 3821 C C . LYS B 1 241 ? -0.174 18.391 2.566 1 96.31 241 LYS B C 1
ATOM 3823 O O . LYS B 1 241 ? -1.396 18.484 2.705 1 96.31 241 LYS B O 1
ATOM 3828 N N . TYR B 1 242 ? 0.661 19.375 2.795 1 95.75 242 TYR B N 1
ATOM 3829 C CA . TYR B 1 242 ? 0.346 20.781 3.049 1 95.75 242 TYR B CA 1
ATOM 3830 C C . TYR B 1 242 ? 0.819 21.656 1.9 1 95.75 242 TYR B C 1
ATOM 3832 O O . TYR B 1 242 ? 1.836 21.375 1.266 1 95.75 242 TYR B O 1
ATOM 3840 N N . GLU B 1 243 ? 0.099 22.594 1.671 1 94.5 243 GLU B N 1
ATOM 3841 C CA . GLU B 1 243 ? 0.521 23.688 0.812 1 94.5 243 GLU B CA 1
ATOM 3842 C C . GLU B 1 243 ? 0.332 25.047 1.507 1 94.5 243 GLU B C 1
ATOM 3844 O O . GLU B 1 243 ? -0.625 25.219 2.262 1 94.5 243 GLU B O 1
ATOM 3849 N N . PHE B 1 244 ? 1.265 25.922 1.26 1 92.62 244 PHE B N 1
ATOM 3850 C CA . PHE B 1 244 ? 1.188 27.281 1.767 1 92.62 244 PHE B CA 1
ATOM 3851 C C . PHE B 1 244 ? 1.139 28.281 0.619 1 92.62 244 PHE B C 1
ATOM 3853 O O . PHE B 1 244 ? 2.174 28.797 0.194 1 92.62 244 PHE B O 1
ATOM 3860 N N . PRO B 1 245 ? -0.029 28.531 0.222 1 86.25 245 PRO B N 1
ATOM 3861 C CA . PRO B 1 245 ? -0.194 29.359 -0.978 1 86.25 245 PRO B CA 1
ATOM 3862 C C . PRO B 1 245 ? 0.549 30.688 -0.885 1 86.25 245 PRO B C 1
ATOM 3864 O O . PRO B 1 245 ? 0.981 31.234 -1.906 1 86.25 245 PRO B O 1
ATOM 3867 N N . ASP B 1 246 ? 0.648 31.266 0.272 1 83.56 246 ASP B N 1
ATOM 3868 C CA . ASP B 1 246 ? 1.292 32.562 0.435 1 83.56 246 ASP B CA 1
ATOM 3869 C C . ASP B 1 246 ? 2.812 32.438 0.442 1 83.56 246 ASP B C 1
ATOM 3871 O O . ASP B 1 246 ? 3.533 33.438 0.363 1 83.56 246 ASP B O 1
ATOM 3875 N N . LYS B 1 247 ? 3.373 31.281 0.603 1 74.81 247 LYS B N 1
ATOM 3876 C CA . LYS B 1 247 ? 4.816 31.078 0.698 1 74.81 247 LYS B CA 1
ATOM 3877 C C . LYS B 1 247 ? 5.336 30.266 -0.489 1 74.81 247 LYS B C 1
ATOM 3879 O O . LYS B 1 247 ? 6.547 30.156 -0.689 1 74.81 247 LYS B O 1
ATOM 3884 N N . GLU B 1 248 ? 4.797 30.188 -1.563 1 66.31 248 GLU B N 1
ATOM 3885 C CA . GLU B 1 248 ? 5.129 29.391 -2.736 1 66.31 248 GLU B CA 1
ATOM 3886 C C . GLU B 1 248 ? 5.734 28.047 -2.334 1 66.31 248 GLU B C 1
ATOM 3888 O O . GLU B 1 248 ? 6.621 27.531 -3.018 1 66.31 248 GLU B O 1
ATOM 3893 N N . VAL B 1 249 ? 5.484 27.656 -1.046 1 60.59 249 VAL B N 1
ATOM 3894 C CA . VAL B 1 249 ? 6.145 26.422 -0.625 1 60.59 249 VAL B CA 1
ATOM 3895 C C . VAL B 1 249 ? 5.113 25.312 -0.452 1 60.59 249 VAL B C 1
ATOM 3897 O O . VAL B 1 249 ? 4.047 25.547 0.13 1 60.59 249 VAL B O 1
ATOM 3900 N N . VAL B 1 250 ? 5.215 24.266 -1.39 1 58.53 250 VAL B N 1
ATOM 3901 C CA . VAL B 1 250 ? 4.477 23.031 -1.142 1 58.53 250 VAL B CA 1
ATOM 3902 C C . VAL B 1 250 ? 5.316 22.094 -0.285 1 58.53 250 VAL B C 1
ATOM 3904 O O . VAL B 1 250 ? 6.492 21.859 -0.577 1 58.53 250 VAL B O 1
ATOM 3907 N N . ILE B 1 251 ? 4.766 21.797 0.924 1 70.38 251 ILE B N 1
ATOM 3908 C CA . ILE B 1 251 ? 5.488 20.859 1.783 1 70.38 251 ILE B CA 1
ATOM 3909 C C . ILE B 1 251 ? 4.746 19.531 1.832 1 70.38 251 ILE B C 1
ATOM 3911 O O . ILE B 1 251 ? 3.516 19.5 1.924 1 70.38 251 ILE B O 1
#

Secondary structure (DSSP, 8-state):
--EEEEEEEE-GGGSS-SS--TTS--HHHHHHHHHHHHHSS----EES--PPTT-EEEEEEEEEE---SS-GGGHHHHHHTTS-TTEEEEEEEEE-TT--TTSS--EEEEEEEEE-SSS--GGGTTTSEE--S---HHHHHHHHHTT-EEEE-GGGS-TT---S--EEEEEEEEEEEETTEEEEEEEES---TTHHHHHHHHHHHHHTTSS-TTHHHHHHHHT-GGGS-----GGGEEEEEEEETTTTEE-/--EEEEEEEE-GGGSS-SS--TTS--HHHHHHHHHHHHHSS----EES--PPTT-EEEEEEEEEE---SS-GGGHHHHHHTTS-TTEEEEEEEEE-TT--TTSS--EEEEEEEEE-SSS--GGGTTTSEE--S---HHHHHHHHHTT-EEEE-GGGS-TT---S--EEEEEEEEEEEETTEEEEEEEES---TTHHHHHHHHHHHHHTTSS-TTHHHHHHHHT-GGGS-----GGGEEEEEEEETTTTEE-

pLDDT: mean 96.07, std 5.87, range [55.22, 98.94]

Nearest PDB structures (foldseek):
  1vs3-assembly1_B  TM=9.424E-01  e=7.994E-30  Thermus thermophilus HB8
  2nr0-assembly1_B  TM=9.507E-01  e=1.027E-27  Escherichia coli K-12
  2nre-assembly1_A-2  TM=9.444E-01  e=5.192E-25  Escherichia coli K-12
  8q70-assembly1_A-2  TM=9.001E-01  e=1.166E-24  Pyrococcus furiosus
  7r9f-assembly1_A-2  TM=7.646E-01  e=1.248E-17  Saccharomyces cerevisiae

Radius of gyration: 25.29 Å; Cα contacts (8 Å, |Δi|>4): 1244; chains: 2; bounding box: 58×69×54 Å

Foldseek 3Di:
DWKKKFFKWFQLAQFQKADDDPVTHHVVVQQQVLVCVVQVDRWPKAWLDIAGRLATAPTTMIMTDGPGPDAQFCVQVSSQVVGDPRMGGPTMHTDDPPDHNNPAQKKWKKKFKAQADLDDDPVCVQAHHYDHAAFQQVQLQLLQVLVAAWAQQLLQADPPFPDPGRTWHWHDWHWDDDPRMIMIMTMTRDHHHLRVQQSVQQSRCVRNVVDGSCQSNVSRVVSHNVSGGDRHDNSRMYTYFMDRPVPPDTD/DWKKKFFKWFQLAQFQKADDDPVTHHVVVQQQVLVCVVQVDRWPKAWLDIAGRLATAPTTMIMTDGPGPDAQFCVQVSSQVVGDPRMGGPTMHTDDPPDHNNPAQKKWKKKFKAQADLDDDPVCVQAHHYDHAAFQQVQLQLLQVLVAAWAQQLLQADPPFPDPGRTWHWHGWHWDDDPRMIMIMTMTRDHHHLRVQQSVQQSRCVRNVVDGSCQSNVSRVVSHNVSGGDRHDNSRMYTYWMDRPVVNDTD